Protein AF-0000000080302108 (afdb_homodimer)

Solvent-accessible surface area (backbone atoms only — not comparable to full-atom values): 37602 Å² total; per-residue (Å²): 60,28,23,37,39,46,37,44,35,33,19,56,53,15,27,48,52,35,37,50,74,72,68,55,74,73,58,61,37,32,13,15,19,39,14,17,48,54,34,44,33,46,44,14,31,57,83,91,43,22,64,58,46,50,50,49,52,55,50,43,40,16,56,60,93,52,79,72,67,47,80,65,58,78,66,43,53,55,69,56,46,33,49,52,46,50,50,41,26,49,44,33,70,67,60,29,31,52,58,35,30,33,55,42,82,68,48,25,91,76,36,62,73,56,35,61,56,9,28,13,51,33,38,50,65,42,29,50,54,42,42,64,70,58,29,39,48,67,42,28,45,68,45,85,32,40,40,34,31,25,21,20,32,56,38,61,41,46,75,48,67,53,34,37,90,80,42,82,60,53,64,59,53,41,48,12,8,45,10,44,74,57,48,25,33,60,34,76,56,96,89,38,44,18,21,19,12,53,60,79,48,28,52,58,59,60,65,58,68,69,46,84,35,90,51,69,40,78,43,54,37,42,36,56,34,40,35,58,47,74,78,54,34,34,51,57,41,33,52,31,49,52,48,19,40,53,49,21,65,65,56,68,61,49,48,44,53,49,30,44,48,36,51,49,14,45,31,30,40,57,39,48,74,68,43,56,77,81,49,52,72,32,68,39,42,40,55,38,45,59,35,68,57,42,32,15,34,39,36,36,38,39,53,42,73,81,52,91,52,55,55,60,47,48,42,54,25,41,33,48,37,55,34,51,51,32,20,50,49,19,26,51,44,39,48,51,36,72,64,32,60,70,62,68,63,54,73,89,48,87,48,50,47,40,36,34,46,55,32,86,84,58,81,56,77,42,63,50,70,61,66,70,79,72,80,72,81,119,60,28,22,37,38,47,37,46,35,33,19,55,53,15,27,47,50,34,38,50,74,71,68,55,75,72,58,60,39,32,12,14,19,39,13,16,48,54,35,44,34,47,44,14,32,57,83,92,44,22,65,60,46,48,49,49,51,55,50,44,40,16,56,61,93,52,80,71,67,46,79,64,59,78,66,42,54,56,68,56,46,33,50,51,45,49,50,42,26,49,44,31,71,67,60,28,31,53,60,36,30,34,57,43,83,70,48,26,91,75,35,63,74,58,37,63,58,9,28,15,52,33,39,49,64,42,29,51,55,42,42,64,70,58,28,38,49,66,43,27,44,70,44,84,33,41,42,34,31,25,20,19,32,56,40,61,41,48,76,47,69,52,35,38,89,78,42,83,60,53,64,60,53,40,49,12,8,45,10,43,72,56,47,24,32,60,33,74,56,95,89,40,43,18,22,18,12,56,61,78,49,29,50,59,60,61,65,58,68,70,45,82,34,90,52,69,40,78,43,55,37,41,36,59,33,40,36,58,46,75,77,54,34,33,51,58,42,33,50,31,48,52,48,19,43,53,49,22,64,62,58,66,60,49,48,42,51,47,31,44,48,36,52,49,14,45,31,30,39,56,39,49,74,68,44,56,78,82,48,51,72,32,66,40,43,41,55,39,45,61,35,70,55,42,32,15,34,38,37,35,38,39,53,42,73,82,51,91,52,55,55,62,47,48,42,54,26,42,34,48,39,54,34,52,50,32,20,50,48,18,26,49,42,38,49,49,36,73,65,30,61,70,63,69,62,53,72,89,48,93,45,51,46,42,37,34,47,55,32,87,83,58,81,57,77,42,62,50,70,59,66,70,80,72,81,72,82,119

Nearest PDB structures (foldseek):
  5fya-assembly1_A  TM=6.362E-01  e=3.445E-09  Pseudomonas aeruginosa PAO1
  5fya-assembly1_B  TM=6.227E-01  e=1.729E-08  Pseudomonas aeruginosa PAO1
  5fqu-assembly1_A  TM=6.687E-01  e=1.999E-07  Pseudomonas aeruginosa PAO1
  5fqu-assembly1_B  TM=6.647E-01  e=3.686E-07  Pseudomonas aeruginosa PAO1
  6qgr-assembly1_A  TM=2.050E-01  e=7.703E+00  Methanosarcina barkeri MS

Radius of gyration: 26.49 Å; Cα contacts (8 Å, |Δi|>4): 1583; chains: 2; bounding box: 68×66×73 Å

Secondary structure (DSSP, 8-state):
-B---GGGGHHHHHHHHHHHHTT---SEEEE-THHHHHHHHHHTS-HHHHHHHHHHHHHHHT-S--S---HHHHTS-HHHHHHHHHHHHHHHHHH-BTTTBEE-SS-GGGSPTTSGGGS-SEE-HHHHHHHHHH--HHHHHHSSSEEEEEEEETTT--EEEEETTTS---HHHHHHHT--TTTSPPEEETTEEEEEGGGT-S-THHHHHTS--SS-EEEEEEESS-S--PPP-SHHHHHHHHHHHHHS--HHHHHHHHHHHHHHHHHHHHHHHHS-HHHHTSHHHHHHHTS--PPPEEEEEEE----TT--GGGGT---HHHHHHHHHHHHHHHHHHHH-HHHHT----SS-EEEEE-STT--S-SEEE---------/-B---GGGGHHHHHHHHHHHHTT---SEEEE-THHHHHHHHHHTS-TTTHHHHHHHHHHHHT-S--S---HHHHTS-HHHHHHHHHHHHHHHHHH-BTTTBEE-SS-GGGSPTTSGGGS-SEE-HHHHHHHHHH--HHHHHHSSSEEEEEEEETTT--EEEEETTTS---HHHHHHHT--TTTSPPEEETTEEEEEGGGT-S-THHHHHTS--SS-EEEEEEESS-S--PPP-SHHHHHHHHHHHHHS--HHHHHHHHHHHHHHHHHHHHHHHHS-HHHHTSHHHHHHHTS--PPPEEEEEEE----TT--GGGGT---HHHHHHHHHHHHHHHHHHHH-HHHHT----SS-EEEEE-STT--S-SEEE---------

InterPro domains:
  IPR002641 Patatin-like phospholipase domain [PF01734] (2-207)
  IPR002641 Patatin-like phospholipase domain [PS51635] (1-209)
  IPR016035 Acyl transferase/acyl hydrolase/lysophospholipase [SSF52151] (2-337)
  IPR021095 Domain of unknown function DUF3734 [PF12536] (245-349)
  IPR050301 Neuropathy target esterase [PTHR14226] (1-211)

pLDDT: mean 82.75, std 15.83, range [19.92, 98.75]

Sequence (756 aa):
MLQGGGALGAYQAGVFESLGAAGIEPAWVAGISIGAINAALIAGNPPDRRLARLREFWTLVSGRPGPPAGPWVDALPHPQREALNEASAWQVMLLGVPGFFTPRVPPPAWQPSGTPAAISVYDTAPLRATLERLVDFDRLNDGPMRLSVGAVNVRSGNFAYFDTARQRLDARHVMASGALPPGFAPVEIDGEHWWDGGLVSNTPLQHVLDQPGQRPRAVFQVDLFPAVGALPRTLPEVSAREKDIRFSSRTRLNTRHELQRQAIAQAAQRLWHKLPPALRDDPDAQALAGLRCDAAVDVVHLIYRSQPYETQSKDYEFSRLSMQEHWDAGRRDMAGTLQDPRWLQRSRRDGGVRVFDLSAGSTAPAVSEVHPARGDAGMLQGGGALGAYQAGVFESLGAAGIEPAWVAGISIGAINAALIAGNPPDRRLARLREFWTLVSGRPGPPAGPWVDALPHPQREALNEASAWQVMLLGVPGFFTPRVPPPAWQPSGTPAAISVYDTAPLRATLERLVDFDRLNDGPMRLSVGAVNVRSGNFAYFDTARQRLDARHVMASGALPPGFAPVEIDGEHWWDGGLVSNTPLQHVLDQPGQRPRAVFQVDLFPAVGALPRTLPEVSAREKDIRFSSRTRLNTRHELQRQAIAQAAQRLWHKLPPALRDDPDAQALAGLRCDAAVDVVHLIYRSQPYETQSKDYEFSRLSMQEHWDAGRRDMAGTLQDPRWLQRSRRDGGVRVFDLSAGSTAPAVSEVHPARGDAG

Foldseek 3Di:
DEFDFALLSLLVLLLVVLCVVVVHDAQEQEAFASSLLLLQLQQQDDSVCSSVLSVVVLCQQQVPDADDQDPVLVVDPLVVVLVSLVVLLVCCLQANTGLAWGADPPQLVPDDPPDQRVQAGIGGVSVQVSSVVRGRQVSSLPPRHKYWAWWAWPPPRDIDIDISVVDRDGSLRSVLSNAAPPHGGFGDDPRTTIHHNLVPARWCLLVVLPDADPEEEEAETEAAAACDDDDDDDPQQVLNNVVSNSHPDPVVVSQLVSQVLLVQLVVLCVVLVVDDPVCVPPPVSVVSPPRRNHFEYEYEYHYDDDDPSDTNSLRSNSHPNSSVVSSNLSNVQSNQVVPDVCVVVDDRDRYGYWYAHSGPPPPPDRTDRNDNPPPPPD/DEFDFALLSLLVLLLVVLCVVVVHDAQEQEAFASSLLLLQLQQQDDSVCSSVLSVVVLCQQQVPDADDQDPVLVVDDLVVVLVSLVVLLVCCLQANTGLAWGADPPQLVPDDPPDQRVQAGIGGVSVQVSSVVRGRQVSSLPPRHKYWAWWAWPPPRDIDIDISVVDRDGSLRSVLSNAAPPHGGFGDDPRTTIHHNLVPARWCLLVVLPDADPEEEEAETEAAAACDDDDDDDPQQVLNNVVSNSHPDPVVVSQLVSQVLLVQLVVLCVVLVVDDPVCVPPPVSVVSPPRRNHFAYEYEYHYDDDDPSDTNSLRSNSHPNSSVVSSNLSNVQSNQVVPDVCVVVPDRDRYGYWYADRGPPPPPDGTDRNDNPDPPPD

Organism: Piscinibacter sakaiensis (NCBI:txid1547922)

Structure (mmCIF, N/CA/C/O backbone):
data_AF-0000000080302108-model_v1
#
loop_
_entity.id
_entity.type
_entity.pdbx_description
1 polymer 'Ferredoxin reductase'
#
loop_
_atom_site.group_PDB
_atom_site.id
_atom_site.type_symbol
_atom_site.label_atom_id
_atom_site.label_alt_id
_atom_site.label_comp_id
_atom_site.label_asym_id
_atom_site.label_entity_id
_atom_site.label_seq_id
_atom_site.pdbx_PDB_ins_code
_atom_site.Cartn_x
_atom_site.Cartn_y
_atom_site.Cartn_z
_atom_site.occupancy
_atom_site.B_iso_or_equiv
_atom_site.auth_seq_id
_atom_site.auth_comp_id
_atom_site.auth_asym_id
_atom_site.auth_atom_id
_atom_site.pdbx_PDB_model_num
ATOM 1 N N . MET A 1 1 ? 2.049 -12.766 -14.008 1 93.62 1 MET A N 1
ATOM 2 C CA . MET A 1 1 ? 2.061 -12.258 -12.641 1 93.62 1 MET A CA 1
ATOM 3 C C . MET A 1 1 ? 0.711 -12.484 -11.961 1 93.62 1 MET A C 1
ATOM 5 O O . MET A 1 1 ? -0.332 -12.141 -12.523 1 93.62 1 MET A O 1
ATOM 9 N N . LEU A 1 2 ? 0.799 -13.031 -10.883 1 95.69 2 LEU A N 1
ATOM 10 C CA . LEU A 1 2 ? -0.423 -13.484 -10.227 1 95.69 2 LEU A CA 1
ATOM 11 C C . LEU A 1 2 ? -0.604 -12.789 -8.883 1 95.69 2 LEU A C 1
ATOM 13 O O . LEU A 1 2 ? 0.221 -12.953 -7.977 1 95.69 2 LEU A O 1
ATOM 17 N N . GLN A 1 3 ? -1.653 -12.07 -8.781 1 93.75 3 GLN A N 1
ATOM 18 C CA . GLN A 1 3 ? -1.979 -11.281 -7.602 1 93.75 3 GLN A CA 1
ATOM 19 C C . GLN A 1 3 ? -2.5 -12.164 -6.469 1 93.75 3 GLN A C 1
ATOM 21 O O . GLN A 1 3 ? -2.963 -13.281 -6.711 1 93.75 3 GLN A O 1
ATOM 26 N N . GLY A 1 4 ? -2.391 -11.641 -5.281 1 93.12 4 GLY A N 1
ATOM 27 C CA . GLY A 1 4 ? -3.074 -12.281 -4.168 1 93.12 4 GLY A CA 1
ATOM 28 C C . GLY A 1 4 ? -4.562 -12 -4.137 1 93.12 4 GLY A C 1
ATOM 29 O O . GLY A 1 4 ? -5.004 -10.922 -4.543 1 93.12 4 GLY A O 1
ATOM 30 N N . GLY A 1 5 ? -5.293 -13.023 -3.602 1 91.38 5 GLY A N 1
ATOM 31 C CA . GLY A 1 5 ? -6.73 -12.789 -3.586 1 91.38 5 GLY A CA 1
ATOM 32 C C . GLY A 1 5 ? -7.523 -13.977 -3.062 1 91.38 5 GLY A C 1
ATOM 33 O O . GLY A 1 5 ? -8.734 -14.062 -3.285 1 91.38 5 GLY A O 1
ATOM 34 N N . GLY A 1 6 ? -6.941 -14.898 -2.418 1 89.12 6 GLY A N 1
ATOM 35 C CA . GLY A 1 6 ? -7.637 -16.016 -1.804 1 89.12 6 GLY A CA 1
ATOM 36 C C . GLY A 1 6 ? -8.406 -16.859 -2.801 1 89.12 6 GLY A C 1
ATOM 37 O O . GLY A 1 6 ? -7.852 -17.312 -3.805 1 89.12 6 GLY A O 1
ATOM 38 N N . ALA A 1 7 ? -9.703 -16.969 -2.516 1 85.75 7 ALA A N 1
ATOM 39 C CA . ALA A 1 7 ? -10.578 -17.812 -3.322 1 85.75 7 ALA A CA 1
ATOM 40 C C . ALA A 1 7 ? -10.688 -17.297 -4.75 1 85.75 7 ALA A C 1
ATOM 42 O O . ALA A 1 7 ? -11.031 -18.047 -5.668 1 85.75 7 ALA A O 1
ATOM 43 N N . LEU A 1 8 ? -10.375 -16.062 -4.945 1 89.19 8 LEU A N 1
ATOM 44 C CA . LEU A 1 8 ? -10.438 -15.484 -6.281 1 89.19 8 LEU A CA 1
ATOM 45 C C . LEU A 1 8 ? -9.328 -16.031 -7.172 1 89.19 8 LEU A C 1
ATOM 47 O O . LEU A 1 8 ? -9.367 -15.867 -8.391 1 89.19 8 LEU A O 1
ATOM 51 N N . GLY A 1 9 ? -8.414 -16.75 -6.598 1 94.25 9 GLY A N 1
ATOM 52 C CA . GLY A 1 9 ? -7.262 -17.266 -7.316 1 94.25 9 GLY A CA 1
ATOM 53 C C . GLY A 1 9 ? -7.625 -18.297 -8.375 1 94.25 9 GLY A C 1
ATOM 54 O O . GLY A 1 9 ? -6.824 -18.578 -9.266 1 94.25 9 GLY A O 1
ATOM 55 N N . ALA A 1 10 ? -8.852 -18.875 -8.25 1 94.19 10 ALA A N 1
ATOM 56 C CA . ALA A 1 10 ? -9.32 -19.797 -9.281 1 94.19 10 ALA A CA 1
ATOM 57 C C . ALA A 1 10 ? -9.406 -19.109 -10.641 1 94.19 10 ALA A C 1
ATOM 59 O O . ALA A 1 10 ? -9.203 -19.734 -11.68 1 94.19 10 ALA A O 1
ATOM 60 N N . TYR A 1 11 ? -9.656 -17.844 -10.664 1 94.25 11 TYR A N 1
ATOM 61 C CA . TYR A 1 11 ? -9.648 -17.031 -11.875 1 94.25 11 TYR A CA 1
ATOM 62 C C . TYR A 1 11 ? -8.312 -17.156 -12.594 1 94.25 11 TYR A C 1
ATOM 64 O O . TYR A 1 11 ? -8.266 -17.281 -13.82 1 94.25 11 TYR A O 1
ATOM 72 N N . GLN A 1 12 ? -7.238 -17.125 -11.875 1 96.81 12 GLN A N 1
ATOM 73 C CA . GLN A 1 12 ? -5.887 -17.219 -12.422 1 96.81 12 GLN A CA 1
ATOM 74 C C . GLN A 1 12 ? -5.652 -18.578 -13.086 1 96.81 12 GLN A C 1
ATOM 76 O O . GLN A 1 12 ? -4.977 -18.656 -14.109 1 96.81 12 GLN A O 1
ATOM 81 N N . ALA A 1 13 ? -6.215 -19.609 -12.461 1 96.62 13 ALA A N 1
ATOM 82 C CA . ALA A 1 13 ? -6.102 -20.938 -13.055 1 96.62 13 ALA A CA 1
ATOM 83 C C . ALA A 1 13 ? -6.812 -21 -14.398 1 96.62 13 ALA A C 1
ATOM 85 O O . ALA A 1 13 ? -6.312 -21.609 -15.344 1 96.62 13 ALA A O 1
ATOM 86 N N . GLY A 1 14 ? -7.965 -20.359 -14.43 1 96.06 14 GLY A N 1
ATOM 87 C CA . GLY A 1 14 ? -8.664 -20.266 -15.703 1 96.06 14 GLY A CA 1
ATOM 88 C C . GLY A 1 14 ? -7.875 -19.516 -16.766 1 96.06 14 GLY A C 1
ATOM 89 O O . GLY A 1 14 ? -7.832 -19.938 -17.922 1 96.06 14 GLY A O 1
ATOM 90 N N . VAL A 1 15 ? -7.309 -18.453 -16.359 1 95.31 15 VAL A N 1
ATOM 91 C CA . VAL A 1 15 ? -6.465 -17.672 -17.266 1 95.31 15 VAL A CA 1
ATOM 92 C C . VAL A 1 15 ? -5.344 -18.547 -17.812 1 95.31 15 VAL A C 1
ATOM 94 O O . VAL A 1 15 ? -5.09 -18.562 -19.016 1 95.31 15 VAL A O 1
ATOM 97 N N . PHE A 1 16 ? -4.723 -19.328 -16.953 1 96.62 16 PHE A N 1
ATOM 98 C CA . PHE A 1 16 ? -3.605 -20.172 -17.344 1 96.62 16 PHE A CA 1
ATOM 99 C C . PHE A 1 16 ? -4.062 -21.25 -18.312 1 96.62 16 PHE A C 1
ATOM 101 O O . PHE A 1 16 ? -3.34 -21.594 -19.266 1 96.62 16 PHE A O 1
ATOM 108 N N . GLU A 1 17 ? -5.207 -21.766 -18.047 1 96.38 17 GLU A N 1
ATOM 109 C CA . GLU A 1 17 ? -5.75 -22.781 -18.938 1 96.38 17 GLU A CA 1
ATOM 110 C C . GLU A 1 17 ? -5.84 -22.25 -20.375 1 96.38 17 GLU A C 1
ATOM 112 O O . GLU A 1 17 ? -5.422 -22.938 -21.312 1 96.38 17 GLU A O 1
ATOM 117 N N . SER A 1 18 ? -6.379 -21.094 -20.5 1 94.75 18 SER A N 1
ATOM 118 C CA . SER A 1 18 ? -6.516 -20.484 -21.812 1 94.75 18 SER A CA 1
ATOM 119 C C . SER A 1 18 ? -5.156 -20.172 -22.422 1 94.75 18 SER A C 1
ATOM 121 O O . SER A 1 18 ? -4.953 -20.328 -23.625 1 94.75 18 SER A O 1
ATOM 123 N N . LEU A 1 19 ? -4.246 -19.688 -21.656 1 93.44 19 LEU A N 1
ATOM 124 C CA . LEU A 1 19 ? -2.889 -19.422 -22.125 1 93.44 19 LEU A CA 1
ATOM 125 C C . LEU A 1 19 ? -2.236 -20.688 -22.656 1 93.44 19 LEU A C 1
ATOM 127 O O . LEU A 1 19 ? -1.608 -20.672 -23.719 1 93.44 19 LEU A O 1
ATOM 131 N N . GLY A 1 20 ? -2.342 -21.766 -21.922 1 91.56 20 GLY A N 1
ATOM 132 C CA . GLY A 1 20 ? -1.801 -23.047 -22.328 1 91.56 20 GLY A CA 1
ATOM 133 C C . GLY A 1 20 ? -2.416 -23.578 -23.609 1 91.56 20 GLY A C 1
ATOM 134 O O . GLY A 1 20 ? -1.711 -24.109 -24.469 1 91.56 20 GLY A O 1
ATOM 135 N N . ALA A 1 21 ? -3.682 -23.375 -23.703 1 92.44 21 ALA A N 1
ATOM 136 C CA . ALA A 1 21 ? -4.391 -23.828 -24.891 1 92.44 21 ALA A CA 1
ATOM 137 C C . ALA A 1 21 ? -3.895 -23.094 -26.141 1 92.44 21 ALA A C 1
ATOM 139 O O . ALA A 1 21 ? -3.908 -23.641 -27.234 1 92.44 21 ALA A O 1
ATOM 140 N N . ALA A 1 22 ? -3.422 -21.906 -25.953 1 91.56 22 ALA A N 1
ATOM 141 C CA . ALA A 1 22 ? -2.92 -21.094 -27.062 1 91.56 22 ALA A CA 1
ATOM 142 C C . ALA A 1 22 ? -1.444 -21.375 -27.328 1 91.56 22 ALA A C 1
ATOM 144 O O . ALA A 1 22 ? -0.84 -20.781 -28.219 1 91.56 22 ALA A O 1
ATOM 145 N N . GLY A 1 23 ? -0.841 -22.188 -26.5 1 90.81 23 GLY A N 1
ATOM 146 C CA . GLY A 1 23 ? 0.547 -22.578 -26.703 1 90.81 23 GLY A CA 1
ATOM 147 C C . GLY A 1 23 ? 1.531 -21.562 -26.156 1 90.81 23 GLY A C 1
ATOM 148 O O . GLY A 1 23 ? 2.701 -21.547 -26.547 1 90.81 23 GLY A O 1
ATOM 149 N N . ILE A 1 24 ? 1.137 -20.688 -25.359 1 90.81 24 ILE A N 1
ATOM 150 C CA . ILE A 1 24 ? 2.01 -19.672 -24.766 1 90.81 24 ILE A CA 1
ATOM 151 C C . ILE A 1 24 ? 2.578 -20.188 -23.453 1 90.81 24 ILE A C 1
ATOM 153 O O . ILE A 1 24 ? 1.828 -20.484 -22.516 1 90.81 24 ILE A O 1
ATOM 157 N N . GLU A 1 25 ? 3.834 -20.281 -23.453 1 91.88 25 GLU A N 1
ATOM 158 C CA . GLU A 1 25 ? 4.523 -20.766 -22.266 1 91.88 25 GLU A CA 1
ATOM 159 C C . GLU A 1 25 ? 5.273 -19.641 -21.562 1 91.88 25 GLU A C 1
ATOM 161 O O . GLU A 1 25 ? 6.215 -19.062 -22.125 1 91.88 25 GLU A O 1
ATOM 166 N N . PRO A 1 26 ? 4.91 -19.391 -20.312 1 93.38 26 PRO A N 1
ATOM 167 C CA . PRO A 1 26 ? 5.652 -18.344 -19.594 1 93.38 26 PRO A CA 1
ATOM 168 C C . PRO A 1 26 ? 7.078 -18.766 -19.25 1 93.38 26 PRO A C 1
ATOM 170 O O . PRO A 1 26 ? 7.328 -19.953 -18.984 1 93.38 26 PRO A O 1
ATOM 173 N N . ALA A 1 27 ? 7.953 -17.797 -19.297 1 94 27 ALA A N 1
ATOM 174 C CA . ALA A 1 27 ? 9.336 -18.031 -18.891 1 94 27 ALA A CA 1
ATOM 175 C C . ALA A 1 27 ? 9.539 -17.672 -17.422 1 94 27 ALA A C 1
ATOM 177 O O . ALA A 1 27 ? 10.516 -18.078 -16.797 1 94 27 ALA A O 1
ATOM 178 N N . TRP A 1 28 ? 8.602 -16.906 -16.969 1 95.19 28 TRP A N 1
ATOM 179 C CA . TRP A 1 28 ? 8.68 -16.359 -15.617 1 95.19 28 TRP A CA 1
ATOM 180 C C . TRP A 1 28 ? 7.289 -16.234 -15.008 1 95.19 28 TRP A C 1
ATOM 182 O O . TRP A 1 28 ? 6.367 -15.727 -15.656 1 95.19 28 TRP A O 1
ATOM 192 N N . VAL A 1 29 ? 7.117 -16.781 -13.844 1 97.06 29 VAL A N 1
ATOM 193 C CA . VAL A 1 29 ? 5.863 -16.609 -13.117 1 97.06 29 VAL A CA 1
ATOM 194 C C . VAL A 1 29 ? 6.141 -16.016 -11.734 1 97.06 29 VAL A C 1
ATOM 196 O O . VAL A 1 29 ? 7.008 -16.516 -11.016 1 97.06 29 VAL A O 1
ATOM 199 N N . ALA A 1 30 ? 5.496 -14.945 -11.43 1 97.12 30 ALA A N 1
ATOM 200 C CA . ALA A 1 30 ? 5.605 -14.281 -10.133 1 97.12 30 ALA A CA 1
ATOM 201 C C . ALA A 1 30 ? 4.246 -14.188 -9.445 1 97.12 30 ALA A C 1
ATOM 203 O O . ALA A 1 30 ? 3.23 -13.938 -10.102 1 97.12 30 ALA A O 1
ATOM 204 N N . GLY A 1 31 ? 4.262 -14.422 -8.148 1 97.06 31 GLY A N 1
ATOM 205 C CA . GLY A 1 31 ? 2.969 -14.422 -7.48 1 97.06 31 GLY A CA 1
ATOM 206 C C . GLY A 1 31 ? 3.045 -13.961 -6.035 1 97.06 31 GLY A C 1
ATOM 207 O O . GLY A 1 31 ? 4.129 -13.93 -5.445 1 97.06 31 GLY A O 1
ATOM 208 N N . ILE A 1 32 ? 1.9 -13.609 -5.504 1 96.19 32 ILE A N 1
ATOM 209 C CA . ILE A 1 32 ? 1.709 -13.242 -4.105 1 96.19 32 ILE A CA 1
ATOM 210 C C . ILE A 1 32 ? 0.521 -14.008 -3.527 1 96.19 32 ILE A C 1
ATOM 212 O O . ILE A 1 32 ? -0.541 -14.078 -4.152 1 96.19 32 ILE A O 1
ATOM 216 N N . SER A 1 33 ? 0.678 -14.516 -2.326 1 96.56 33 SER A N 1
ATOM 217 C CA . SER A 1 33 ? -0.382 -15.234 -1.633 1 96.56 33 SER A CA 1
ATOM 218 C C . SER A 1 33 ? -0.918 -16.375 -2.486 1 96.56 33 SER A C 1
ATOM 220 O O . SER A 1 33 ? -0.156 -17.234 -2.932 1 96.56 33 SER A O 1
ATOM 222 N N . ILE A 1 34 ? -2.236 -16.391 -2.807 1 96.31 34 ILE A N 1
ATOM 223 C CA . ILE A 1 34 ? -2.812 -17.438 -3.643 1 96.31 34 ILE A CA 1
ATOM 224 C C . ILE A 1 34 ? -2.119 -17.453 -5.004 1 96.31 34 ILE A C 1
ATOM 226 O O . ILE A 1 34 ? -1.982 -18.5 -5.625 1 96.31 34 ILE A O 1
ATOM 230 N N . GLY A 1 35 ? -1.688 -16.281 -5.453 1 97.38 35 GLY A N 1
ATOM 231 C CA . GLY A 1 35 ? -0.908 -16.203 -6.68 1 97.38 35 GLY A CA 1
ATOM 232 C C . GLY A 1 35 ? 0.41 -16.953 -6.594 1 97.38 35 GLY A C 1
ATOM 233 O O . GLY A 1 35 ? 0.855 -17.562 -7.574 1 97.38 35 GLY A O 1
ATOM 234 N N . ALA A 1 36 ? 1.013 -16.875 -5.418 1 98.06 36 ALA A N 1
ATOM 235 C CA . ALA A 1 36 ? 2.248 -17.625 -5.203 1 98.06 36 ALA A CA 1
ATOM 236 C C . ALA A 1 36 ? 1.996 -19.141 -5.262 1 98.06 36 ALA A C 1
ATOM 238 O O . ALA A 1 36 ? 2.811 -19.891 -5.805 1 98.06 36 ALA A O 1
ATOM 239 N N . ILE A 1 37 ? 0.892 -19.562 -4.727 1 98.06 37 ILE A N 1
ATOM 240 C CA . ILE A 1 37 ? 0.531 -20.969 -4.746 1 98.06 37 ILE A CA 1
ATOM 241 C C . ILE A 1 37 ? 0.298 -21.422 -6.188 1 98.06 37 ILE A C 1
ATOM 243 O O . ILE A 1 37 ? 0.873 -22.422 -6.633 1 98.06 37 ILE A O 1
ATOM 247 N N . ASN A 1 38 ? -0.526 -20.688 -6.902 1 98.44 38 ASN A N 1
ATOM 248 C CA . ASN A 1 38 ? -0.749 -21 -8.305 1 98.44 38 ASN A CA 1
ATOM 249 C C . ASN A 1 38 ? 0.559 -21 -9.094 1 98.44 38 ASN A C 1
ATOM 251 O O . ASN A 1 38 ? 0.789 -21.891 -9.914 1 98.44 38 ASN A O 1
ATOM 255 N N . ALA A 1 39 ? 1.366 -20.031 -8.812 1 98.38 39 ALA A N 1
ATOM 256 C CA . ALA A 1 39 ? 2.643 -19.922 -9.516 1 98.38 39 ALA A CA 1
ATOM 257 C C . ALA A 1 39 ? 3.525 -21.141 -9.242 1 98.38 39 ALA A C 1
ATOM 259 O O . ALA A 1 39 ? 4.168 -21.656 -10.156 1 98.38 39 ALA A O 1
ATOM 260 N N . ALA A 1 40 ? 3.559 -21.547 -8.023 1 98.56 40 ALA A N 1
ATOM 261 C CA . ALA A 1 40 ? 4.359 -22.703 -7.656 1 98.56 40 ALA A CA 1
ATOM 262 C C . ALA A 1 40 ? 3.836 -23.969 -8.344 1 98.56 40 ALA A C 1
ATOM 264 O O . ALA A 1 40 ? 4.621 -24.812 -8.789 1 98.56 40 ALA A O 1
ATOM 265 N N . LEU A 1 41 ? 2.518 -24.125 -8.383 1 98.5 41 LEU A N 1
ATOM 266 C CA . LEU A 1 41 ? 1.911 -25.266 -9.062 1 98.5 41 LEU A CA 1
ATOM 267 C C . LEU A 1 41 ? 2.27 -25.266 -10.547 1 98.5 41 LEU A C 1
ATOM 269 O O . LEU A 1 41 ? 2.549 -26.312 -11.125 1 98.5 41 LEU A O 1
ATOM 273 N N . ILE A 1 42 ? 2.316 -24.125 -11.133 1 98.06 42 ILE A N 1
ATOM 274 C CA . ILE A 1 42 ? 2.635 -23.984 -12.547 1 98.06 42 ILE A CA 1
ATOM 275 C C . ILE A 1 42 ? 4.113 -24.297 -12.781 1 98.06 42 ILE A C 1
ATOM 277 O O . ILE A 1 42 ? 4.457 -25.141 -13.609 1 98.06 42 ILE A O 1
ATOM 281 N N . ALA A 1 43 ? 4.977 -23.703 -11.984 1 98 43 ALA A N 1
ATOM 282 C CA . ALA A 1 43 ? 6.418 -23.828 -12.18 1 98 43 ALA A CA 1
ATOM 283 C C . ALA A 1 43 ? 6.91 -25.219 -11.773 1 98 43 ALA A C 1
ATOM 285 O O . ALA A 1 43 ? 7.891 -25.719 -12.328 1 98 43 ALA A O 1
ATOM 286 N N . GLY A 1 44 ? 6.242 -25.797 -10.852 1 98.12 44 GLY A N 1
ATOM 287 C CA . GLY A 1 44 ? 6.715 -27.047 -10.266 1 98.12 44 GLY A CA 1
ATOM 288 C C . GLY A 1 44 ? 6.227 -28.281 -11 1 98.12 44 GLY A C 1
ATOM 289 O O . GLY A 1 44 ? 6.461 -29.406 -10.555 1 98.12 44 GLY A O 1
ATOM 290 N N . ASN A 1 45 ? 5.535 -28.109 -12.07 1 97.81 45 ASN A N 1
ATOM 291 C CA . ASN A 1 45 ? 5.023 -29.234 -12.828 1 97.81 45 ASN A CA 1
ATOM 292 C C . ASN A 1 45 ? 5.324 -29.109 -14.312 1 97.81 45 ASN A C 1
ATOM 294 O O . ASN A 1 45 ? 5.406 -28 -14.836 1 97.81 45 ASN A O 1
ATOM 298 N N . PRO A 1 46 ? 5.551 -30.234 -14.953 1 95.81 46 PRO A N 1
ATOM 299 C CA . PRO A 1 46 ? 5.777 -30.172 -16.406 1 95.81 46 PRO A CA 1
ATOM 300 C C . PRO A 1 46 ? 4.539 -29.703 -17.172 1 95.81 46 PRO A C 1
ATOM 302 O O . PRO A 1 46 ? 3.42 -29.812 -16.672 1 95.81 46 PRO A O 1
ATOM 305 N N . PRO A 1 47 ? 4.707 -29.234 -18.312 1 94.25 47 PRO A N 1
ATOM 306 C CA . PRO A 1 47 ? 3.621 -28.625 -19.078 1 94.25 47 PRO A CA 1
ATOM 307 C C . PRO A 1 47 ? 2.391 -29.531 -19.172 1 94.25 47 PRO A C 1
ATOM 309 O O . PRO A 1 47 ? 1.259 -29.047 -19.094 1 94.25 47 PRO A O 1
ATOM 312 N N . ASP A 1 48 ? 2.572 -30.797 -19.25 1 94.25 48 ASP A N 1
ATOM 313 C CA . ASP A 1 48 ? 1.458 -31.703 -19.484 1 94.25 48 ASP A CA 1
ATOM 314 C C . ASP A 1 48 ? 0.71 -32 -18.188 1 94.25 48 ASP A C 1
ATOM 316 O O . ASP A 1 48 ? -0.396 -32.562 -18.219 1 94.25 48 ASP A O 1
ATOM 320 N N . ARG A 1 49 ? 1.222 -31.562 -17.062 1 96.44 49 ARG A N 1
ATOM 321 C CA . ARG A 1 49 ? 0.591 -31.891 -15.797 1 96.44 49 ARG A CA 1
ATOM 322 C C . ARG A 1 49 ? 0.13 -30.625 -15.07 1 96.44 49 ARG A C 1
ATOM 324 O O . ARG A 1 49 ? -0.577 -30.719 -14.062 1 96.44 49 ARG A O 1
ATOM 331 N N . ARG A 1 50 ? 0.488 -29.516 -15.5 1 96.44 50 ARG A N 1
ATOM 332 C CA . ARG A 1 50 ? 0.255 -28.266 -14.797 1 96.44 50 ARG A CA 1
ATOM 333 C C . ARG A 1 50 ? -1.233 -28.047 -14.555 1 96.44 50 ARG A C 1
ATOM 335 O O . ARG A 1 50 ? -1.648 -27.797 -13.414 1 96.44 50 ARG A O 1
ATOM 342 N N . LEU A 1 51 ? -2.014 -28.172 -15.602 1 96.69 51 LEU A N 1
ATOM 343 C CA . LEU A 1 51 ? -3.443 -27.891 -15.477 1 96.69 51 LEU A CA 1
ATOM 344 C C . LEU A 1 51 ? -4.113 -28.891 -14.547 1 96.69 51 LEU A C 1
ATOM 346 O O . LEU A 1 51 ? -4.961 -28.531 -13.734 1 96.69 51 LEU A O 1
ATOM 350 N N . ALA A 1 52 ? -3.729 -30.094 -14.695 1 97.12 52 ALA A N 1
ATOM 351 C CA . ALA A 1 52 ? -4.293 -31.141 -13.836 1 97.12 52 ALA A CA 1
ATOM 352 C C . ALA A 1 52 ? -3.982 -30.859 -12.367 1 97.12 52 ALA A C 1
ATOM 354 O O . ALA A 1 52 ? -4.828 -31.078 -11.5 1 97.12 52 ALA A O 1
ATOM 355 N N . ARG A 1 53 ? -2.775 -30.484 -12.078 1 97.75 53 ARG A N 1
ATOM 356 C CA . ARG A 1 53 ? -2.379 -30.203 -10.703 1 97.75 53 ARG A CA 1
ATOM 357 C C . ARG A 1 53 ? -3.107 -28.984 -10.164 1 97.75 53 ARG A C 1
ATOM 359 O O . ARG A 1 53 ? -3.482 -28.938 -8.992 1 97.75 53 ARG A O 1
ATOM 366 N N . LEU A 1 54 ? -3.27 -27.969 -11.016 1 97.88 54 LEU A N 1
ATOM 367 C CA . LEU A 1 54 ? -4.07 -26.812 -10.625 1 97.88 54 LEU A CA 1
ATOM 368 C C . LEU A 1 54 ? -5.496 -27.234 -10.281 1 97.88 54 LEU A C 1
ATOM 370 O O . LEU A 1 54 ? -6.035 -26.828 -9.25 1 97.88 54 LEU A O 1
ATOM 374 N N . ARG A 1 55 ? -6.055 -28.047 -11.117 1 96.88 55 ARG A N 1
ATOM 375 C CA . ARG A 1 55 ? -7.418 -28.516 -10.891 1 96.88 55 ARG A CA 1
ATOM 376 C C . ARG A 1 55 ? -7.508 -29.328 -9.594 1 96.88 55 ARG A C 1
ATOM 378 O O . ARG A 1 55 ? -8.477 -29.188 -8.844 1 96.88 55 ARG A O 1
ATOM 385 N N . GLU A 1 56 ? -6.547 -30.125 -9.383 1 96.75 56 GLU A N 1
ATOM 386 C CA . GLU A 1 56 ? -6.52 -30.922 -8.164 1 96.75 56 GLU A CA 1
ATOM 387 C C . GLU A 1 56 ? -6.484 -30.031 -6.918 1 96.75 56 GLU A C 1
ATOM 389 O O . GLU A 1 56 ? -7.223 -30.266 -5.961 1 96.75 56 GLU A O 1
ATOM 394 N N . PHE A 1 57 ? -5.648 -29.125 -6.914 1 96.81 57 PHE A N 1
ATOM 395 C CA . PHE A 1 57 ? -5.555 -28.203 -5.789 1 96.81 57 PHE A CA 1
ATOM 396 C C . PHE A 1 57 ? -6.891 -27.5 -5.543 1 96.81 57 PHE A C 1
ATOM 398 O O . PHE A 1 57 ? -7.402 -27.516 -4.422 1 96.81 57 PHE A O 1
ATOM 405 N N . TRP A 1 58 ? -7.457 -26.906 -6.594 1 96.12 58 TRP A N 1
ATOM 406 C CA . TRP A 1 58 ? -8.656 -26.094 -6.441 1 96.12 58 TRP A CA 1
ATOM 407 C C . TRP A 1 58 ? -9.867 -26.953 -6.113 1 96.12 58 TRP A C 1
ATOM 409 O O . TRP A 1 58 ? -10.789 -26.516 -5.422 1 96.12 58 TRP A O 1
ATOM 419 N N . THR A 1 59 ? -9.852 -28.203 -6.57 1 93.94 59 THR A N 1
ATOM 420 C CA . THR A 1 59 ? -10.898 -29.141 -6.172 1 93.94 59 THR A CA 1
ATOM 421 C C . THR A 1 59 ? -10.781 -29.469 -4.688 1 93.94 59 THR A C 1
ATOM 423 O O . THR A 1 59 ? -11.789 -29.547 -3.98 1 93.94 59 THR A O 1
ATOM 426 N N . LEU A 1 60 ? -9.594 -29.625 -4.277 1 92.81 60 LEU A N 1
ATOM 427 C CA . LEU A 1 60 ? -9.344 -29.953 -2.879 1 92.81 60 LEU A CA 1
ATOM 428 C C . LEU A 1 60 ? -9.781 -28.828 -1.96 1 92.81 60 LEU A C 1
ATOM 430 O O . LEU A 1 60 ? -10.523 -29.047 -1 1 92.81 60 LEU A O 1
ATOM 434 N N . VAL A 1 61 ? -9.414 -27.609 -2.254 1 91.44 61 VAL A N 1
ATOM 435 C CA . VAL A 1 61 ? -9.625 -26.5 -1.339 1 91.44 61 VAL A CA 1
ATOM 436 C C . VAL A 1 61 ? -11.078 -26.047 -1.4 1 91.44 61 VAL A C 1
ATOM 438 O O . VAL A 1 61 ? -11.531 -25.281 -0.546 1 91.44 61 VAL A O 1
ATOM 441 N N . SER A 1 62 ? -11.805 -26.5 -2.393 1 87.75 62 SER A N 1
ATOM 442 C CA . SER A 1 62 ? -13.227 -26.172 -2.492 1 87.75 62 SER A CA 1
ATOM 443 C C . SER A 1 62 ? -14.102 -27.359 -2.111 1 87.75 62 SER A C 1
ATOM 445 O O . SER A 1 62 ? -15.273 -27.406 -2.486 1 87.75 62 SER A O 1
ATOM 447 N N . GLY A 1 63 ? -13.578 -28.297 -1.493 1 79.81 63 GLY A N 1
ATOM 448 C CA . GLY A 1 63 ? -14.234 -29.578 -1.271 1 79.81 63 GLY A CA 1
ATOM 449 C C . GLY A 1 63 ? -15.242 -29.547 -0.14 1 79.81 63 GLY A C 1
ATOM 450 O O . GLY A 1 63 ? -15.953 -30.531 0.088 1 79.81 63 GLY A O 1
ATOM 451 N N . ARG A 1 64 ? -15.273 -28.547 0.673 1 70.12 64 ARG A N 1
ATOM 452 C CA . ARG A 1 64 ? -16.266 -28.547 1.744 1 70.12 64 ARG A CA 1
ATOM 453 C C . ARG A 1 64 ? -17.688 -28.5 1.182 1 70.12 64 ARG A C 1
ATOM 455 O O . ARG A 1 64 ? -17.922 -27.906 0.129 1 70.12 64 ARG A O 1
ATOM 462 N N . PRO A 1 65 ? -18.516 -29.359 1.98 1 57.31 65 PRO A N 1
ATOM 463 C CA . PRO A 1 65 ? -19.906 -29.438 1.506 1 57.31 65 PRO A CA 1
ATOM 464 C C . PRO A 1 65 ? -20.578 -28.078 1.415 1 57.31 65 PRO A C 1
ATOM 466 O O . PRO A 1 65 ? -20.438 -27.25 2.314 1 57.31 65 PRO A O 1
ATOM 469 N N . GLY A 1 66 ? -20.781 -27.484 0.424 1 57.59 66 GLY A N 1
ATOM 470 C CA . GLY A 1 66 ? -21.625 -26.328 0.163 1 57.59 66 GLY A CA 1
ATOM 471 C C . GLY A 1 66 ? -22.672 -26.594 -0.912 1 57.59 66 GLY A C 1
ATOM 472 O O . GLY A 1 66 ? -22.797 -27.719 -1.405 1 57.59 66 GLY A O 1
ATOM 473 N N . PRO A 1 67 ? -23.625 -25.625 -0.985 1 53.62 67 PRO A N 1
ATOM 474 C CA . PRO A 1 67 ? -24.641 -25.906 -2.002 1 53.62 67 PRO A CA 1
ATOM 475 C C . PRO A 1 67 ? -24.031 -26.266 -3.357 1 53.62 67 PRO A C 1
ATOM 477 O O . PRO A 1 67 ? -22.984 -25.75 -3.727 1 53.62 67 PRO A O 1
ATOM 480 N N . PRO A 1 68 ? -24.375 -27.484 -3.828 1 49.06 68 PRO A N 1
ATOM 481 C CA . PRO A 1 68 ? -23.844 -27.984 -5.098 1 49.06 68 PRO A CA 1
ATOM 482 C C . PRO A 1 68 ? -23.906 -26.938 -6.215 1 49.06 68 PRO A C 1
ATOM 484 O O . PRO A 1 68 ? -24.797 -26.078 -6.211 1 49.06 68 PRO A O 1
ATOM 487 N N . ALA A 1 69 ? -22.688 -26.797 -6.801 1 50.5 69 ALA A N 1
ATOM 488 C CA . ALA A 1 69 ? -22.641 -26.031 -8.047 1 50.5 69 ALA A CA 1
ATOM 489 C C . ALA A 1 69 ? -23.594 -26.625 -9.086 1 50.5 69 ALA A C 1
ATOM 491 O O . ALA A 1 69 ? -23.656 -27.844 -9.25 1 50.5 69 ALA A O 1
ATOM 492 N N . GLY A 1 70 ? -24.891 -25.984 -9.383 1 47.88 70 GLY A N 1
ATOM 493 C CA . GLY A 1 70 ? -25.797 -26.406 -10.438 1 47.88 70 GLY A CA 1
ATOM 494 C C . GLY A 1 70 ? -26.547 -25.234 -11.07 1 47.88 70 GLY A C 1
ATOM 495 O O . GLY A 1 70 ? -26.5 -24.109 -10.57 1 47.88 70 GLY A O 1
ATOM 496 N N . PRO A 1 71 ? -26.953 -25.516 -12.281 1 48.94 71 PRO A N 1
ATOM 497 C CA . PRO A 1 71 ? -27.656 -24.5 -13.078 1 48.94 71 PRO A CA 1
ATOM 498 C C . PRO A 1 71 ? -28.688 -23.734 -12.266 1 48.94 71 PRO A C 1
ATOM 500 O O . PRO A 1 71 ? -28.984 -22.578 -12.562 1 48.94 71 PRO A O 1
ATOM 503 N N . TRP A 1 72 ? -29.141 -24.281 -11.305 1 47.66 72 TRP A N 1
ATOM 504 C CA . TRP A 1 72 ? -30.219 -23.641 -10.578 1 47.66 72 TRP A CA 1
ATOM 505 C C . TRP A 1 72 ? -29.703 -22.531 -9.664 1 47.66 72 TRP A C 1
ATOM 507 O O . TRP A 1 72 ? -30.406 -21.578 -9.367 1 47.66 72 TRP A O 1
ATOM 517 N N . VAL A 1 73 ? -28.469 -22.641 -9.273 1 52.78 73 VAL A N 1
ATOM 518 C CA . VAL A 1 73 ? -27.922 -21.641 -8.344 1 52.78 73 VAL A CA 1
ATOM 519 C C . VAL A 1 73 ? -27.641 -20.344 -9.094 1 52.78 73 VAL A C 1
ATOM 521 O O . VAL A 1 73 ? -27.766 -19.266 -8.531 1 52.78 73 VAL A O 1
ATOM 524 N N . ASP A 1 74 ? -27.281 -20.531 -10.367 1 53.81 74 ASP A N 1
ATOM 525 C CA . ASP A 1 74 ? -27.078 -19.344 -11.211 1 53.81 74 ASP A CA 1
ATOM 526 C C . ASP A 1 74 ? -28.344 -18.516 -11.312 1 53.81 74 ASP A C 1
ATOM 528 O O . ASP A 1 74 ? -28.281 -17.312 -11.57 1 53.81 74 ASP A O 1
ATOM 532 N N . ALA A 1 75 ? -29.5 -19.266 -11.031 1 53.94 75 ALA A N 1
ATOM 533 C CA . ALA A 1 75 ? -30.797 -18.641 -11.172 1 53.94 75 ALA A CA 1
ATOM 534 C C . ALA A 1 75 ? -31.25 -18.016 -9.859 1 53.94 75 ALA A C 1
ATOM 536 O O . ALA A 1 75 ? -32.312 -17.359 -9.805 1 53.94 75 ALA A O 1
ATOM 537 N N . LEU A 1 76 ? -30.438 -18.141 -8.945 1 59.19 76 LEU A N 1
ATOM 538 C CA . LEU A 1 76 ? -30.891 -17.609 -7.668 1 59.19 76 LEU A CA 1
ATOM 539 C C . LEU A 1 76 ? -30.781 -16.094 -7.641 1 59.19 76 LEU A C 1
ATOM 541 O O . LEU A 1 76 ? -29.812 -15.523 -8.156 1 59.19 76 LEU A O 1
ATOM 545 N N . PRO A 1 77 ? -31.812 -15.516 -7.117 1 63.03 77 PRO A N 1
ATOM 546 C CA . PRO A 1 77 ? -31.75 -14.07 -6.93 1 63.03 77 PRO A CA 1
ATOM 547 C C . PRO A 1 77 ? -30.531 -13.633 -6.113 1 63.03 77 PRO A C 1
ATOM 549 O O . PRO A 1 77 ? -30.031 -14.398 -5.285 1 63.03 77 PRO A O 1
ATOM 552 N N . HIS A 1 78 ? -30.125 -12.477 -6.398 1 63.97 78 HIS A N 1
ATOM 553 C CA . HIS A 1 78 ? -28.906 -11.891 -5.852 1 63.97 78 HIS A CA 1
ATOM 554 C C . HIS A 1 78 ? -28.875 -12.016 -4.332 1 63.97 78 HIS A C 1
ATOM 556 O O . HIS A 1 78 ? -27.859 -12.445 -3.766 1 63.97 78 HIS A O 1
ATOM 562 N N . PRO A 1 79 ? -29.984 -11.836 -3.73 1 61.34 79 PRO A N 1
ATOM 563 C CA . PRO A 1 79 ? -29.922 -11.914 -2.27 1 61.34 79 PRO A CA 1
ATOM 564 C C . PRO A 1 79 ? -29.656 -13.328 -1.766 1 61.34 79 PRO A C 1
ATOM 566 O O . PRO A 1 79 ? -28.969 -13.516 -0.758 1 61.34 79 PRO A O 1
ATOM 569 N N . GLN A 1 80 ? -30.203 -14.312 -2.508 1 63.66 80 GLN A N 1
ATOM 570 C CA . GLN A 1 80 ? -30 -15.695 -2.096 1 63.66 80 GLN A CA 1
ATOM 571 C C . GLN A 1 80 ? -28.562 -16.141 -2.332 1 63.66 80 GLN A C 1
ATOM 573 O O . GLN A 1 80 ? -27.969 -16.828 -1.5 1 63.66 80 GLN A O 1
ATOM 578 N N . ARG A 1 81 ? -28.078 -15.695 -3.359 1 66.12 81 ARG A N 1
ATOM 579 C CA . ARG A 1 81 ? -26.672 -15.992 -3.662 1 66.12 81 ARG A CA 1
ATOM 580 C C . ARG A 1 81 ? -25.75 -15.359 -2.635 1 66.12 81 ARG A C 1
ATOM 582 O O . ARG A 1 81 ? -24.766 -15.977 -2.221 1 66.12 81 ARG A O 1
ATOM 589 N N . GLU A 1 82 ? -26.078 -14.211 -2.256 1 66.56 82 GLU A N 1
ATOM 590 C CA . GLU A 1 82 ? -25.297 -13.523 -1.225 1 66.56 82 GLU A CA 1
ATOM 591 C C . GLU A 1 82 ? -25.328 -14.297 0.09 1 66.56 82 GLU A C 1
ATOM 593 O O . GLU A 1 82 ? -24.297 -14.422 0.761 1 66.56 82 GLU A O 1
ATOM 598 N N . ALA A 1 83 ? -26.5 -14.75 0.357 1 67.75 83 ALA A N 1
ATOM 599 C CA . ALA A 1 83 ? -26.641 -15.508 1.596 1 67.75 83 ALA A CA 1
ATOM 600 C C . ALA A 1 83 ? -25.844 -16.797 1.548 1 67.75 83 ALA A C 1
ATOM 602 O O . ALA A 1 83 ? -25.234 -17.203 2.543 1 67.75 83 ALA A O 1
ATOM 603 N N . LEU A 1 84 ? -25.875 -17.375 0.414 1 64.62 84 LEU A N 1
ATOM 604 C CA . LEU A 1 84 ? -25.125 -18.609 0.242 1 64.62 84 LEU A CA 1
ATOM 605 C C . LEU A 1 84 ? -23.625 -18.344 0.361 1 64.62 84 LEU A C 1
ATOM 607 O O . LEU A 1 84 ? -22.906 -19.125 0.997 1 64.62 84 LEU A O 1
ATOM 611 N N . ASN A 1 85 ? -23.188 -17.297 -0.213 1 66.31 85 ASN A N 1
ATOM 612 C CA . ASN A 1 85 ? -21.781 -16.938 -0.146 1 66.31 85 ASN A CA 1
ATOM 613 C C . ASN A 1 85 ? -21.344 -16.625 1.285 1 66.31 85 ASN A C 1
ATOM 615 O O . ASN A 1 85 ? -20.266 -17.031 1.713 1 66.31 85 ASN A O 1
ATOM 619 N N . GLU A 1 86 ? -22.156 -15.984 1.985 1 69 86 GLU A N 1
ATOM 620 C CA . GLU A 1 86 ? -21.844 -15.641 3.371 1 69 86 GLU A CA 1
ATOM 621 C C . GLU A 1 86 ? -21.797 -16.891 4.246 1 69 86 GLU A C 1
ATOM 623 O O . GLU A 1 86 ? -20.953 -17 5.137 1 69 86 GLU A O 1
ATOM 628 N N . ALA A 1 87 ? -22.719 -17.75 3.912 1 67.19 87 ALA A N 1
ATOM 629 C CA . ALA A 1 87 ? -22.719 -19 4.656 1 67.19 87 ALA A CA 1
ATOM 630 C C . ALA A 1 87 ? -21.438 -19.797 4.414 1 67.19 87 ALA A C 1
ATOM 632 O O . ALA A 1 87 ? -20.875 -20.375 5.348 1 67.19 87 ALA A O 1
ATOM 633 N N . SER A 1 88 ? -21.062 -19.797 3.268 1 67.75 88 SER A N 1
ATOM 634 C CA . SER A 1 88 ? -19.812 -20.469 2.924 1 67.75 88 SER A CA 1
ATOM 635 C C . SER A 1 88 ? -18.609 -19.797 3.596 1 67.75 88 SER A C 1
ATOM 637 O O . SER A 1 88 ? -17.719 -20.484 4.109 1 67.75 88 SER A O 1
ATOM 639 N N . ALA A 1 89 ? -18.625 -18.562 3.572 1 69.62 89 ALA A N 1
ATOM 640 C CA . ALA A 1 89 ? -17.562 -17.812 4.23 1 69.62 89 ALA A CA 1
ATOM 641 C C . ALA A 1 89 ? -17.516 -18.125 5.723 1 69.62 89 ALA A C 1
ATOM 643 O O . ALA A 1 89 ? -16.438 -18.266 6.297 1 69.62 89 ALA A O 1
ATOM 644 N N . TRP A 1 90 ? -18.609 -18.25 6.234 1 69.56 90 TRP A N 1
ATOM 645 C CA . TRP A 1 90 ? -18.703 -18.578 7.652 1 69.56 90 TRP A CA 1
ATOM 646 C C . TRP A 1 90 ? -18.172 -19.984 7.918 1 69.56 90 TRP A C 1
ATOM 648 O O . TRP A 1 90 ? -17.5 -20.219 8.93 1 69.56 90 TRP A O 1
ATOM 658 N N . GLN A 1 91 ? -18.469 -20.875 7.035 1 69 91 GLN A N 1
ATOM 659 C CA . GLN A 1 91 ? -17.969 -22.234 7.16 1 69 91 GLN A CA 1
ATOM 660 C C . GLN A 1 91 ? -16.453 -22.266 7.09 1 69 91 GLN A C 1
ATOM 662 O O . GLN A 1 91 ? -15.805 -22.984 7.852 1 69 91 GLN A O 1
ATOM 667 N N . VAL A 1 92 ? -15.961 -21.531 6.254 1 73.06 92 VAL A N 1
ATOM 668 C CA . VAL A 1 92 ? -14.516 -21.453 6.098 1 73.06 92 VAL A CA 1
ATOM 669 C C . VAL A 1 92 ? -13.891 -20.891 7.375 1 73.06 92 VAL A C 1
ATOM 671 O O . VAL A 1 92 ? -12.859 -21.391 7.84 1 73.06 92 VAL A O 1
ATOM 674 N N . MET A 1 93 ? -14.531 -20 7.934 1 72.88 93 MET A N 1
ATOM 675 C CA . MET A 1 93 ? -14.031 -19.391 9.164 1 72.88 93 MET A CA 1
ATOM 676 C C . MET A 1 93 ? -14.047 -20.391 10.312 1 72.88 93 MET A C 1
ATOM 678 O O . MET A 1 93 ? -13.117 -20.422 11.117 1 72.88 93 MET A O 1
ATOM 682 N N . LEU A 1 94 ? -15.016 -21.234 10.289 1 73.06 94 LEU A N 1
ATOM 683 C CA . LEU A 1 94 ? -15.219 -22.125 11.422 1 73.06 94 LEU A CA 1
ATOM 684 C C . LEU A 1 94 ? -14.445 -23.422 11.227 1 73.06 94 LEU A C 1
ATOM 686 O O . LEU A 1 94 ? -13.906 -23.984 12.188 1 73.06 94 LEU A O 1
ATOM 690 N N . LEU A 1 95 ? -14.383 -23.875 9.922 1 78.81 95 LEU A N 1
ATOM 691 C CA . LEU A 1 95 ? -13.898 -25.234 9.695 1 78.81 95 LEU A CA 1
ATOM 692 C C . LEU A 1 95 ? -12.578 -25.219 8.945 1 78.81 95 LEU A C 1
ATOM 694 O O . LEU A 1 95 ? -11.875 -26.234 8.891 1 78.81 95 LEU A O 1
ATOM 698 N N . GLY A 1 96 ? -12.289 -24.141 8.477 1 85.38 96 GLY A N 1
ATOM 699 C CA . GLY A 1 96 ? -11.094 -24.062 7.648 1 85.38 96 GLY A CA 1
ATOM 700 C C . GLY A 1 96 ? -11.328 -24.5 6.215 1 85.38 96 GLY A C 1
ATOM 701 O O . GLY A 1 96 ? -12.461 -24.516 5.742 1 85.38 96 GLY A O 1
ATOM 702 N N . VAL A 1 97 ? -10.305 -24.688 5.469 1 85.88 97 VAL A N 1
ATOM 703 C CA . VAL A 1 97 ? -10.312 -25.094 4.07 1 85.88 97 VAL A CA 1
ATOM 704 C C . VAL A 1 97 ? -9.477 -26.359 3.895 1 85.88 97 VAL A C 1
ATOM 706 O O . VAL A 1 97 ? -8.289 -26.375 4.219 1 85.88 97 VAL A O 1
ATOM 709 N N . PRO A 1 98 ? -10.094 -27.422 3.357 1 87.38 98 PRO A N 1
ATOM 710 C CA . PRO A 1 98 ? -9.352 -28.672 3.182 1 87.38 98 PRO A CA 1
ATOM 711 C C . PRO A 1 98 ? -8.07 -28.484 2.377 1 87.38 98 PRO A C 1
ATOM 713 O O . PRO A 1 98 ? -8.07 -27.812 1.345 1 87.38 98 PRO A O 1
ATOM 716 N N . GLY A 1 99 ? -6.98 -29.109 2.936 1 89.75 99 GLY A N 1
ATOM 717 C CA . GLY A 1 99 ? -5.707 -29.062 2.236 1 89.75 99 GLY A CA 1
ATOM 718 C C . GLY A 1 99 ? -5.035 -27.703 2.324 1 89.75 99 GLY A C 1
ATOM 719 O O . GLY A 1 99 ? -3.982 -27.484 1.717 1 89.75 99 GLY A O 1
ATOM 720 N N . PHE A 1 100 ? -5.664 -26.797 3.09 1 90.25 100 PHE A N 1
ATOM 721 C CA . PHE A 1 100 ? -5.152 -25.438 3.154 1 90.25 100 PHE A CA 1
ATOM 722 C C . PHE A 1 100 ? -4.906 -25.016 4.598 1 90.25 100 PHE A C 1
ATOM 724 O O . PHE A 1 100 ? -3.76 -24.922 5.035 1 90.25 100 PHE A O 1
ATOM 731 N N . PHE A 1 101 ? -5.91 -24.891 5.336 1 90.06 101 PHE A N 1
ATOM 732 C CA . PHE A 1 101 ? -5.715 -24.516 6.73 1 90.06 101 PHE A CA 1
ATOM 733 C C . PHE A 1 101 ? -6.852 -25.047 7.598 1 90.06 101 PHE A C 1
ATOM 735 O O . PHE A 1 101 ? -7.949 -25.312 7.098 1 90.06 101 PHE A O 1
ATOM 742 N N . THR A 1 102 ? -6.617 -25.219 8.898 1 92.19 102 THR A N 1
ATOM 743 C CA . THR A 1 102 ? -7.574 -25.672 9.898 1 92.19 102 THR A CA 1
ATOM 744 C C . THR A 1 102 ? -7.531 -24.781 11.133 1 92.19 102 THR A C 1
ATOM 746 O O . THR A 1 102 ? -6.473 -24.266 11.492 1 92.19 102 THR A O 1
ATOM 749 N N . PRO A 1 103 ? -8.688 -24.578 11.727 1 90.69 103 PRO A N 1
ATOM 750 C CA . PRO A 1 103 ? -8.664 -23.781 12.945 1 90.69 103 PRO A CA 1
ATOM 751 C C . PRO A 1 103 ? -7.785 -24.375 14.039 1 90.69 103 PRO A C 1
ATOM 753 O O . PRO A 1 103 ? -7.734 -25.594 14.188 1 90.69 103 PRO A O 1
ATOM 756 N N . ARG A 1 104 ? -7.141 -23.484 14.727 1 90.25 104 ARG A N 1
ATOM 757 C CA . ARG A 1 104 ? -6.293 -23.953 15.82 1 90.25 104 ARG A CA 1
ATOM 758 C C . ARG A 1 104 ? -7.137 -24.406 17.016 1 90.25 104 ARG A C 1
ATOM 760 O O . ARG A 1 104 ? -8.094 -23.719 17.391 1 90.25 104 ARG A O 1
ATOM 767 N N . VAL A 1 105 ? -6.75 -25.531 17.562 1 86.81 105 VAL A N 1
ATOM 768 C CA . VAL A 1 105 ? -7.324 -26.062 18.797 1 86.81 105 VAL A CA 1
ATOM 769 C C . VAL A 1 105 ? -6.211 -26.484 19.75 1 86.81 105 VAL A C 1
ATOM 771 O O . VAL A 1 105 ? -5.402 -27.359 19.422 1 86.81 105 VAL A O 1
ATOM 774 N N . PRO A 1 106 ? -6.184 -25.797 20.984 1 88.44 106 PRO A N 1
ATOM 775 C CA . PRO A 1 106 ? -7.039 -24.734 21.516 1 88.44 106 PRO A CA 1
ATOM 776 C C . PRO A 1 106 ? -6.836 -23.391 20.812 1 88.44 106 PRO A C 1
ATOM 778 O O . PRO A 1 106 ? -5.852 -23.219 20.094 1 88.44 106 PRO A O 1
ATOM 781 N N . PRO A 1 107 ? -7.836 -22.547 21.062 1 87.44 107 PRO A N 1
ATOM 782 C CA . PRO A 1 107 ? -7.719 -21.219 20.438 1 87.44 107 PRO A CA 1
ATOM 783 C C . PRO A 1 107 ? -6.453 -20.484 20.859 1 87.44 107 PRO A C 1
ATOM 785 O O . PRO A 1 107 ? -5.883 -20.781 21.906 1 87.44 107 PRO A O 1
ATOM 788 N N . PRO A 1 108 ? -6.059 -19.578 20.016 1 84.38 108 PRO A N 1
ATOM 789 C CA . PRO A 1 108 ? -4.789 -18.875 20.25 1 84.38 108 PRO A CA 1
ATOM 790 C C . PRO A 1 108 ? -4.691 -18.266 21.641 1 84.38 108 PRO A C 1
ATOM 792 O O . PRO A 1 108 ? -3.619 -18.281 22.25 1 84.38 108 PRO A O 1
ATOM 795 N N . ALA A 1 109 ? -5.746 -17.75 22.156 1 83.25 109 ALA A N 1
ATOM 796 C CA . ALA A 1 109 ? -5.75 -17.109 23.453 1 83.25 109 ALA A CA 1
ATOM 797 C C . ALA A 1 109 ? -5.328 -18.078 24.562 1 83.25 109 ALA A C 1
ATOM 799 O O . ALA A 1 109 ? -4.906 -17.656 25.641 1 83.25 109 ALA A O 1
ATOM 800 N N . TRP A 1 110 ? -5.41 -19.391 24.281 1 86.44 110 TRP A N 1
ATOM 801 C CA . TRP A 1 110 ? -5.102 -20.406 25.281 1 86.44 110 TRP A CA 1
ATOM 802 C C . TRP A 1 110 ? -3.756 -21.062 25 1 86.44 110 TRP A C 1
ATOM 804 O O . TRP A 1 110 ? -3.375 -22.031 25.656 1 86.44 110 TRP A O 1
ATOM 814 N N . GLN A 1 111 ? -3.127 -20.531 24 1 87.62 111 GLN A N 1
ATOM 815 C CA . GLN A 1 111 ? -1.823 -21.078 23.625 1 87.62 111 GLN A CA 1
ATOM 816 C C . GLN A 1 111 ? -0.693 -20.281 24.281 1 87.62 111 GLN A C 1
ATOM 818 O O . GLN A 1 111 ? -0.862 -19.109 24.609 1 87.62 111 GLN A O 1
ATOM 823 N N . PRO A 1 112 ? 0.466 -20.922 24.531 1 87.5 112 PRO A N 1
ATOM 824 C CA . PRO A 1 112 ? 1.604 -20.203 25.109 1 87.5 112 PRO A CA 1
ATOM 825 C C . PRO A 1 112 ? 2.08 -19.047 24.234 1 87.5 112 PRO A C 1
ATOM 827 O O . PRO A 1 112 ? 2.307 -19.234 23.031 1 87.5 112 PRO A O 1
ATOM 830 N N . SER A 1 113 ? 2.24 -17.938 24.891 1 87 113 SER A N 1
ATOM 831 C CA . SER A 1 113 ? 2.643 -16.734 24.188 1 87 113 SER A CA 1
ATOM 832 C C . SER A 1 113 ? 3.949 -16.938 23.422 1 87 113 SER A C 1
ATOM 834 O O . SER A 1 113 ? 4.871 -17.578 23.938 1 87 113 SER A O 1
ATOM 836 N N . GLY A 1 114 ? 3.977 -16.422 22.203 1 87.31 114 GLY A N 1
ATOM 837 C CA . GLY A 1 114 ? 5.207 -16.469 21.438 1 87.31 114 GLY A CA 1
ATOM 838 C C . GLY A 1 114 ? 5.262 -17.641 20.469 1 87.31 114 GLY A C 1
ATOM 839 O O . GLY A 1 114 ? 6.148 -17.703 19.609 1 87.31 114 GLY A O 1
ATOM 840 N N . THR A 1 115 ? 4.34 -18.578 20.625 1 87.75 115 THR A N 1
ATOM 841 C CA . THR A 1 115 ? 4.301 -19.703 19.703 1 87.75 115 THR A CA 1
ATOM 842 C C . THR A 1 115 ? 3.492 -19.344 18.453 1 87.75 115 THR A C 1
ATOM 844 O O . THR A 1 115 ? 2.668 -18.438 18.484 1 87.75 115 THR A O 1
ATOM 847 N N . PRO A 1 116 ? 3.762 -20.094 17.375 1 86.62 116 PRO A N 1
ATOM 848 C CA . PRO A 1 116 ? 2.941 -19.875 16.172 1 86.62 116 PRO A CA 1
ATOM 849 C C . PRO A 1 116 ? 1.448 -20.047 16.438 1 86.62 116 PRO A C 1
ATOM 851 O O . PRO A 1 116 ? 0.623 -19.344 15.852 1 86.62 116 PRO A O 1
ATOM 854 N N . ALA A 1 117 ? 1.122 -20.891 17.375 1 88.19 117 ALA A N 1
ATOM 855 C CA . ALA A 1 117 ? -0.271 -21.188 17.703 1 88.19 117 ALA A CA 1
ATOM 856 C C . ALA A 1 117 ? -0.902 -20.016 18.469 1 88.19 117 ALA A C 1
ATOM 858 O O . ALA A 1 117 ? -2.121 -19.844 18.438 1 88.19 117 ALA A O 1
ATOM 859 N N . ALA A 1 118 ? -0.087 -19.25 19.094 1 89.44 118 ALA A N 1
ATOM 860 C CA . ALA A 1 118 ? -0.586 -18.141 19.891 1 89.44 118 ALA A CA 1
ATOM 861 C C . ALA A 1 118 ? -0.785 -16.891 19.016 1 89.44 118 ALA A C 1
ATOM 863 O O . ALA A 1 118 ? -1.438 -15.938 19.422 1 89.44 118 ALA A O 1
ATOM 864 N N . ILE A 1 119 ? -0.208 -16.984 17.766 1 91.56 119 ILE A N 1
ATOM 865 C CA . ILE A 1 119 ? -0.181 -15.734 17.031 1 91.56 119 ILE A CA 1
ATOM 866 C C . ILE A 1 119 ? -0.894 -15.906 15.688 1 91.56 119 ILE A C 1
ATOM 868 O O . ILE A 1 119 ? -0.633 -15.172 14.734 1 91.56 119 ILE A O 1
ATOM 872 N N . SER A 1 120 ? -1.723 -16.938 15.602 1 93.5 120 SER A N 1
ATOM 873 C CA . SER A 1 120 ? -2.523 -17.141 14.398 1 93.5 120 SER A CA 1
ATOM 874 C C . SER A 1 120 ? -3.814 -17.891 14.711 1 93.5 120 SER A C 1
ATOM 876 O O . SER A 1 120 ? -3.877 -18.656 15.68 1 93.5 120 SER A O 1
ATOM 878 N N . VAL A 1 121 ? -4.762 -17.688 13.875 1 91.19 121 VAL A N 1
ATOM 879 C CA . VAL A 1 121 ? -6.078 -18.281 14.062 1 91.19 121 VAL A CA 1
ATOM 880 C C . VAL A 1 121 ? -6.09 -19.703 13.477 1 91.19 121 VAL A C 1
ATOM 882 O O . VAL A 1 121 ? -6.758 -20.594 14.008 1 91.19 121 VAL A O 1
ATOM 885 N N . TYR A 1 122 ? -5.34 -19.891 12.406 1 92.62 122 TYR A N 1
ATOM 886 C CA . TYR A 1 122 ? -5.406 -21.156 11.68 1 92.62 122 TYR A CA 1
ATOM 887 C C . TYR A 1 122 ? -4.035 -21.812 11.602 1 92.62 122 TYR A C 1
ATOM 889 O O . TYR A 1 122 ? -3.008 -21.141 11.727 1 92.62 122 TYR A O 1
ATOM 897 N N . ASP A 1 123 ? -4.094 -23.078 11.492 1 93.56 123 ASP A N 1
ATOM 898 C CA . ASP A 1 123 ? -2.92 -23.906 11.227 1 93.56 123 ASP A CA 1
ATOM 899 C C . ASP A 1 123 ? -2.811 -24.234 9.734 1 93.56 123 ASP A C 1
ATOM 901 O O . ASP A 1 123 ? -3.756 -24.766 9.141 1 93.56 123 ASP A O 1
ATOM 905 N N . THR A 1 124 ? -1.648 -23.953 9.148 1 94.81 124 THR A N 1
ATOM 906 C CA . THR A 1 124 ? -1.489 -24.141 7.715 1 94.81 124 THR A CA 1
ATOM 907 C C . THR A 1 124 ? -0.688 -25.406 7.414 1 94.81 124 THR A C 1
ATOM 909 O O . THR A 1 124 ? -0.201 -25.578 6.297 1 94.81 124 THR A O 1
ATOM 912 N N . ALA A 1 125 ? -0.535 -26.266 8.328 1 94 125 ALA A N 1
ATOM 913 C CA . ALA A 1 125 ? 0.153 -27.547 8.117 1 94 125 ALA A CA 1
ATOM 914 C C . ALA A 1 125 ? -0.444 -28.297 6.93 1 94 125 ALA A C 1
ATOM 916 O O . ALA A 1 125 ? 0.287 -28.875 6.125 1 94 125 ALA A O 1
ATOM 917 N N . PRO A 1 126 ? -1.738 -28.312 6.762 1 94.56 126 PRO A N 1
ATOM 918 C CA . PRO A 1 126 ? -2.307 -28.984 5.59 1 94.56 126 PRO A CA 1
ATOM 919 C C . PRO A 1 126 ? -1.808 -28.391 4.273 1 94.56 126 PRO A C 1
ATOM 921 O O . PRO A 1 126 ? -1.622 -29.125 3.295 1 94.56 126 PRO A O 1
ATOM 924 N N . LEU A 1 127 ? -1.607 -27.109 4.234 1 96.19 127 LEU A N 1
ATOM 925 C CA . LEU A 1 127 ? -1.102 -26.484 3.016 1 96.19 127 LEU A CA 1
ATOM 926 C C . LEU A 1 127 ? 0.297 -26.984 2.684 1 96.19 127 LEU A C 1
ATOM 928 O O . LEU A 1 127 ? 0.618 -27.219 1.516 1 96.19 127 LEU A O 1
ATOM 932 N N . ARG A 1 128 ? 1.13 -27.125 3.699 1 97.38 128 ARG A N 1
ATOM 933 C CA . ARG A 1 128 ? 2.463 -27.688 3.477 1 97.38 128 ARG A CA 1
ATOM 934 C C . ARG A 1 128 ? 2.387 -29.047 2.809 1 97.38 128 ARG A C 1
ATOM 936 O O . ARG A 1 128 ? 3.09 -29.312 1.83 1 97.38 128 ARG A O 1
ATOM 943 N N . ALA A 1 129 ? 1.553 -29.859 3.33 1 97.12 129 ALA A N 1
ATOM 944 C CA . ALA A 1 129 ? 1.382 -31.203 2.791 1 97.12 129 ALA A CA 1
ATOM 945 C C . ALA A 1 129 ? 0.879 -31.156 1.351 1 97.12 129 ALA A C 1
ATOM 947 O O . ALA A 1 129 ? 1.351 -31.922 0.498 1 97.12 129 ALA A O 1
ATOM 948 N N . THR A 1 130 ? -0.036 -30.312 1.13 1 97.56 130 THR A N 1
ATOM 949 C CA . THR A 1 130 ? -0.611 -30.156 -0.202 1 97.56 130 THR A CA 1
ATOM 950 C C . THR A 1 130 ? 0.448 -29.703 -1.2 1 97.56 130 THR A C 1
ATOM 952 O O . THR A 1 130 ? 0.564 -30.266 -2.293 1 97.56 130 THR A O 1
ATOM 955 N N . LEU A 1 131 ? 1.236 -28.719 -0.824 1 98.25 131 LEU A N 1
ATOM 956 C CA . LEU A 1 131 ? 2.279 -28.188 -1.698 1 98.25 131 LEU A CA 1
ATOM 957 C C . LEU A 1 131 ? 3.34 -29.25 -1.975 1 98.25 131 LEU A C 1
ATOM 959 O O . LEU A 1 131 ? 3.773 -29.422 -3.117 1 98.25 131 LEU A O 1
ATOM 963 N N . GLU A 1 132 ? 3.723 -29.969 -0.967 1 97.81 132 GLU A N 1
ATOM 964 C CA . GLU A 1 132 ? 4.746 -31 -1.117 1 97.81 132 GLU A CA 1
ATOM 965 C C . GLU A 1 132 ? 4.254 -32.156 -2.008 1 97.81 132 GLU A C 1
ATOM 967 O O . GLU A 1 132 ? 5.051 -32.812 -2.678 1 97.81 132 GLU A O 1
ATOM 972 N N . ARG A 1 133 ? 2.969 -32.312 -2.031 1 97.75 133 ARG A N 1
ATOM 973 C CA . ARG A 1 133 ? 2.375 -33.375 -2.85 1 97.75 133 ARG A CA 1
ATOM 974 C C . ARG A 1 133 ? 2.223 -32.906 -4.297 1 97.75 133 ARG A C 1
ATOM 976 O O . ARG A 1 133 ? 2.447 -33.688 -5.227 1 97.75 133 ARG A O 1
ATOM 983 N N . LEU A 1 134 ? 1.898 -31.688 -4.488 1 98.31 134 LEU A N 1
ATOM 984 C CA . LEU A 1 134 ? 1.439 -31.25 -5.805 1 98.31 134 LEU A CA 1
ATOM 985 C C . LEU A 1 134 ? 2.539 -30.5 -6.543 1 98.31 134 LEU A C 1
ATOM 987 O O . LEU A 1 134 ? 2.447 -30.281 -7.754 1 98.31 134 LEU A O 1
ATOM 991 N N . VAL A 1 135 ? 3.586 -30.109 -5.859 1 98.44 135 VAL A N 1
ATOM 992 C CA . VAL A 1 135 ? 4.656 -29.328 -6.469 1 98.44 135 VAL A CA 1
ATOM 993 C C . VAL A 1 135 ? 5.961 -30.109 -6.426 1 98.44 135 VAL A C 1
ATOM 995 O O . VAL A 1 135 ? 6.371 -30.594 -5.363 1 98.44 135 VAL A O 1
ATOM 998 N N . ASP A 1 136 ? 6.574 -30.297 -7.574 1 98.5 136 ASP A N 1
ATOM 999 C CA . ASP A 1 136 ? 7.938 -30.812 -7.641 1 98.5 136 ASP A CA 1
ATOM 1000 C C . ASP A 1 136 ? 8.953 -29.688 -7.477 1 98.5 136 ASP A C 1
ATOM 1002 O O . ASP A 1 136 ? 9.305 -29.016 -8.453 1 98.5 136 ASP A O 1
ATOM 1006 N N . PHE A 1 137 ? 9.516 -29.578 -6.293 1 98.31 137 PHE A N 1
ATOM 1007 C CA . PHE A 1 137 ? 10.367 -28.438 -5.977 1 98.31 137 PHE A CA 1
ATOM 1008 C C . PHE A 1 137 ? 11.727 -28.562 -6.656 1 98.31 137 PHE A C 1
ATOM 1010 O O . PHE A 1 137 ? 12.414 -27.562 -6.879 1 98.31 137 PHE A O 1
ATOM 1017 N N . ASP A 1 138 ? 12.133 -29.75 -6.934 1 98 138 ASP A N 1
ATOM 1018 C CA . ASP A 1 138 ? 13.352 -29.891 -7.73 1 98 138 ASP A CA 1
ATOM 1019 C C . ASP A 1 138 ? 13.164 -29.312 -9.133 1 98 138 ASP A C 1
ATOM 1021 O O . ASP A 1 138 ? 14.016 -28.578 -9.617 1 98 138 ASP A O 1
ATOM 1025 N N . ARG A 1 139 ? 12.086 -29.609 -9.719 1 97.25 139 ARG A N 1
ATOM 1026 C CA . ARG A 1 139 ? 11.773 -29.047 -11.031 1 97.25 139 ARG A CA 1
ATOM 1027 C C . ARG A 1 139 ? 11.602 -27.531 -10.945 1 97.25 139 ARG A C 1
ATOM 1029 O O . ARG A 1 139 ? 12.078 -26.797 -11.812 1 97.25 139 ARG A O 1
ATOM 1036 N N . LEU A 1 140 ? 10.922 -27.141 -9.945 1 98.06 140 LEU A N 1
ATOM 1037 C CA . LEU A 1 140 ? 10.672 -25.719 -9.734 1 98.06 140 LEU A CA 1
ATOM 1038 C C . LEU A 1 140 ? 11.977 -24.938 -9.664 1 98.06 140 LEU A C 1
ATOM 1040 O O . LEU A 1 140 ? 12.078 -23.844 -10.219 1 98.06 140 LEU A O 1
ATOM 1044 N N . ASN A 1 141 ? 12.938 -25.484 -9 1 98.38 141 ASN A N 1
ATOM 1045 C CA . ASN A 1 141 ? 14.203 -24.797 -8.773 1 98.38 141 ASN A CA 1
ATOM 1046 C C . ASN A 1 141 ? 15.156 -24.969 -9.961 1 98.38 141 ASN A C 1
ATOM 1048 O O . ASN A 1 141 ? 15.93 -24.062 -10.266 1 98.38 141 ASN A O 1
ATOM 1052 N N . ASP A 1 142 ? 15.055 -26.047 -10.648 1 96.31 142 ASP A N 1
ATOM 1053 C CA . ASP A 1 142 ? 16.062 -26.375 -11.656 1 96.31 142 ASP A CA 1
ATOM 1054 C C . ASP A 1 142 ? 15.469 -26.297 -13.062 1 96.31 142 ASP A C 1
ATOM 1056 O O . ASP A 1 142 ? 16.203 -26.422 -14.055 1 96.31 142 ASP A O 1
ATOM 1060 N N . GLY A 1 143 ? 14.195 -26.125 -13.164 1 92.12 143 GLY A N 1
ATOM 1061 C CA . GLY A 1 143 ? 13.531 -26.125 -14.461 1 92.12 143 GLY A CA 1
ATOM 1062 C C . GLY A 1 143 ? 13.68 -24.812 -15.195 1 92.12 143 GLY A C 1
ATOM 1063 O O . GLY A 1 143 ? 14.383 -23.906 -14.734 1 92.12 143 GLY A O 1
ATOM 1064 N N . PRO A 1 144 ? 13.023 -24.75 -16.328 1 92.94 144 PRO A N 1
ATOM 1065 C CA . PRO A 1 144 ? 13.203 -23.609 -17.25 1 92.94 144 PRO A CA 1
ATOM 1066 C C . PRO A 1 144 ? 12.406 -22.375 -16.828 1 92.94 144 PRO A C 1
ATOM 1068 O O . PRO A 1 144 ? 12.695 -21.266 -17.266 1 92.94 144 PRO A O 1
ATOM 1071 N N . MET A 1 145 ? 11.461 -22.562 -16.031 1 96 145 MET A N 1
ATOM 1072 C CA . MET A 1 145 ? 10.602 -21.453 -15.664 1 96 145 MET A CA 1
ATOM 1073 C C . MET A 1 145 ? 11.055 -20.812 -14.359 1 96 145 MET A C 1
ATOM 1075 O O . MET A 1 145 ? 11.195 -21.5 -13.344 1 96 145 MET A O 1
ATOM 1079 N N . ARG A 1 146 ? 11.242 -19.531 -14.391 1 96.56 146 ARG A N 1
ATOM 1080 C CA . ARG A 1 146 ? 11.617 -18.781 -13.203 1 96.56 146 ARG A CA 1
ATOM 1081 C C . ARG A 1 146 ? 10.406 -18.5 -12.32 1 96.56 146 ARG A C 1
ATOM 1083 O O . ARG A 1 146 ? 9.32 -18.219 -12.82 1 96.56 146 ARG A O 1
ATOM 1090 N N . LEU A 1 147 ? 10.633 -18.641 -10.984 1 98.06 147 LEU A N 1
ATOM 1091 C CA . LEU A 1 147 ? 9.562 -18.359 -10.031 1 98.06 147 LEU A CA 1
ATOM 1092 C C . LEU A 1 147 ? 9.984 -17.297 -9.039 1 98.06 147 LEU A C 1
ATOM 1094 O O . LEU A 1 147 ? 11.094 -17.344 -8.5 1 98.06 147 LEU A O 1
ATOM 1098 N N . SER A 1 148 ? 9.117 -16.312 -8.859 1 97.88 148 SER A N 1
ATOM 1099 C CA . SER A 1 148 ? 9.273 -15.312 -7.809 1 97.88 148 SER A CA 1
ATOM 1100 C C . SER A 1 148 ? 8.031 -15.227 -6.93 1 97.88 148 SER A C 1
ATOM 1102 O O . SER A 1 148 ? 6.914 -15.117 -7.438 1 97.88 148 SER A O 1
ATOM 1104 N N . VAL A 1 149 ? 8.242 -15.312 -5.602 1 98.19 149 VAL A N 1
ATOM 1105 C CA . VAL A 1 149 ? 7.113 -15.18 -4.688 1 98.19 149 VAL A CA 1
ATOM 1106 C C . VAL A 1 149 ? 7.41 -14.094 -3.656 1 98.19 149 VAL A C 1
ATOM 1108 O O . VAL A 1 149 ? 8.523 -14.008 -3.137 1 98.19 149 VAL A O 1
ATOM 1111 N N . GLY A 1 150 ? 6.469 -13.234 -3.406 1 96.88 150 GLY A N 1
ATOM 1112 C CA . GLY A 1 150 ? 6.676 -12.07 -2.559 1 96.88 150 GLY A CA 1
ATOM 1113 C C . GLY A 1 150 ? 6.211 -12.281 -1.13 1 96.88 150 GLY A C 1
ATOM 1114 O O . GLY A 1 150 ? 5.188 -12.93 -0.893 1 96.88 150 GLY A O 1
ATOM 1115 N N . ALA A 1 151 ? 6.961 -11.789 -0.187 1 97.38 151 ALA A N 1
ATOM 1116 C CA . ALA A 1 151 ? 6.664 -11.836 1.243 1 97.38 151 ALA A CA 1
ATOM 1117 C C . ALA A 1 151 ? 7.238 -10.625 1.965 1 97.38 151 ALA A C 1
ATOM 1119 O O . ALA A 1 151 ? 8 -9.852 1.382 1 97.38 151 ALA A O 1
ATOM 1120 N N . VAL A 1 152 ? 6.773 -10.445 3.195 1 95.81 152 VAL A N 1
ATOM 1121 C CA . VAL A 1 152 ? 7.27 -9.32 3.984 1 95.81 152 VAL A CA 1
ATOM 1122 C C . VAL A 1 152 ? 7.883 -9.836 5.285 1 95.81 152 VAL A C 1
ATOM 1124 O O . VAL A 1 152 ? 7.309 -10.703 5.949 1 95.81 152 VAL A O 1
ATOM 1127 N N . ASN A 1 153 ? 9.086 -9.297 5.59 1 96.19 153 ASN A N 1
ATOM 1128 C CA . ASN A 1 153 ? 9.742 -9.648 6.848 1 96.19 153 ASN A CA 1
ATOM 1129 C C . ASN A 1 153 ? 9.031 -9.023 8.039 1 96.19 153 ASN A C 1
ATOM 1131 O O . ASN A 1 153 ? 8.828 -7.805 8.078 1 96.19 153 ASN A O 1
ATOM 1135 N N . VAL A 1 154 ? 8.727 -9.812 9.031 1 95.88 154 VAL A N 1
ATOM 1136 C CA . VAL A 1 154 ? 7.898 -9.359 10.148 1 95.88 154 VAL A CA 1
ATOM 1137 C C . VAL A 1 154 ? 8.664 -8.328 10.977 1 95.88 154 VAL A C 1
ATOM 1139 O O . VAL A 1 154 ? 8.094 -7.324 11.414 1 95.88 154 VAL A O 1
ATOM 1142 N N . ARG A 1 155 ? 9.883 -8.508 11.156 1 93.56 155 ARG A N 1
ATOM 1143 C CA . ARG A 1 155 ? 10.672 -7.656 12.039 1 93.56 155 ARG A CA 1
ATOM 1144 C C . ARG A 1 155 ? 11.062 -6.359 11.344 1 93.56 155 ARG A C 1
ATOM 1146 O O . ARG A 1 155 ? 10.898 -5.273 11.898 1 93.56 155 ARG A O 1
ATOM 1153 N N . SER A 1 156 ? 11.492 -6.406 10.102 1 89.19 156 SER A N 1
ATOM 1154 C CA . SER A 1 156 ? 12.008 -5.227 9.414 1 89.19 156 SER A CA 1
ATOM 1155 C C . SER A 1 156 ? 10.898 -4.5 8.656 1 89.19 156 SER A C 1
ATOM 1157 O O . SER A 1 156 ? 11.039 -3.322 8.32 1 89.19 156 SER A O 1
ATOM 1159 N N . GLY A 1 157 ? 9.898 -5.277 8.328 1 89.75 157 GLY A N 1
ATOM 1160 C CA . GLY A 1 157 ? 8.852 -4.691 7.508 1 89.75 157 GLY A CA 1
ATOM 1161 C C . GLY A 1 157 ? 9.219 -4.594 6.039 1 89.75 157 GLY A C 1
ATOM 1162 O O . GLY A 1 157 ? 8.477 -4.02 5.242 1 89.75 157 GLY A O 1
ATOM 1163 N N . ASN A 1 158 ? 10.305 -5.145 5.699 1 88.69 158 ASN A N 1
ATOM 1164 C CA . ASN A 1 158 ? 10.766 -5.051 4.32 1 88.69 158 ASN A CA 1
ATOM 1165 C C . ASN A 1 158 ? 10.086 -6.082 3.426 1 88.69 158 ASN A C 1
ATOM 1167 O O . ASN A 1 158 ? 9.945 -7.246 3.807 1 88.69 158 ASN A O 1
ATOM 1171 N N . PHE A 1 159 ? 9.633 -5.574 2.326 1 89.69 159 PHE A N 1
ATOM 1172 C CA . PHE A 1 159 ? 9.078 -6.418 1.273 1 89.69 159 PHE A CA 1
ATOM 1173 C C . PHE A 1 159 ? 10.188 -7.047 0.441 1 89.69 159 PHE A C 1
ATOM 1175 O O . PHE A 1 159 ? 11.148 -6.367 0.067 1 89.69 159 PHE A O 1
ATOM 1182 N N . ALA A 1 160 ? 10.094 -8.375 0.134 1 91.81 160 ALA A N 1
ATOM 1183 C CA . ALA A 1 160 ? 11.117 -9.062 -0.65 1 91.81 160 ALA A CA 1
ATOM 1184 C C . ALA A 1 160 ? 10.5 -10.172 -1.505 1 91.81 160 ALA A C 1
ATOM 1186 O O . ALA A 1 160 ? 9.398 -10.641 -1.219 1 91.81 160 ALA A O 1
ATOM 1187 N N . TYR A 1 161 ? 11.273 -10.523 -2.559 1 95.19 161 TYR A N 1
ATOM 1188 C CA . TYR A 1 161 ? 10.891 -11.656 -3.391 1 95.19 161 TYR A CA 1
ATOM 1189 C C . TYR A 1 161 ? 11.875 -12.805 -3.23 1 95.19 161 TYR A C 1
ATOM 1191 O O . TYR A 1 161 ? 13.086 -12.609 -3.33 1 95.19 161 TYR A O 1
ATOM 1199 N N . PHE A 1 162 ? 11.328 -13.984 -2.916 1 97.56 162 PHE A N 1
ATOM 1200 C CA . PHE A 1 162 ? 12.078 -15.211 -3.117 1 97.56 162 PHE A CA 1
ATOM 1201 C C . PHE A 1 162 ? 12.062 -15.625 -4.586 1 97.56 162 PHE A C 1
ATOM 1203 O O . PHE A 1 162 ? 11 -15.742 -5.191 1 97.56 162 PHE A O 1
ATOM 1210 N N . ASP A 1 163 ? 13.211 -15.828 -5.082 1 96.94 163 ASP A N 1
ATOM 1211 C CA . ASP A 1 163 ? 13.367 -15.953 -6.531 1 96.94 163 ASP A CA 1
ATOM 1212 C C . ASP A 1 163 ? 14.312 -17.094 -6.887 1 96.94 163 ASP A C 1
ATOM 1214 O O . ASP A 1 163 ? 15.453 -17.125 -6.43 1 96.94 163 ASP A O 1
ATOM 1218 N N . THR A 1 164 ? 13.836 -17.969 -7.754 1 97.62 164 THR A N 1
ATOM 1219 C CA . THR A 1 164 ? 14.609 -19.156 -8.094 1 97.62 164 THR A CA 1
ATOM 1220 C C . THR A 1 164 ? 15.883 -18.766 -8.836 1 97.62 164 THR A C 1
ATOM 1222 O O . THR A 1 164 ? 16.828 -19.562 -8.93 1 97.62 164 THR A O 1
ATOM 1225 N N . ALA A 1 165 ? 15.906 -17.547 -9.406 1 94.19 165 ALA A N 1
ATOM 1226 C CA . ALA A 1 165 ? 17.125 -17.078 -10.055 1 94.19 165 ALA A CA 1
ATOM 1227 C C . ALA A 1 165 ? 18.203 -16.766 -9.023 1 94.19 165 ALA A C 1
ATOM 1229 O O . ALA A 1 165 ? 19.391 -16.641 -9.375 1 94.19 165 ALA A O 1
ATOM 1230 N N . ARG A 1 166 ? 17.844 -16.672 -7.805 1 94.62 166 ARG A N 1
ATOM 1231 C CA . ARG A 1 166 ? 18.797 -16.203 -6.805 1 94.62 166 ARG A CA 1
ATOM 1232 C C . ARG A 1 166 ? 18.984 -17.25 -5.699 1 94.62 166 ARG A C 1
ATOM 1234 O O . ARG A 1 166 ? 20.016 -17.266 -5.02 1 94.62 166 ARG A O 1
ATOM 1241 N N . GLN A 1 167 ? 17.969 -18.109 -5.477 1 97.06 167 GLN A N 1
ATOM 1242 C CA . GLN A 1 167 ? 18 -19.078 -4.387 1 97.06 167 GLN A CA 1
ATOM 1243 C C . GLN A 1 167 ? 17.062 -20.25 -4.664 1 97.06 167 GLN A C 1
ATOM 1245 O O . GLN A 1 167 ? 16.219 -20.188 -5.559 1 97.06 167 GLN A O 1
ATOM 1250 N N . ARG A 1 168 ? 17.266 -21.297 -3.867 1 98.12 168 ARG A N 1
ATOM 1251 C CA . ARG A 1 168 ? 16.359 -22.422 -3.965 1 98.12 168 ARG A CA 1
ATOM 1252 C C . ARG A 1 168 ? 15.117 -22.219 -3.1 1 98.12 168 ARG A C 1
ATOM 1254 O O . ARG A 1 168 ? 15.219 -21.719 -1.976 1 98.12 168 ARG A O 1
ATOM 1261 N N . LEU A 1 169 ? 14.055 -22.531 -3.656 1 98.56 169 LEU A N 1
ATOM 1262 C CA . LEU A 1 169 ? 12.797 -22.359 -2.951 1 98.56 169 LEU A CA 1
ATOM 1263 C C . LEU A 1 169 ? 12.211 -23.688 -2.514 1 98.56 169 LEU A C 1
ATOM 1265 O O . LEU A 1 169 ? 12.469 -24.719 -3.145 1 98.56 169 LEU A O 1
ATOM 1269 N N . ASP A 1 170 ? 11.508 -23.672 -1.404 1 98.38 170 ASP A N 1
ATOM 1270 C CA . ASP A 1 170 ? 10.719 -24.797 -0.936 1 98.38 170 ASP A CA 1
ATOM 1271 C C . ASP A 1 170 ? 9.336 -24.359 -0.467 1 98.38 170 ASP A C 1
ATOM 1273 O O . ASP A 1 170 ? 8.906 -23.234 -0.764 1 98.38 170 ASP A O 1
ATOM 1277 N N . ALA A 1 171 ? 8.625 -25.297 0.116 1 98.56 171 ALA A N 1
ATOM 1278 C CA . ALA A 1 171 ? 7.238 -25.016 0.492 1 98.56 171 ALA A CA 1
ATOM 1279 C C . ALA A 1 171 ? 7.152 -23.812 1.426 1 98.56 171 ALA A C 1
ATOM 1281 O O . ALA A 1 171 ? 6.176 -23.062 1.396 1 98.56 171 ALA A O 1
ATOM 1282 N N . ARG A 1 172 ? 8.172 -23.625 2.227 1 98.38 172 ARG A N 1
ATOM 1283 C CA . ARG A 1 172 ? 8.164 -22.531 3.195 1 98.38 172 ARG A CA 1
ATOM 1284 C C . ARG A 1 172 ? 8.07 -21.188 2.496 1 98.38 172 ARG A C 1
ATOM 1286 O O . ARG A 1 172 ? 7.395 -20.266 2.98 1 98.38 172 ARG A O 1
ATOM 1293 N N . HIS A 1 173 ? 8.688 -21.031 1.375 1 98.75 173 HIS A N 1
ATOM 1294 C CA . HIS A 1 173 ? 8.695 -19.766 0.645 1 98.75 173 HIS A CA 1
ATOM 1295 C C . HIS A 1 173 ? 7.309 -19.438 0.102 1 98.75 173 HIS A C 1
ATOM 1297 O O . HIS A 1 173 ? 6.859 -18.297 0.182 1 98.75 173 HIS A O 1
ATOM 1303 N N . VAL A 1 174 ? 6.68 -20.438 -0.43 1 98.69 174 VAL A N 1
ATOM 1304 C CA . VAL A 1 174 ? 5.328 -20.266 -0.945 1 98.69 174 VAL A CA 1
ATOM 1305 C C . VAL A 1 174 ? 4.367 -19.969 0.207 1 98.69 174 VAL A C 1
ATOM 1307 O O . VAL A 1 174 ? 3.537 -19.062 0.114 1 98.69 174 VAL A O 1
ATOM 1310 N N . MET A 1 175 ? 4.539 -20.688 1.3 1 98.5 175 MET A N 1
ATOM 1311 C CA . MET A 1 175 ? 3.695 -20.5 2.479 1 98.5 175 MET A CA 1
ATOM 1312 C C . MET A 1 175 ? 3.898 -19.125 3.092 1 98.5 175 MET A C 1
ATOM 1314 O O . MET A 1 175 ? 2.943 -18.5 3.562 1 98.5 175 MET A O 1
ATOM 1318 N N . ALA A 1 176 ? 5.133 -18.688 3.107 1 98.38 176 ALA A N 1
ATOM 1319 C CA . ALA A 1 176 ? 5.426 -17.344 3.619 1 98.38 176 ALA A CA 1
ATOM 1320 C C . ALA A 1 176 ? 4.676 -16.281 2.83 1 98.38 176 ALA A C 1
ATOM 1322 O O . ALA A 1 176 ? 4.078 -15.375 3.414 1 98.38 176 ALA A O 1
ATOM 1323 N N . SER A 1 177 ? 4.641 -16.438 1.564 1 98 177 SER A N 1
ATOM 1324 C CA . SER A 1 177 ? 3.959 -15.492 0.684 1 98 177 SER A CA 1
ATOM 1325 C C . SER A 1 177 ? 2.457 -15.477 0.952 1 98 177 SER A C 1
ATOM 1327 O O . SER A 1 177 ? 1.784 -14.477 0.678 1 98 177 SER A O 1
ATOM 1329 N N . GLY A 1 178 ? 1.958 -16.5 1.525 1 95.75 178 GLY A N 1
ATOM 1330 C CA . GLY A 1 178 ? 0.529 -16.609 1.776 1 95.75 178 GLY A CA 1
ATOM 1331 C C . GLY A 1 178 ? 0.167 -16.438 3.24 1 95.75 178 GLY A C 1
ATOM 1332 O O . GLY A 1 178 ? -0.99 -16.625 3.625 1 95.75 178 GLY A O 1
ATOM 1333 N N . ALA A 1 179 ? 1.104 -16.141 4.066 1 97.12 179 ALA A N 1
ATOM 1334 C CA . ALA A 1 179 ? 0.887 -16.062 5.508 1 97.12 179 ALA A CA 1
ATOM 1335 C C . ALA A 1 179 ? 0.289 -14.719 5.91 1 97.12 179 ALA A C 1
ATOM 1337 O O . ALA A 1 179 ? 0.953 -13.906 6.555 1 97.12 179 ALA A O 1
ATOM 1338 N N . LEU A 1 180 ? -0.989 -14.539 5.613 1 93.81 180 LEU A N 1
ATOM 1339 C CA . LEU A 1 180 ? -1.674 -13.281 5.902 1 93.81 180 LEU A CA 1
ATOM 1340 C C . LEU A 1 180 ? -2.111 -13.227 7.363 1 93.81 180 LEU A C 1
ATOM 1342 O O . LEU A 1 180 ? -2.936 -14.031 7.801 1 93.81 180 LEU A O 1
ATOM 1346 N N . PRO A 1 181 ? -1.546 -12.312 8.117 1 93.88 181 PRO A N 1
ATOM 1347 C CA . PRO A 1 181 ? -2.008 -12.141 9.5 1 93.88 181 PRO A CA 1
ATOM 1348 C C . PRO A 1 181 ? -3.371 -11.461 9.586 1 93.88 181 PRO A C 1
ATOM 1350 O O . PRO A 1 181 ? -3.742 -10.695 8.688 1 93.88 181 PRO A O 1
ATOM 1353 N N . PRO A 1 182 ? -4.195 -11.734 10.703 1 91.19 182 PRO A N 1
ATOM 1354 C CA . PRO A 1 182 ? -3.863 -12.641 11.797 1 91.19 182 PRO A CA 1
ATOM 1355 C C . PRO A 1 182 ? -4.27 -14.086 11.516 1 91.19 182 PRO A C 1
ATOM 1357 O O . PRO A 1 182 ? -4.211 -14.938 12.406 1 91.19 182 PRO A O 1
ATOM 1360 N N . GLY A 1 183 ? -4.664 -14.375 10.297 1 92 183 GLY A N 1
ATOM 1361 C CA . GLY A 1 183 ? -5.113 -15.711 9.945 1 92 183 GLY A CA 1
ATOM 1362 C C . GLY A 1 183 ? -4.023 -16.766 10.062 1 92 183 GLY A C 1
ATOM 1363 O O . GLY A 1 183 ? -4.242 -17.844 10.617 1 92 183 GLY A O 1
ATOM 1364 N N . PHE A 1 184 ? -2.895 -16.422 9.586 1 94.81 184 PHE A N 1
ATOM 1365 C CA . PHE A 1 184 ? -1.81 -17.391 9.531 1 94.81 184 PHE A CA 1
ATOM 1366 C C . PHE A 1 184 ? -0.565 -16.844 10.234 1 94.81 184 PHE A C 1
ATOM 1368 O O . PHE A 1 184 ? -0.288 -15.648 10.18 1 94.81 184 PHE A O 1
ATOM 1375 N N . ALA A 1 185 ? 0.15 -17.75 10.867 1 96.06 185 ALA A N 1
ATOM 1376 C CA . ALA A 1 185 ? 1.418 -17.406 11.508 1 96.06 185 ALA A CA 1
ATOM 1377 C C . ALA A 1 185 ? 2.496 -17.125 10.461 1 96.06 185 ALA A C 1
ATOM 1379 O O . ALA A 1 185 ? 2.445 -17.641 9.344 1 96.06 185 ALA A O 1
ATOM 1380 N N . PRO A 1 186 ? 3.436 -16.234 10.875 1 97.5 186 PRO A N 1
ATOM 1381 C CA . PRO A 1 186 ? 4.57 -16.062 9.961 1 97.5 186 PRO A CA 1
ATOM 1382 C C . PRO A 1 186 ? 5.363 -17.359 9.773 1 97.5 186 PRO A C 1
ATOM 1384 O O . PRO A 1 186 ? 5.32 -18.25 10.625 1 97.5 186 PRO A O 1
ATOM 1387 N N . VAL A 1 187 ? 5.996 -17.484 8.648 1 98.06 187 VAL A N 1
ATOM 1388 C CA . VAL A 1 187 ? 6.809 -18.656 8.336 1 98.06 187 VAL A CA 1
ATOM 1389 C C . VAL A 1 187 ? 8.281 -18.328 8.539 1 98.06 187 VAL A C 1
ATOM 1391 O O . VAL A 1 187 ? 8.773 -17.297 8.07 1 98.06 187 VAL A O 1
ATOM 1394 N N . GLU A 1 188 ? 8.953 -19.141 9.273 1 97.56 188 GLU A N 1
ATOM 1395 C CA . GLU A 1 188 ? 10.375 -18.938 9.508 1 97.56 188 GLU A CA 1
ATOM 1396 C C . GLU A 1 188 ? 11.211 -19.484 8.359 1 97.56 188 GLU A C 1
ATOM 1398 O O . GLU A 1 188 ? 11.062 -20.656 7.98 1 97.56 188 GLU A O 1
ATOM 1403 N N . ILE A 1 189 ? 12.008 -18.672 7.742 1 97.56 189 ILE A N 1
ATOM 1404 C CA . ILE A 1 189 ? 12.969 -19.047 6.707 1 97.56 189 ILE A CA 1
ATOM 1405 C C . ILE A 1 189 ? 14.344 -18.484 7.051 1 97.56 189 ILE A C 1
ATOM 1407 O O . ILE A 1 189 ? 14.523 -17.266 7.086 1 97.56 189 ILE A O 1
ATOM 1411 N N . ASP A 1 190 ? 15.305 -19.312 7.297 1 95.31 190 ASP A N 1
ATOM 1412 C CA . ASP A 1 190 ? 16.688 -18.938 7.578 1 95.31 190 ASP A CA 1
ATOM 1413 C C . ASP A 1 190 ? 16.766 -17.969 8.75 1 95.31 190 ASP A C 1
ATOM 1415 O O . ASP A 1 190 ? 17.422 -16.922 8.656 1 95.31 190 ASP A O 1
ATOM 1419 N N . GLY A 1 191 ? 16 -18.141 9.672 1 94.88 191 GLY A N 1
ATOM 1420 C CA . GLY A 1 191 ? 16.094 -17.391 10.906 1 94.88 191 GLY A CA 1
ATOM 1421 C C . GLY A 1 191 ? 15.219 -16.141 10.906 1 94.88 191 GLY A C 1
ATOM 1422 O O . GLY A 1 191 ? 15.141 -15.438 11.914 1 94.88 191 GLY A O 1
ATOM 1423 N N . GLU A 1 192 ? 14.562 -15.891 9.812 1 96.5 192 GLU A N 1
ATOM 1424 C CA . GLU A 1 192 ? 13.672 -14.742 9.727 1 96.5 192 GLU A CA 1
ATOM 1425 C C . GLU A 1 192 ? 12.219 -15.18 9.555 1 96.5 192 GLU A C 1
ATOM 1427 O O . GLU A 1 192 ? 11.953 -16.266 9.047 1 96.5 192 GLU A O 1
ATOM 1432 N N . HIS A 1 193 ? 11.32 -14.352 10.008 1 97.88 193 HIS A N 1
ATOM 1433 C CA . HIS A 1 193 ? 9.898 -14.648 9.906 1 97.88 193 HIS A CA 1
ATOM 1434 C C . HIS A 1 193 ? 9.227 -13.789 8.844 1 97.88 193 HIS A C 1
ATOM 1436 O O . HIS A 1 193 ? 9.492 -12.586 8.758 1 97.88 193 HIS A O 1
ATOM 1442 N N . TRP A 1 194 ? 8.406 -14.445 8.086 1 98.12 194 TRP A N 1
ATOM 1443 C CA . TRP A 1 194 ? 7.844 -13.773 6.918 1 98.12 194 TRP A CA 1
ATOM 1444 C C . TRP A 1 194 ? 6.32 -13.883 6.914 1 98.12 194 TRP A C 1
ATOM 1446 O O . TRP A 1 194 ? 5.766 -14.93 7.246 1 98.12 194 TRP A O 1
ATOM 1456 N N . TRP A 1 195 ? 5.652 -12.766 6.578 1 97.94 195 TRP A N 1
ATOM 1457 C CA . TRP A 1 195 ? 4.211 -12.695 6.355 1 97.94 195 TRP A CA 1
ATOM 1458 C C . TRP A 1 195 ? 3.9 -12.484 4.875 1 97.94 195 TRP A C 1
ATOM 1460 O O . TRP A 1 195 ? 4.812 -12.352 4.055 1 97.94 195 TRP A O 1
ATOM 1470 N N . ASP A 1 196 ? 2.707 -12.562 4.555 1 97.25 196 ASP A N 1
ATOM 1471 C CA . ASP A 1 196 ? 2.188 -12.391 3.199 1 97.25 196 ASP A CA 1
ATOM 1472 C C . ASP A 1 196 ? 2.641 -11.055 2.604 1 97.25 196 ASP A C 1
ATOM 1474 O O . ASP A 1 196 ? 2.488 -10.008 3.232 1 97.25 196 ASP A O 1
ATOM 1478 N N . GLY A 1 197 ? 3.119 -11.109 1.381 1 94.38 197 GLY A N 1
ATOM 1479 C CA . GLY A 1 197 ? 3.564 -9.906 0.691 1 94.38 197 GLY A CA 1
ATOM 1480 C C . GLY A 1 197 ? 2.438 -8.93 0.408 1 94.38 197 GLY A C 1
ATOM 1481 O O . GLY A 1 197 ? 2.68 -7.738 0.213 1 94.38 197 GLY A O 1
ATOM 1482 N N . GLY A 1 198 ? 1.266 -9.398 0.403 1 91.69 198 GLY A N 1
ATOM 1483 C CA . GLY A 1 198 ? 0.105 -8.57 0.129 1 91.69 198 GLY A CA 1
ATOM 1484 C C . GLY A 1 198 ? -0.102 -7.477 1.161 1 91.69 198 GLY A C 1
ATOM 1485 O O . GLY A 1 198 ? -0.853 -6.527 0.927 1 91.69 198 GLY A O 1
ATOM 1486 N N . LEU A 1 199 ? 0.607 -7.605 2.285 1 90 199 LEU A N 1
ATOM 1487 C CA . LEU A 1 199 ? 0.558 -6.566 3.307 1 90 199 LEU A CA 1
ATOM 1488 C C . LEU A 1 199 ? 1.146 -5.262 2.781 1 90 199 LEU A C 1
ATOM 1490 O O . LEU A 1 199 ? 0.747 -4.176 3.211 1 90 199 LEU A O 1
ATOM 1494 N N . VAL A 1 200 ? 2.029 -5.426 1.843 1 87.44 200 VAL A N 1
ATOM 1495 C CA . VAL A 1 200 ? 2.77 -4.262 1.366 1 87.44 200 VAL A CA 1
ATOM 1496 C C . VAL A 1 200 ? 2.465 -4.023 -0.112 1 87.44 200 VAL A C 1
ATOM 1498 O O . VAL A 1 200 ? 2.189 -2.895 -0.521 1 87.44 200 VAL A O 1
ATOM 1501 N N . SER A 1 201 ? 2.518 -5.059 -0.832 1 87.69 201 SER A N 1
ATOM 1502 C CA . SER A 1 201 ? 2.217 -5.008 -2.26 1 87.69 201 SER A CA 1
ATOM 1503 C C . SER A 1 201 ? 1.575 -6.305 -2.736 1 87.69 201 SER A C 1
ATOM 1505 O O . SER A 1 201 ? 2.131 -7.387 -2.541 1 87.69 201 SER A O 1
ATOM 1507 N N . ASN A 1 202 ? 0.47 -6.09 -3.521 1 89.56 202 ASN A N 1
ATOM 1508 C CA . ASN A 1 202 ? -0.283 -7.277 -3.904 1 89.56 202 ASN A CA 1
ATOM 1509 C C . ASN A 1 202 ? -0.039 -7.648 -5.367 1 89.56 202 ASN A C 1
ATOM 1511 O O . ASN A 1 202 ? -0.718 -8.523 -5.91 1 89.56 202 ASN A O 1
ATOM 1515 N N . THR A 1 203 ? 0.861 -6.906 -6.027 1 84.88 203 THR A N 1
ATOM 1516 C CA . THR A 1 203 ? 1.184 -7.188 -7.422 1 84.88 203 THR A CA 1
ATOM 1517 C C . THR A 1 203 ? 2.693 -7.156 -7.645 1 84.88 203 THR A C 1
ATOM 1519 O O . THR A 1 203 ? 3.361 -6.191 -7.273 1 84.88 203 THR A O 1
ATOM 1522 N N . PRO A 1 204 ? 3.176 -8.094 -8.258 1 87.06 204 PRO A N 1
ATOM 1523 C CA . PRO A 1 204 ? 4.629 -8.188 -8.445 1 87.06 204 PRO A CA 1
ATOM 1524 C C . PRO A 1 204 ? 5.129 -7.332 -9.609 1 87.06 204 PRO A C 1
ATOM 1526 O O . PRO A 1 204 ? 6.281 -7.473 -10.023 1 87.06 204 PRO A O 1
ATOM 1529 N N . LEU A 1 205 ? 4.387 -6.445 -10.172 1 82.38 205 LEU A N 1
ATOM 1530 C CA . LEU A 1 205 ? 4.715 -5.766 -11.422 1 82.38 205 LEU A CA 1
ATOM 1531 C C . LEU A 1 205 ? 6.012 -4.977 -11.289 1 82.38 205 LEU A C 1
ATOM 1533 O O . LEU A 1 205 ? 6.887 -5.055 -12.156 1 82.38 205 LEU A O 1
ATOM 1537 N N . GLN A 1 206 ? 6.156 -4.297 -10.219 1 77.75 206 GLN A N 1
ATOM 1538 C CA . GLN A 1 206 ? 7.363 -3.494 -10.039 1 77.75 206 GLN A CA 1
ATOM 1539 C C . GLN A 1 206 ? 8.609 -4.371 -10.031 1 77.75 206 GLN A C 1
ATOM 1541 O O . GLN A 1 206 ? 9.633 -4.008 -10.609 1 77.75 206 GLN A O 1
ATOM 1546 N N . HIS A 1 207 ? 8.477 -5.48 -9.406 1 81.56 207 HIS A N 1
ATOM 1547 C CA . HIS A 1 207 ? 9.594 -6.414 -9.352 1 81.56 207 HIS A CA 1
ATOM 1548 C C . HIS A 1 207 ? 9.977 -6.895 -10.742 1 81.56 207 HIS A C 1
ATOM 1550 O O . HIS A 1 207 ? 11.164 -6.988 -11.07 1 81.56 207 HIS A O 1
ATOM 1556 N N . VAL A 1 208 ? 9.031 -7.145 -11.516 1 83.75 208 VAL A N 1
ATOM 1557 C CA . VAL A 1 208 ? 9.25 -7.656 -12.867 1 83.75 208 VAL A CA 1
ATOM 1558 C C . VAL A 1 208 ? 9.844 -6.559 -13.75 1 83.75 208 VAL A C 1
ATOM 1560 O O . VAL A 1 208 ? 10.82 -6.785 -14.469 1 83.75 208 VAL A O 1
ATOM 1563 N N . LEU A 1 209 ? 9.352 -5.352 -13.586 1 80.62 209 LEU A N 1
ATOM 1564 C CA . LEU A 1 209 ? 9.797 -4.242 -14.422 1 80.62 209 LEU A CA 1
ATOM 1565 C C . LEU A 1 209 ? 11.195 -3.789 -14.023 1 80.62 209 LEU A C 1
ATOM 1567 O O . LEU A 1 209 ? 11.961 -3.303 -14.867 1 80.62 209 LEU A O 1
ATOM 1571 N N . ASP A 1 210 ? 11.523 -4.008 -12.82 1 76 210 ASP A N 1
ATOM 1572 C CA . ASP A 1 210 ? 12.82 -3.564 -12.32 1 76 210 ASP A CA 1
ATOM 1573 C C . ASP A 1 210 ? 13.945 -4.48 -12.805 1 76 210 ASP A C 1
ATOM 1575 O O . ASP A 1 210 ? 15.125 -4.133 -12.695 1 76 210 ASP A O 1
ATOM 1579 N N . GLN A 1 211 ? 13.531 -5.555 -13.281 1 77.75 211 GLN A N 1
ATOM 1580 C CA . GLN A 1 211 ? 14.562 -6.484 -13.742 1 77.75 211 GLN A CA 1
ATOM 1581 C C . GLN A 1 211 ? 14.836 -6.316 -15.234 1 77.75 211 GLN A C 1
ATOM 1583 O O . GLN A 1 211 ? 13.906 -6.336 -16.047 1 77.75 211 GLN A O 1
ATOM 1588 N N . PRO A 1 212 ? 16.062 -5.945 -15.484 1 64.56 212 PRO A N 1
ATOM 1589 C CA . PRO A 1 212 ? 16.453 -5.656 -16.859 1 64.56 212 PRO A CA 1
ATOM 1590 C C . PRO A 1 212 ? 16.219 -6.836 -17.812 1 64.56 212 PRO A C 1
ATOM 1592 O O . PRO A 1 212 ? 16.344 -7.992 -17.391 1 64.56 212 PRO A O 1
ATOM 1595 N N . GLY A 1 213 ? 15.562 -6.539 -18.875 1 70.06 213 GLY A N 1
ATOM 1596 C CA . GLY A 1 213 ? 15.438 -7.535 -19.922 1 70.06 213 GLY A CA 1
ATOM 1597 C C . GLY A 1 213 ? 16.016 -7.074 -21.25 1 70.06 213 GLY A C 1
ATOM 1598 O O . GLY A 1 213 ? 15.914 -5.895 -21.594 1 70.06 213 GLY A O 1
ATOM 1599 N N . GLN A 1 214 ? 16.828 -7.938 -21.781 1 66.88 214 GLN A N 1
ATOM 1600 C CA . GLN A 1 214 ? 17.453 -7.617 -23.062 1 66.88 214 GLN A CA 1
ATOM 1601 C C . GLN A 1 214 ? 16.5 -7.906 -24.219 1 66.88 214 GLN A C 1
ATOM 1603 O O . GLN A 1 214 ? 16.688 -7.406 -25.328 1 66.88 214 GLN A O 1
ATOM 1608 N N . ARG A 1 215 ? 15.461 -8.633 -23.891 1 75.88 215 ARG A N 1
ATOM 1609 C CA . ARG A 1 215 ? 14.484 -8.977 -24.922 1 75.88 215 ARG A CA 1
ATOM 1610 C C . ARG A 1 215 ? 13.109 -8.422 -24.578 1 75.88 215 ARG A C 1
ATOM 1612 O O . ARG A 1 215 ? 12.781 -8.219 -23.406 1 75.88 215 ARG A O 1
ATOM 1619 N N . PRO A 1 216 ? 12.445 -8.102 -25.75 1 81.31 216 PRO A N 1
ATOM 1620 C CA . PRO A 1 216 ? 11.062 -7.676 -25.484 1 81.31 216 PRO A CA 1
ATOM 1621 C C . PRO A 1 216 ? 10.273 -8.695 -24.672 1 81.31 216 PRO A C 1
ATOM 1623 O O . PRO A 1 216 ? 10.445 -9.906 -24.859 1 81.31 216 PRO A O 1
ATOM 1626 N N . ARG A 1 217 ? 9.523 -8.141 -23.812 1 84.12 217 ARG A N 1
ATOM 1627 C CA . ARG A 1 217 ? 8.758 -9.023 -22.922 1 84.12 217 ARG A CA 1
ATOM 1628 C C . ARG A 1 217 ? 7.277 -8.672 -22.969 1 84.12 217 ARG A C 1
ATOM 1630 O O . ARG A 1 217 ? 6.906 -7.504 -23.094 1 84.12 217 ARG A O 1
ATOM 1637 N N . ALA A 1 218 ? 6.539 -9.766 -22.969 1 86.75 218 ALA A N 1
ATOM 1638 C CA . ALA A 1 218 ? 5.105 -9.641 -22.719 1 86.75 218 ALA A CA 1
ATOM 1639 C C . ALA A 1 218 ? 4.746 -10.078 -21.312 1 86.75 218 ALA A C 1
ATOM 1641 O O . ALA A 1 218 ? 5.059 -11.195 -20.891 1 86.75 218 ALA A O 1
ATOM 1642 N N . VAL A 1 219 ? 4.168 -9.156 -20.578 1 89.38 219 VAL A N 1
ATOM 1643 C CA . VAL A 1 219 ? 3.818 -9.438 -19.203 1 89.38 219 VAL A CA 1
ATOM 1644 C C . VAL A 1 219 ? 2.303 -9.547 -19.062 1 89.38 219 VAL A C 1
ATOM 1646 O O . VAL A 1 219 ? 1.574 -8.594 -19.359 1 89.38 219 VAL A O 1
ATOM 1649 N N . PHE A 1 220 ? 1.844 -10.703 -18.672 1 91.5 220 PHE A N 1
ATOM 1650 C CA . PHE A 1 220 ? 0.431 -10.898 -18.359 1 91.5 220 PHE A CA 1
ATOM 1651 C C . PHE A 1 220 ? 0.17 -10.695 -16.875 1 91.5 220 PHE A C 1
ATOM 1653 O O . PHE A 1 220 ? 0.568 -11.523 -16.047 1 91.5 220 PHE A O 1
ATOM 1660 N N . GLN A 1 221 ? -0.428 -9.617 -16.578 1 91.31 221 GLN A N 1
ATOM 1661 C CA . GLN A 1 221 ? -0.78 -9.297 -15.203 1 91.31 221 GLN A CA 1
ATOM 1662 C C . GLN A 1 221 ? -2.221 -9.703 -14.891 1 91.31 221 GLN A C 1
ATOM 1664 O O . GLN A 1 221 ? -3.16 -9.164 -15.484 1 91.31 221 GLN A O 1
ATOM 1669 N N . VAL A 1 222 ? -2.393 -10.625 -13.977 1 92.94 222 VAL A N 1
ATOM 1670 C CA . VAL A 1 222 ? -3.719 -11.117 -13.617 1 92.94 222 VAL A CA 1
ATOM 1671 C C . VAL A 1 222 ? -4.121 -10.57 -12.25 1 92.94 222 VAL A C 1
ATOM 1673 O O . VAL A 1 222 ? -3.688 -11.078 -11.219 1 92.94 222 VAL A O 1
ATOM 1676 N N . ASP A 1 223 ? -4.984 -9.602 -12.273 1 90.12 223 ASP A N 1
ATOM 1677 C CA . ASP A 1 223 ? -5.434 -8.93 -11.055 1 90.12 223 ASP A CA 1
ATOM 1678 C C . ASP A 1 223 ? -6.773 -9.492 -10.586 1 90.12 223 ASP A C 1
ATOM 1680 O O . ASP A 1 223 ? -7.652 -9.781 -11.406 1 90.12 223 ASP A O 1
ATOM 1684 N N . LEU A 1 224 ? -6.859 -9.602 -9.32 1 90.75 224 LEU A N 1
ATOM 1685 C CA . LEU A 1 224 ? -8.078 -10.172 -8.75 1 90.75 224 LEU A CA 1
ATOM 1686 C C . LEU A 1 224 ? -8.93 -9.094 -8.094 1 90.75 224 LEU A C 1
ATOM 1688 O O . LEU A 1 224 ? -10.102 -9.32 -7.789 1 90.75 224 LEU A O 1
ATOM 1692 N N . PHE A 1 225 ? -8.305 -7.945 -7.883 1 88.31 225 PHE A N 1
ATOM 1693 C CA . PHE A 1 225 ? -9.016 -6.812 -7.297 1 88.31 225 PHE A CA 1
ATOM 1694 C C . PHE A 1 225 ? -9.031 -5.629 -8.258 1 88.31 225 PHE A C 1
ATOM 1696 O O . PHE A 1 225 ? -7.98 -5.078 -8.594 1 88.31 225 PHE A O 1
ATOM 1703 N N . PRO A 1 226 ? -10.211 -5.238 -8.641 1 84.12 226 PRO A N 1
ATOM 1704 C CA . PRO A 1 226 ? -10.289 -4.094 -9.547 1 84.12 226 PRO A CA 1
ATOM 1705 C C . PRO A 1 226 ? -10.086 -2.756 -8.836 1 84.12 226 PRO A C 1
ATOM 1707 O O . PRO A 1 226 ? -10.664 -2.527 -7.773 1 84.12 226 PRO A O 1
ATOM 1710 N N . ALA A 1 227 ? -9.336 -1.896 -9.461 1 81.62 227 ALA A N 1
ATOM 1711 C CA . ALA A 1 227 ? -9.164 -0.554 -8.906 1 81.62 227 ALA A CA 1
ATOM 1712 C C . ALA A 1 227 ? -10.43 0.281 -9.086 1 81.62 227 ALA A C 1
ATOM 1714 O O . ALA A 1 227 ? -10.805 1.049 -8.195 1 81.62 227 ALA A O 1
ATOM 1715 N N . VAL A 1 228 ? -11.086 0.121 -10.18 1 85.31 228 VAL A N 1
ATOM 1716 C CA . VAL A 1 228 ? -12.289 0.887 -10.492 1 85.31 228 VAL A CA 1
ATOM 1717 C C . VAL A 1 228 ? -13.516 0.161 -9.945 1 85.31 228 VAL A C 1
ATOM 1719 O O . VAL A 1 228 ? -13.609 -1.066 -10.031 1 85.31 228 VAL A O 1
ATOM 1722 N N . GLY A 1 229 ? -14.414 0.893 -9.414 1 86.81 229 GLY A N 1
ATOM 1723 C CA . GLY A 1 229 ? -15.641 0.331 -8.883 1 86.81 229 GLY A CA 1
ATOM 1724 C C . GLY A 1 229 ? -16.703 1.379 -8.586 1 86.81 229 GLY A C 1
ATOM 1725 O O . GLY A 1 229 ? -16.406 2.576 -8.57 1 86.81 229 GLY A O 1
ATOM 1726 N N . ALA A 1 230 ? -17.875 0.905 -8.344 1 88.81 230 ALA A N 1
ATOM 1727 C CA . ALA A 1 230 ? -19 1.798 -8.055 1 88.81 230 ALA A CA 1
ATOM 1728 C C . ALA A 1 230 ? -18.922 2.322 -6.621 1 88.81 230 ALA A C 1
ATOM 1730 O O . ALA A 1 230 ? -18.234 1.74 -5.773 1 88.81 230 ALA A O 1
ATOM 1731 N N . LEU A 1 231 ? -19.594 3.459 -6.441 1 93.06 231 LEU A N 1
ATOM 1732 C CA . LEU A 1 231 ? -19.75 3.951 -5.078 1 93.06 231 LEU A CA 1
ATOM 1733 C C . LEU A 1 231 ? -20.578 2.975 -4.238 1 93.06 231 LEU A C 1
ATOM 1735 O O . LEU A 1 231 ? -21.641 2.539 -4.656 1 93.06 231 LEU A O 1
ATOM 1739 N N . PRO A 1 232 ? -20.031 2.625 -3.123 1 91.75 232 PRO A N 1
ATOM 1740 C CA . PRO A 1 232 ? -20.797 1.7 -2.283 1 91.75 232 PRO A CA 1
ATOM 1741 C C . PRO A 1 232 ? -22.094 2.314 -1.755 1 91.75 232 PRO A C 1
ATOM 1743 O O . PRO A 1 232 ? -22.172 3.531 -1.563 1 91.75 232 PRO A O 1
ATOM 1746 N N . ARG A 1 233 ? -23.047 1.394 -1.472 1 91.5 233 ARG A N 1
ATOM 1747 C CA . ARG A 1 233 ? -24.359 1.862 -1.019 1 91.5 233 ARG A CA 1
ATOM 1748 C C . ARG A 1 233 ? -24.688 1.309 0.363 1 91.5 233 ARG A C 1
ATOM 1750 O O . ARG A 1 233 ? -25.688 1.7 0.971 1 91.5 233 ARG A O 1
ATOM 1757 N N . THR A 1 234 ? -23.953 0.322 0.796 1 88.06 234 THR A N 1
ATOM 1758 C CA . THR A 1 234 ? -24.125 -0.314 2.098 1 88.06 234 THR A CA 1
ATOM 1759 C C . THR A 1 234 ? -22.781 -0.562 2.76 1 88.06 234 THR A C 1
ATOM 1761 O O . THR A 1 234 ? -21.734 -0.442 2.115 1 88.06 234 THR A O 1
ATOM 1764 N N . LEU A 1 235 ? -22.781 -0.874 4.043 1 88.12 235 LEU A N 1
ATOM 1765 C CA . LEU A 1 235 ? -21.547 -1.101 4.781 1 88.12 235 LEU A CA 1
ATOM 1766 C C . LEU A 1 235 ? -20.797 -2.307 4.223 1 88.12 235 LEU A C 1
ATOM 1768 O O . LEU A 1 235 ? -19.578 -2.268 4.07 1 88.12 235 LEU A O 1
ATOM 1772 N N . PRO A 1 236 ? -21.531 -3.4 3.875 1 82.38 236 PRO A N 1
ATOM 1773 C CA . PRO A 1 236 ? -20.812 -4.508 3.25 1 82.38 236 PRO A CA 1
ATOM 1774 C C . PRO A 1 236 ? -20.141 -4.105 1.937 1 82.38 236 PRO A C 1
ATOM 1776 O O . PRO A 1 236 ? -19.016 -4.52 1.662 1 82.38 236 PRO A O 1
ATOM 1779 N N . GLU A 1 237 ? -20.812 -3.295 1.214 1 86.88 237 GLU A N 1
ATOM 1780 C CA . GLU A 1 237 ? -20.234 -2.809 -0.032 1 86.88 237 GLU A CA 1
ATOM 1781 C C . GLU A 1 237 ? -19.016 -1.916 0.236 1 86.88 237 GLU A C 1
ATOM 1783 O O . GLU A 1 237 ? -18.062 -1.903 -0.543 1 86.88 237 GLU A O 1
ATOM 1788 N N . VAL A 1 238 ? -19.094 -1.131 1.346 1 91.5 238 VAL A N 1
ATOM 1789 C CA . VAL A 1 238 ? -17.953 -0.292 1.741 1 91.5 238 VAL A CA 1
ATOM 1790 C C . VAL A 1 238 ? -16.734 -1.166 2.023 1 91.5 238 VAL A C 1
ATOM 1792 O O . VAL A 1 238 ? -15.641 -0.885 1.536 1 91.5 238 VAL A O 1
ATOM 1795 N N . SER A 1 239 ? -16.984 -2.189 2.707 1 87.44 239 SER A N 1
ATOM 1796 C CA . SER A 1 239 ? -15.891 -3.096 3.051 1 87.44 239 SER A CA 1
ATOM 1797 C C . SER A 1 239 ? -15.297 -3.744 1.806 1 87.44 239 SER A C 1
ATOM 1799 O O . SER A 1 239 ? -14.078 -3.877 1.69 1 87.44 239 SER A O 1
ATOM 1801 N N . ALA A 1 240 ? -16.125 -4.137 0.906 1 85.94 240 ALA A N 1
ATOM 1802 C CA . ALA A 1 240 ? -15.68 -4.73 -0.348 1 85.94 240 ALA A CA 1
ATOM 1803 C C . ALA A 1 240 ? -14.875 -3.729 -1.171 1 85.94 240 ALA A C 1
ATOM 1805 O O . ALA A 1 240 ? -13.805 -4.059 -1.691 1 85.94 240 ALA A O 1
ATOM 1806 N N . ARG A 1 241 ? -15.359 -2.512 -1.242 1 91.12 241 ARG A N 1
ATOM 1807 C CA . ARG A 1 241 ? -14.703 -1.472 -2.027 1 91.12 241 ARG A CA 1
ATOM 1808 C C . ARG A 1 241 ? -13.367 -1.086 -1.41 1 91.12 241 ARG A C 1
ATOM 1810 O O . ARG A 1 241 ? -12.383 -0.883 -2.127 1 91.12 241 ARG A O 1
ATOM 1817 N N . GLU A 1 242 ? -13.391 -0.977 -0.132 1 91.31 242 GLU A N 1
ATOM 1818 C CA . GLU A 1 242 ? -12.141 -0.698 0.579 1 91.31 242 GLU A CA 1
ATOM 1819 C C . GLU A 1 242 ? -11.078 -1.742 0.257 1 91.31 242 GLU A C 1
ATOM 1821 O O . GLU A 1 242 ? -9.93 -1.398 -0.026 1 91.31 242 GLU A O 1
ATOM 1826 N N . LYS A 1 243 ? -11.469 -2.928 0.294 1 87.81 243 LYS A N 1
ATOM 1827 C CA . LYS A 1 243 ? -10.555 -4.027 -0.01 1 87.81 243 LYS A CA 1
ATOM 1828 C C . LYS A 1 243 ? -10.055 -3.941 -1.448 1 87.81 243 LYS A C 1
ATOM 1830 O O . LYS A 1 243 ? -8.859 -4.113 -1.705 1 87.81 243 LYS A O 1
ATOM 1835 N N . ASP A 1 244 ? -10.961 -3.678 -2.363 1 89 244 ASP A N 1
ATOM 1836 C CA . ASP A 1 244 ? -10.602 -3.539 -3.77 1 89 244 ASP A CA 1
ATOM 1837 C C . ASP A 1 244 ? -9.516 -2.477 -3.959 1 89 244 ASP A C 1
ATOM 1839 O O . ASP A 1 244 ? -8.516 -2.717 -4.633 1 89 244 ASP A O 1
ATOM 1843 N N . ILE A 1 245 ? -9.703 -1.402 -3.324 1 89.56 245 ILE A N 1
ATOM 1844 C CA . ILE A 1 245 ? -8.773 -0.29 -3.479 1 89.56 245 ILE A CA 1
ATOM 1845 C C . ILE A 1 245 ? -7.438 -0.644 -2.836 1 89.56 245 ILE A C 1
ATOM 1847 O O . ILE A 1 245 ? -6.379 -0.437 -3.436 1 89.56 245 ILE A O 1
ATOM 1851 N N . ARG A 1 246 ? -7.473 -1.222 -1.738 1 88 246 ARG A N 1
ATOM 1852 C CA . ARG A 1 246 ? -6.273 -1.525 -0.966 1 88 246 ARG A CA 1
ATOM 1853 C C . ARG A 1 246 ? -5.406 -2.557 -1.683 1 88 246 ARG A C 1
ATOM 1855 O O . ARG A 1 246 ? -4.176 -2.449 -1.683 1 88 246 ARG A O 1
ATOM 1862 N N . PHE A 1 247 ? -6.066 -3.527 -2.316 1 87.25 247 PHE A N 1
ATOM 1863 C CA . PHE A 1 247 ? -5.305 -4.652 -2.852 1 87.25 247 PHE A CA 1
ATOM 1864 C C . PHE A 1 247 ? -5.141 -4.523 -4.363 1 87.25 247 PHE A C 1
ATOM 1866 O O . PHE A 1 247 ? -4.484 -5.359 -4.992 1 87.25 247 PHE A O 1
ATOM 1873 N N . SER A 1 248 ? -5.68 -3.451 -4.887 1 85.88 248 SER A N 1
ATOM 1874 C CA . SER A 1 248 ? -5.539 -3.264 -6.328 1 85.88 248 SER A CA 1
ATOM 1875 C C . SER A 1 248 ? -4.109 -2.891 -6.703 1 85.88 248 SER A C 1
ATOM 1877 O O . SER A 1 248 ? -3.33 -2.465 -5.848 1 85.88 248 SER A O 1
ATOM 1879 N N . SER A 1 249 ? -3.891 -3.115 -7.922 1 76.56 249 SER A N 1
ATOM 1880 C CA . SER A 1 249 ? -2.559 -2.818 -8.445 1 76.56 249 SER A CA 1
ATOM 1881 C C . SER A 1 249 ? -2.42 -1.342 -8.797 1 76.56 249 SER A C 1
ATOM 1883 O O . SER A 1 249 ? -3.412 -0.672 -9.094 1 76.56 249 SER A O 1
ATOM 1885 N N . ARG A 1 250 ? -1.197 -0.919 -8.562 1 75.31 250 ARG A N 1
ATOM 1886 C CA . ARG A 1 250 ? -0.85 0.423 -9.016 1 75.31 250 ARG A CA 1
ATOM 1887 C C . ARG A 1 250 ? -0.154 0.379 -10.367 1 75.31 250 ARG A C 1
ATOM 1889 O O . ARG A 1 250 ? 0.972 0.86 -10.508 1 75.31 250 ARG A O 1
ATOM 1896 N N . THR A 1 251 ? -0.917 -0.113 -11.328 1 68.38 251 THR A N 1
ATOM 1897 C CA . THR A 1 251 ? -0.342 -0.433 -12.625 1 68.38 251 THR A CA 1
ATOM 1898 C C . THR A 1 251 ? 0.071 0.839 -13.359 1 68.38 251 THR A C 1
ATOM 1900 O O . THR A 1 251 ? 1.175 0.917 -13.906 1 68.38 251 THR A O 1
ATOM 1903 N N . ARG A 1 252 ? -0.768 1.804 -13.281 1 66.44 252 ARG A N 1
ATOM 1904 C CA . ARG A 1 252 ? -0.488 3.039 -14 1 66.44 252 ARG A CA 1
ATOM 1905 C C . ARG A 1 252 ? 0.769 3.717 -13.469 1 66.44 252 ARG A C 1
ATOM 1907 O O . ARG A 1 252 ? 1.613 4.172 -14.242 1 66.44 252 ARG A O 1
ATOM 1914 N N . LEU A 1 253 ? 0.863 3.719 -12.227 1 67.75 253 LEU A N 1
ATOM 1915 C CA . LEU A 1 253 ? 2.035 4.336 -11.609 1 67.75 253 LEU A CA 1
ATOM 1916 C C . LEU A 1 253 ? 3.305 3.578 -11.984 1 67.75 253 LEU A C 1
ATOM 1918 O O . LEU A 1 253 ? 4.293 4.188 -12.406 1 67.75 253 LEU A O 1
ATOM 1922 N N . ASN A 1 254 ? 3.205 2.297 -11.898 1 72.31 254 ASN A N 1
ATOM 1923 C CA . ASN A 1 254 ? 4.375 1.474 -12.18 1 72.31 254 ASN A CA 1
ATOM 1924 C C . ASN A 1 254 ? 4.789 1.572 -13.648 1 72.31 254 ASN A C 1
ATOM 1926 O O . ASN A 1 254 ? 5.98 1.658 -13.953 1 72.31 254 ASN A O 1
ATOM 1930 N N . THR A 1 255 ? 3.826 1.56 -14.469 1 72.31 255 THR A N 1
ATOM 1931 C CA . THR A 1 255 ? 4.129 1.592 -15.898 1 72.31 255 THR A CA 1
ATOM 1932 C C . THR A 1 255 ? 4.617 2.975 -16.312 1 72.31 255 THR A C 1
ATOM 1934 O O . THR A 1 255 ? 5.508 3.096 -17.156 1 72.31 255 THR A O 1
ATOM 1937 N N . ARG A 1 256 ? 4.094 3.988 -15.672 1 70.31 256 ARG A N 1
ATOM 1938 C CA . ARG A 1 256 ? 4.57 5.336 -15.953 1 70.31 256 ARG A CA 1
ATOM 1939 C C . ARG A 1 256 ? 6.031 5.5 -15.539 1 70.31 256 ARG A C 1
ATOM 1941 O O . ARG A 1 256 ? 6.832 6.074 -16.281 1 70.31 256 ARG A O 1
ATOM 1948 N N . HIS A 1 257 ? 6.301 4.961 -14.461 1 72.56 257 HIS A N 1
ATOM 1949 C CA . HIS A 1 257 ? 7.676 5.02 -13.977 1 72.56 257 HIS A CA 1
ATOM 1950 C C . HIS A 1 257 ? 8.625 4.27 -14.906 1 72.56 257 HIS A C 1
ATOM 1952 O O . HIS A 1 257 ? 9.719 4.75 -15.211 1 72.56 257 HIS A O 1
ATOM 1958 N N . GLU A 1 258 ? 8.188 3.191 -15.32 1 74.06 258 GLU A N 1
ATOM 1959 C CA . GLU A 1 258 ? 9.016 2.385 -16.203 1 74.06 258 GLU A CA 1
ATOM 1960 C C . GLU A 1 258 ? 9.211 3.076 -17.547 1 74.06 258 GLU A C 1
ATOM 1962 O O . GLU A 1 258 ? 10.312 3.061 -18.109 1 74.06 258 GLU A O 1
ATOM 1967 N N . LEU A 1 259 ? 8.211 3.674 -18 1 72.56 259 LEU A N 1
ATOM 1968 C CA . LEU A 1 259 ? 8.281 4.387 -19.266 1 72.56 259 LEU A CA 1
ATOM 1969 C C . LEU A 1 259 ? 9.273 5.543 -19.188 1 72.56 259 LEU A C 1
ATOM 1971 O O . LEU A 1 259 ? 10.062 5.758 -20.109 1 72.56 259 LEU A O 1
ATOM 1975 N N . GLN A 1 260 ? 9.18 6.203 -18.125 1 75 260 GLN A N 1
ATOM 1976 C CA . GLN A 1 260 ? 10.102 7.316 -17.922 1 75 260 GLN A CA 1
ATOM 1977 C C . GLN A 1 260 ? 11.547 6.832 -17.859 1 75 260 GLN A C 1
ATOM 1979 O O . GLN A 1 260 ? 12.438 7.43 -18.469 1 75 260 GLN A O 1
ATOM 1984 N N . ARG A 1 261 ? 11.68 5.797 -17.234 1 76.31 261 ARG A N 1
ATOM 1985 C CA . ARG A 1 261 ? 13.016 5.223 -17.109 1 76.31 261 ARG A CA 1
ATOM 1986 C C . ARG A 1 261 ? 13.547 4.773 -18.453 1 76.31 261 ARG A C 1
ATOM 1988 O O . ARG A 1 261 ? 14.711 5.02 -18.797 1 76.31 261 ARG A O 1
ATOM 1995 N N . GLN A 1 262 ? 12.727 4.137 -19.188 1 75.75 262 GLN A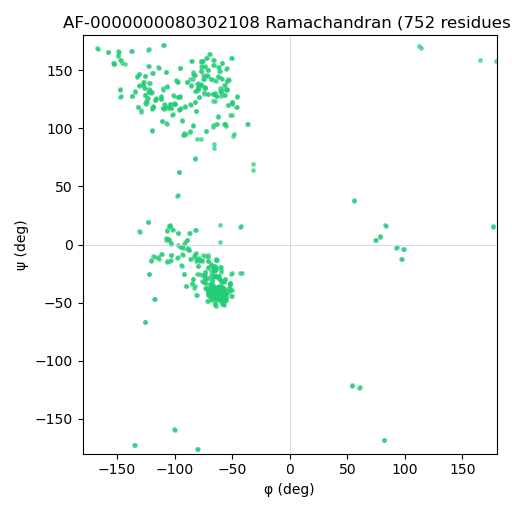 N 1
ATOM 1996 C CA . GLN A 1 262 ? 13.133 3.658 -20.516 1 75.75 262 GLN A CA 1
ATOM 1997 C C . GLN A 1 262 ? 13.445 4.82 -21.453 1 75.75 262 GLN A C 1
ATOM 1999 O O . GLN A 1 262 ? 14.391 4.758 -22.234 1 75.75 262 GLN A O 1
ATOM 2004 N N . ALA A 1 263 ? 12.633 5.809 -21.312 1 76.19 263 ALA A N 1
ATOM 2005 C CA . ALA A 1 263 ? 12.836 6.98 -22.156 1 76.19 263 ALA A CA 1
ATOM 2006 C C . ALA A 1 263 ? 14.188 7.633 -21.859 1 76.19 263 ALA A C 1
ATOM 2008 O O . ALA A 1 263 ? 14.906 8.016 -22.781 1 76.19 263 ALA A O 1
ATOM 2009 N N . ILE A 1 264 ? 14.461 7.66 -20.688 1 80.19 264 ILE A N 1
ATOM 2010 C CA . ILE A 1 264 ? 15.727 8.266 -20.281 1 80.19 264 ILE A CA 1
ATOM 2011 C C . ILE A 1 264 ? 16.891 7.402 -20.766 1 80.19 264 ILE A C 1
ATOM 2013 O O . ILE A 1 264 ? 17.859 7.918 -21.328 1 80.19 264 ILE A O 1
ATOM 2017 N N . ALA A 1 265 ? 16.734 6.184 -20.562 1 80.19 265 ALA A N 1
ATOM 2018 C CA . ALA A 1 265 ? 17.781 5.258 -20.969 1 80.19 265 ALA A CA 1
ATOM 2019 C C . ALA A 1 265 ? 18 5.285 -22.484 1 80.19 265 ALA A C 1
ATOM 2021 O O . ALA A 1 265 ? 19.125 5.273 -22.953 1 80.19 265 ALA A O 1
ATOM 2022 N N . GLN A 1 266 ? 16.984 5.336 -23.203 1 80.31 266 GLN A N 1
ATOM 2023 C CA . GLN A 1 266 ? 17.062 5.363 -24.656 1 80.31 266 GLN A CA 1
ATOM 2024 C C . GLN A 1 266 ? 17.703 6.664 -25.141 1 80.31 266 GLN A C 1
ATOM 2026 O O . GLN A 1 266 ? 18.531 6.652 -26.062 1 80.31 266 GLN A O 1
ATOM 2031 N N . ALA A 1 267 ? 17.234 7.684 -24.547 1 82.5 267 ALA A N 1
ATOM 2032 C CA . ALA A 1 267 ? 17.812 8.977 -24.906 1 82.5 267 ALA A CA 1
ATOM 2033 C C . ALA A 1 267 ? 19.312 9 -24.609 1 82.5 267 ALA A C 1
ATOM 2035 O O . ALA A 1 267 ? 20.094 9.531 -25.406 1 82.5 267 ALA A O 1
ATOM 2036 N N . ALA A 1 268 ? 19.641 8.438 -23.547 1 84.81 268 ALA A N 1
ATOM 2037 C CA . ALA A 1 268 ? 21.047 8.383 -23.156 1 84.81 268 ALA A CA 1
ATOM 2038 C C . ALA A 1 268 ? 21.859 7.543 -24.141 1 84.81 268 ALA A C 1
ATOM 2040 O O . ALA A 1 268 ? 22.969 7.918 -24.516 1 84.81 268 ALA A O 1
ATOM 2041 N N . GLN A 1 269 ? 21.266 6.504 -24.516 1 83.88 269 GLN A N 1
ATOM 2042 C CA . GLN A 1 269 ? 21.953 5.621 -25.469 1 83.88 269 GLN A CA 1
ATOM 2043 C C . GLN A 1 269 ? 22.109 6.285 -26.828 1 83.88 269 GLN A C 1
ATOM 2045 O O . GLN A 1 269 ? 23.172 6.207 -27.438 1 83.88 269 GLN A O 1
ATOM 2050 N N . ARG A 1 270 ? 21.062 6.867 -27.266 1 85.25 270 ARG A N 1
ATOM 2051 C CA . ARG A 1 270 ? 21.125 7.566 -28.547 1 85.25 270 ARG A CA 1
ATOM 2052 C C . ARG A 1 270 ? 22.156 8.688 -28.516 1 85.25 270 ARG A C 1
ATOM 2054 O O . ARG A 1 270 ? 22.906 8.883 -29.484 1 85.25 270 ARG A O 1
ATOM 2061 N N . LEU A 1 271 ? 22.188 9.344 -27.453 1 87.44 271 LEU A N 1
ATOM 2062 C CA . LEU A 1 271 ? 23.156 10.43 -27.328 1 87.44 271 LEU A CA 1
ATOM 2063 C C . LEU A 1 271 ? 24.578 9.891 -27.312 1 87.44 271 LEU A C 1
ATOM 2065 O O . LEU A 1 271 ? 25.484 10.484 -27.906 1 87.44 271 LEU A O 1
ATOM 2069 N N . TRP A 1 272 ? 24.734 8.805 -26.625 1 88.25 272 TRP A N 1
ATOM 2070 C CA . TRP A 1 272 ? 26.062 8.195 -26.516 1 88.25 272 TRP A CA 1
ATOM 2071 C C . TRP A 1 272 ? 26.625 7.875 -27.906 1 88.25 272 TRP A C 1
ATOM 2073 O O . TRP A 1 272 ? 27.812 8.078 -28.156 1 88.25 272 TRP A O 1
ATOM 2083 N N . HIS A 1 273 ? 25.797 7.418 -28.812 1 88.44 273 HIS A N 1
ATOM 2084 C CA . HIS A 1 273 ? 26.234 7.039 -30.141 1 88.44 273 HIS A CA 1
ATOM 2085 C C . HIS A 1 273 ? 26.609 8.266 -30.969 1 88.44 273 HIS A C 1
ATOM 2087 O O . HIS A 1 273 ? 27.344 8.164 -31.953 1 88.44 273 HIS A O 1
ATOM 2093 N N . LYS A 1 274 ? 26.094 9.367 -30.516 1 90.25 274 LYS A N 1
ATOM 2094 C CA . LYS A 1 274 ? 26.344 10.602 -31.25 1 90.25 274 LYS A CA 1
ATOM 2095 C C . LYS A 1 274 ? 27.562 11.336 -30.703 1 90.25 274 LYS A C 1
ATOM 2097 O O . LYS A 1 274 ? 28.062 12.289 -31.312 1 90.25 274 LYS A O 1
ATOM 2102 N N . LEU A 1 275 ? 28.062 10.859 -29.594 1 91 275 LEU A N 1
ATOM 2103 C CA . LEU A 1 275 ? 29.156 11.562 -28.922 1 91 275 LEU A CA 1
ATOM 2104 C C . LEU A 1 275 ? 30.469 11.375 -29.672 1 91 275 LEU A C 1
ATOM 2106 O O . LEU A 1 275 ? 30.719 10.312 -30.234 1 91 275 LEU A O 1
ATOM 2110 N N . PRO A 1 276 ? 31.297 12.398 -29.672 1 90.31 276 PRO A N 1
ATOM 2111 C CA . PRO A 1 276 ? 32.656 12.203 -30.141 1 90.31 276 PRO A CA 1
ATOM 2112 C C . PRO A 1 276 ? 33.438 11.164 -29.312 1 90.31 276 PRO A C 1
ATOM 2114 O O . PRO A 1 276 ? 33.156 10.992 -28.125 1 90.31 276 PRO A O 1
ATOM 2117 N N . PRO A 1 277 ? 34.375 10.445 -29.875 1 88.44 277 PRO A N 1
ATOM 2118 C CA . PRO A 1 277 ? 35.094 9.375 -29.203 1 88.44 277 PRO A CA 1
ATOM 2119 C C . PRO A 1 277 ? 35.688 9.82 -27.875 1 88.44 277 PRO A C 1
ATOM 2121 O O . PRO A 1 277 ? 35.719 9.047 -26.906 1 88.44 277 PRO A O 1
ATOM 2124 N N . ALA A 1 278 ? 36.094 11.086 -27.812 1 87.25 278 ALA A N 1
ATOM 2125 C CA . ALA A 1 278 ? 36.75 11.586 -26.609 1 87.25 278 ALA A CA 1
ATOM 2126 C C . ALA A 1 278 ? 35.75 11.641 -25.438 1 87.25 278 ALA A C 1
ATOM 2128 O O . ALA A 1 278 ? 36.125 11.477 -24.281 1 87.25 278 ALA A O 1
ATOM 2129 N N . LEU A 1 279 ? 34.5 11.773 -25.766 1 90.25 279 LEU A N 1
ATOM 2130 C CA . LEU A 1 279 ? 33.5 11.938 -24.719 1 90.25 279 LEU A CA 1
ATOM 2131 C C . LEU A 1 279 ? 32.812 10.602 -24.391 1 90.25 279 LEU A C 1
ATOM 2133 O O . LEU A 1 279 ? 32.125 10.477 -23.375 1 90.25 279 LEU A O 1
ATOM 2137 N N . ARG A 1 280 ? 33 9.594 -25.172 1 87.75 280 ARG A N 1
ATOM 2138 C CA . ARG A 1 280 ? 32.406 8.289 -24.922 1 87.75 280 ARG A CA 1
ATOM 2139 C C . ARG A 1 280 ? 32.969 7.641 -23.672 1 87.75 280 ARG A C 1
ATOM 2141 O O . ARG A 1 280 ? 32.312 6.836 -23.016 1 87.75 280 ARG A O 1
ATOM 2148 N N . ASP A 1 281 ? 34.219 8.125 -23.328 1 87.56 281 ASP A N 1
ATOM 2149 C CA . ASP A 1 281 ? 34.844 7.551 -22.141 1 87.56 281 ASP A CA 1
ATOM 2150 C C . ASP A 1 281 ? 34.625 8.422 -20.922 1 87.56 281 ASP A C 1
ATOM 2152 O O . ASP A 1 281 ? 35.062 8.094 -19.812 1 87.56 281 ASP A O 1
ATOM 2156 N N . ASP A 1 282 ? 33.938 9.492 -21.203 1 90.06 282 ASP A N 1
ATOM 2157 C CA . ASP A 1 282 ? 33.562 10.344 -20.078 1 90.06 282 ASP A CA 1
ATOM 2158 C C . ASP A 1 282 ? 32.719 9.578 -19.047 1 90.06 282 ASP A C 1
ATOM 2160 O O . ASP A 1 282 ? 31.828 8.82 -19.422 1 90.06 282 ASP A O 1
ATOM 2164 N N . PRO A 1 283 ? 33.031 9.719 -17.812 1 87.81 283 PRO A N 1
ATOM 2165 C CA . PRO A 1 283 ? 32.344 8.969 -16.766 1 87.81 283 PRO A CA 1
ATOM 2166 C C . PRO A 1 283 ? 30.828 9.211 -16.781 1 87.81 283 PRO A C 1
ATOM 2168 O O . PRO A 1 283 ? 30.047 8.289 -16.547 1 87.81 283 PRO A O 1
ATOM 2171 N N . ASP A 1 284 ? 30.469 10.383 -17.047 1 88.38 284 ASP A N 1
ATOM 2172 C CA . ASP A 1 284 ? 29.047 10.688 -17.094 1 88.38 284 ASP A CA 1
ATOM 2173 C C . ASP A 1 284 ? 28.391 10.047 -18.312 1 88.38 284 ASP A C 1
ATOM 2175 O O . ASP A 1 284 ? 27.266 9.539 -18.234 1 88.38 284 ASP A O 1
ATOM 2179 N N . ALA A 1 285 ? 29.047 10.133 -19.359 1 87.88 285 ALA A N 1
ATOM 2180 C CA . ALA A 1 285 ? 28.547 9.484 -20.578 1 87.88 285 ALA A CA 1
ATOM 2181 C C . ALA A 1 285 ? 28.406 7.98 -20.375 1 87.88 285 ALA A C 1
ATOM 2183 O O . ALA A 1 285 ? 27.406 7.379 -20.781 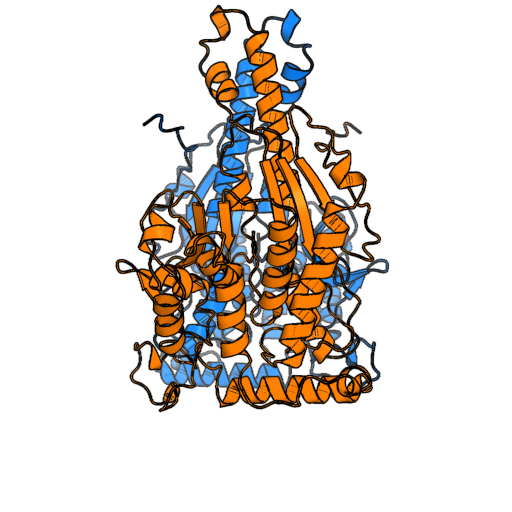1 87.88 285 ALA A O 1
ATOM 2184 N N . GLN A 1 286 ? 29.359 7.461 -19.703 1 86.19 286 GLN A N 1
ATOM 2185 C CA . GLN A 1 286 ? 29.344 6.02 -19.453 1 86.19 286 GLN A CA 1
ATOM 2186 C C . GLN A 1 286 ? 28.234 5.645 -18.469 1 86.19 286 GLN A C 1
ATOM 2188 O O . GLN A 1 286 ? 27.578 4.617 -18.641 1 86.19 286 GLN A O 1
ATOM 2193 N N . ALA A 1 287 ? 28.078 6.402 -17.5 1 83.94 287 ALA A N 1
ATOM 2194 C CA . ALA A 1 287 ? 27.016 6.16 -16.516 1 83.94 287 ALA A CA 1
ATOM 2195 C C . ALA A 1 287 ? 25.641 6.176 -17.172 1 83.94 287 ALA A C 1
ATOM 2197 O O . ALA A 1 287 ? 24.797 5.324 -16.875 1 83.94 287 ALA A O 1
ATOM 2198 N N . LEU A 1 288 ? 25.469 7.141 -18.016 1 84.31 288 LEU A N 1
ATOM 2199 C CA . LEU A 1 288 ? 24.188 7.273 -18.688 1 84.31 288 LEU A CA 1
ATOM 2200 C C . LEU A 1 288 ? 23.984 6.152 -19.703 1 84.31 288 LEU A C 1
ATOM 2202 O O . LEU A 1 288 ? 22.891 5.617 -19.828 1 84.31 288 LEU A O 1
ATOM 2206 N N . ALA A 1 289 ? 25.062 5.926 -20.344 1 80.12 289 ALA A N 1
ATOM 2207 C CA . ALA A 1 289 ? 25 4.848 -21.328 1 80.12 289 ALA A CA 1
ATOM 2208 C C . ALA A 1 289 ? 24.75 3.5 -20.656 1 80.12 289 ALA A C 1
ATOM 2210 O O . ALA A 1 289 ? 24.219 2.578 -21.281 1 80.12 289 ALA A O 1
ATOM 2211 N N . GLY A 1 290 ? 25.062 3.441 -19.422 1 76.19 290 GLY A N 1
ATOM 2212 C CA . GLY A 1 290 ? 24.906 2.209 -18.672 1 76.19 290 GLY A CA 1
ATOM 2213 C C . GLY A 1 290 ? 23.5 1.994 -18.156 1 76.19 290 GLY A C 1
ATOM 2214 O O . GLY A 1 290 ? 23.172 0.926 -17.625 1 76.19 290 GLY A O 1
ATOM 2215 N N . LEU A 1 291 ? 22.781 3.09 -18.328 1 75.44 291 LEU A N 1
ATOM 2216 C CA . LEU A 1 291 ? 21.391 2.916 -17.938 1 75.44 291 LEU A CA 1
ATOM 2217 C C . LEU A 1 291 ? 20.719 1.814 -18.75 1 75.44 291 LEU A C 1
ATOM 2219 O O . LEU A 1 291 ? 20.984 1.682 -19.953 1 75.44 291 LEU A O 1
ATOM 2223 N N . ARG A 1 292 ? 20.109 1.029 -17.969 1 60.91 292 ARG A N 1
ATOM 2224 C CA . ARG A 1 292 ? 19.516 -0.157 -18.562 1 60.91 292 ARG A CA 1
ATOM 2225 C C . ARG A 1 292 ? 18.406 0.226 -19.547 1 60.91 292 ARG A C 1
ATOM 2227 O O . ARG A 1 292 ? 17.484 0.95 -19.203 1 60.91 292 ARG A O 1
ATOM 2234 N N . CYS A 1 293 ? 18.703 0.137 -20.797 1 60.09 293 CYS A N 1
ATOM 2235 C CA . CYS A 1 293 ? 17.703 0.286 -21.844 1 60.09 293 CYS A CA 1
ATOM 2236 C C . CYS A 1 293 ? 16.922 -1.006 -22.031 1 60.09 293 CYS A C 1
ATOM 2238 O O . CYS A 1 293 ? 17.406 -1.946 -22.672 1 60.09 293 CYS A O 1
ATOM 2240 N N . ASP A 1 294 ? 15.836 -1.116 -21.312 1 63.31 294 ASP A N 1
ATOM 2241 C CA . ASP A 1 294 ? 15.062 -2.354 -21.359 1 63.31 294 ASP A CA 1
ATOM 2242 C C . ASP A 1 294 ? 14.297 -2.467 -22.688 1 63.31 294 ASP A C 1
ATOM 2244 O O . ASP A 1 294 ? 14.008 -1.455 -23.328 1 63.31 294 ASP A O 1
ATOM 2248 N N . ALA A 1 295 ? 14.398 -3.639 -23.203 1 71.75 295 ALA A N 1
ATOM 2249 C CA . ALA A 1 295 ? 13.539 -3.938 -24.344 1 71.75 295 ALA A CA 1
ATOM 2250 C C . ALA A 1 295 ? 12.078 -3.598 -24.031 1 71.75 295 ALA A C 1
ATOM 2252 O O . ALA A 1 295 ? 11.734 -3.275 -22.891 1 71.75 295 ALA A O 1
ATOM 2253 N N . ALA A 1 296 ? 11.398 -3.475 -25.094 1 76.31 296 ALA A N 1
ATOM 2254 C CA . ALA A 1 296 ? 9.977 -3.15 -24.984 1 76.31 296 ALA A CA 1
ATOM 2255 C C . ALA A 1 296 ? 9.258 -4.133 -24.062 1 76.31 296 ALA A C 1
ATOM 2257 O O . ALA A 1 296 ? 9.594 -5.316 -24.016 1 76.31 296 ALA A O 1
ATOM 2258 N N . VAL A 1 297 ? 8.383 -3.578 -23.359 1 79.88 297 VAL A N 1
ATOM 2259 C CA . VAL A 1 297 ? 7.566 -4.406 -22.484 1 79.88 297 VAL A CA 1
ATOM 2260 C C . VAL A 1 297 ? 6.086 -4.152 -22.766 1 79.88 297 VAL A C 1
ATOM 2262 O O . VAL A 1 297 ? 5.633 -3.006 -22.734 1 79.88 297 VAL A O 1
ATOM 2265 N N . ASP A 1 298 ? 5.395 -5.195 -23.109 1 83 298 ASP A N 1
ATOM 2266 C CA . ASP A 1 298 ? 3.941 -5.141 -23.234 1 83 298 ASP A CA 1
ATOM 2267 C C . ASP A 1 298 ? 3.268 -5.742 -22 1 83 298 ASP A C 1
ATOM 2269 O O . ASP A 1 298 ? 3.477 -6.914 -21.688 1 83 298 ASP A O 1
ATOM 2273 N N . VAL A 1 299 ? 2.48 -4.891 -21.391 1 83.38 299 VAL A N 1
ATOM 2274 C CA . VAL A 1 299 ? 1.763 -5.363 -20.203 1 83.38 299 VAL A CA 1
ATOM 2275 C C . VAL A 1 299 ? 0.29 -5.578 -20.547 1 83.38 299 VAL A C 1
ATOM 2277 O O . VAL A 1 299 ? -0.398 -4.645 -20.969 1 83.38 299 VAL A O 1
ATOM 2280 N N . VAL A 1 300 ? -0.094 -6.805 -20.422 1 85.69 300 VAL A N 1
ATOM 2281 C CA . VAL A 1 300 ? -1.507 -7.137 -20.594 1 85.69 300 VAL A CA 1
ATOM 2282 C C . VAL A 1 300 ? -2.162 -7.281 -19.219 1 85.69 300 VAL A C 1
ATOM 2284 O O . VAL A 1 300 ? -1.765 -8.133 -18.422 1 85.69 300 VAL A O 1
ATOM 2287 N N . HIS A 1 301 ? -3.109 -6.48 -19.062 1 84.06 301 HIS A N 1
ATOM 2288 C CA . HIS A 1 301 ? -3.789 -6.453 -17.781 1 84.06 301 HIS A CA 1
ATOM 2289 C C . HIS A 1 301 ? -5.113 -7.207 -17.844 1 84.06 301 HIS A C 1
ATOM 2291 O O . HIS A 1 301 ? -6.023 -6.82 -18.578 1 84.06 301 HIS A O 1
ATOM 2297 N N . LEU A 1 302 ? -5.16 -8.32 -17.141 1 84.31 302 LEU A N 1
ATOM 2298 C CA . LEU A 1 302 ? -6.414 -9.031 -16.922 1 84.31 302 LEU A CA 1
ATOM 2299 C C . LEU A 1 302 ? -6.949 -8.789 -15.523 1 84.31 302 LEU A C 1
ATOM 2301 O O . LEU A 1 302 ? -6.281 -9.102 -14.531 1 84.31 302 LEU A O 1
ATOM 2305 N N . ILE A 1 303 ? -8.094 -8.195 -15.5 1 77.88 303 ILE A N 1
ATOM 2306 C CA . ILE A 1 303 ? -8.664 -7.848 -14.203 1 77.88 303 ILE A CA 1
ATOM 2307 C C . ILE A 1 303 ? -9.961 -8.617 -13.984 1 77.88 303 ILE A C 1
ATOM 2309 O O . ILE A 1 303 ? -10.875 -8.562 -14.812 1 77.88 303 ILE A O 1
ATOM 2313 N N . TYR A 1 304 ? -9.961 -9.297 -12.875 1 78.75 304 TYR A N 1
ATOM 2314 C CA . TYR A 1 304 ? -11.211 -9.938 -12.484 1 78.75 304 TYR A CA 1
ATOM 2315 C C . TYR A 1 304 ? -12.273 -8.898 -12.148 1 78.75 304 TYR A C 1
ATOM 2317 O O . TYR A 1 304 ? -12 -7.934 -11.43 1 78.75 304 TYR A O 1
ATOM 2325 N N . ARG A 1 305 ? -13.344 -9.039 -12.68 1 70.56 305 ARG A N 1
ATOM 2326 C CA . ARG A 1 305 ? -14.453 -8.141 -12.375 1 70.56 305 ARG A CA 1
ATOM 2327 C C . ARG A 1 305 ? -15.531 -8.867 -11.578 1 70.56 305 ARG A C 1
ATOM 2329 O O . ARG A 1 305 ? -16.094 -9.859 -12.039 1 70.56 305 ARG A O 1
ATOM 2336 N N . SER A 1 306 ? -15.641 -8.305 -10.414 1 63.28 306 SER A N 1
ATOM 2337 C CA . SER A 1 306 ? -16.578 -8.898 -9.461 1 63.28 306 SER A CA 1
ATOM 2338 C C . SER A 1 306 ? -18 -8.852 -9.977 1 63.28 306 SER A C 1
ATOM 2340 O O . SER A 1 306 ? -18.375 -7.918 -10.688 1 63.28 306 SER A O 1
ATOM 2342 N N . GLN A 1 307 ? -18.656 -9.836 -9.648 1 61.09 307 GLN A N 1
ATOM 2343 C CA . GLN A 1 307 ? -20.094 -9.867 -9.914 1 61.09 307 GLN A CA 1
ATOM 2344 C C . GLN A 1 307 ? -20.875 -9.156 -8.82 1 61.09 307 GLN A C 1
ATOM 2346 O O . GLN A 1 307 ? -20.406 -9.062 -7.68 1 61.09 307 GLN A O 1
ATOM 2351 N N . PRO A 1 308 ? -21.922 -8.602 -9.242 1 53.88 308 PRO A N 1
ATOM 2352 C CA . PRO A 1 308 ? -22.719 -7.812 -8.305 1 53.88 308 PRO A CA 1
ATOM 2353 C C . PRO A 1 308 ? -23.047 -8.57 -7.023 1 53.88 308 PRO A C 1
ATOM 2355 O O . PRO A 1 308 ? -23.297 -7.953 -5.984 1 53.88 308 PRO A O 1
ATOM 2358 N N . TYR A 1 309 ? -23.062 -9.867 -7.074 1 51.62 309 TYR A N 1
ATOM 2359 C CA . TYR A 1 309 ? -23.484 -10.633 -5.906 1 51.62 309 TYR A CA 1
ATOM 2360 C C . TYR A 1 309 ? -22.297 -10.922 -4.988 1 51.62 309 TYR A C 1
ATOM 2362 O O . TYR A 1 309 ? -22.469 -11.5 -3.912 1 51.62 309 TYR A O 1
ATOM 2370 N N . GLU A 1 310 ? -21.281 -10.516 -5.438 1 62.5 310 GLU A N 1
ATOM 2371 C CA . GLU A 1 310 ? -20.094 -10.766 -4.617 1 62.5 310 GLU A CA 1
ATOM 2372 C C . GLU A 1 310 ? -19.891 -9.656 -3.592 1 62.5 310 GLU A C 1
ATOM 2374 O O . GLU A 1 310 ? -19.953 -8.477 -3.93 1 62.5 310 GLU A O 1
ATOM 2379 N N . THR A 1 311 ? -19.906 -10.117 -2.305 1 62.25 311 THR A N 1
ATOM 2380 C CA . THR A 1 311 ? -19.766 -9.18 -1.192 1 62.25 311 THR A CA 1
ATOM 2381 C C . THR A 1 311 ? -18.328 -9.195 -0.655 1 62.25 311 THR A C 1
ATOM 2383 O O . THR A 1 311 ? -17.391 -9.547 -1.376 1 62.25 311 THR A O 1
ATOM 2386 N N . GLN A 1 312 ? -18.156 -8.742 0.612 1 59.81 312 GLN A N 1
ATOM 2387 C CA . GLN A 1 312 ? -16.875 -8.609 1.273 1 59.81 312 GLN A CA 1
ATOM 2388 C C . GLN A 1 312 ? -16.203 -9.977 1.467 1 59.81 312 GLN A C 1
ATOM 2390 O O . GLN A 1 312 ? -14.992 -10.062 1.664 1 59.81 312 GLN A O 1
ATOM 2395 N N . SER A 1 313 ? -16.969 -11.062 1.262 1 66.62 313 SER A N 1
ATOM 2396 C CA . SER A 1 313 ? -16.453 -12.398 1.567 1 66.62 313 SER A CA 1
ATOM 2397 C C . SER A 1 313 ? -15.906 -13.078 0.318 1 66.62 313 SER A C 1
ATOM 2399 O O . SER A 1 313 ? -15.469 -14.227 0.374 1 66.62 313 SER A O 1
ATOM 2401 N N . LYS A 1 314 ? -15.781 -12.375 -0.749 1 67.75 314 LYS A N 1
ATOM 2402 C CA . LYS A 1 314 ? -15.453 -12.961 -2.045 1 67.75 314 LYS A CA 1
ATOM 2403 C C . LYS A 1 314 ? -14.078 -13.625 -2.016 1 67.75 314 LYS A C 1
ATOM 2405 O O . LYS A 1 314 ? -13.859 -14.648 -2.678 1 67.75 314 LYS A O 1
ATOM 2410 N N . ASP A 1 315 ? -13.211 -13.117 -1.121 1 71.25 315 ASP A N 1
ATOM 2411 C CA . ASP A 1 315 ? -11.852 -13.641 -1.146 1 71.25 315 ASP A CA 1
ATOM 2412 C C . ASP A 1 315 ? -11.688 -14.805 -0.176 1 71.25 315 ASP A C 1
ATOM 2414 O O . ASP A 1 315 ? -10.641 -15.461 -0.152 1 71.25 315 ASP A O 1
ATOM 2418 N N . TYR A 1 316 ? -12.68 -15.141 0.56 1 72.06 316 TYR A N 1
ATOM 2419 C CA . TYR A 1 316 ? -12.5 -16.297 1.43 1 72.06 316 TYR A CA 1
ATOM 2420 C C . TYR A 1 316 ? -13.656 -17.281 1.278 1 72.06 316 TYR A C 1
ATOM 2422 O O . TYR A 1 316 ? -13.773 -18.234 2.051 1 72.06 316 TYR A O 1
ATOM 2430 N N . GLU A 1 317 ? -14.453 -17.062 0.296 1 70.75 317 GLU A N 1
ATOM 2431 C CA . GLU A 1 317 ? -15.539 -17.984 0.002 1 70.75 317 GLU A CA 1
ATOM 2432 C C . GLU A 1 317 ? -15.102 -19.078 -0.979 1 70.75 317 GLU A C 1
ATOM 2434 O O . GLU A 1 317 ? -15.234 -18.906 -2.193 1 70.75 317 GLU A O 1
ATOM 2439 N N . PHE A 1 318 ? -14.688 -20.25 -0.453 1 73.12 318 PHE A N 1
ATOM 2440 C CA . PHE A 1 318 ? -14.078 -21.312 -1.241 1 73.12 318 PHE A CA 1
ATOM 2441 C C . PHE A 1 318 ? -15.117 -22.359 -1.614 1 73.12 318 PHE A C 1
ATOM 2443 O O . PHE A 1 318 ? -14.812 -23.562 -1.63 1 73.12 318 PHE A O 1
ATOM 2450 N N . SER A 1 319 ? -16.219 -21.969 -1.978 1 77.06 319 SER A N 1
ATOM 2451 C CA . SER A 1 319 ? -17.203 -22.938 -2.441 1 77.06 319 SER A CA 1
ATOM 2452 C C . SER A 1 319 ? -16.891 -23.406 -3.855 1 77.06 319 SER A C 1
ATOM 2454 O O . SER A 1 319 ? -16.266 -22.688 -4.637 1 77.06 319 SER A O 1
ATOM 2456 N N . ARG A 1 320 ? -17.375 -24.672 -4.09 1 83.56 320 ARG A N 1
ATOM 2457 C CA . ARG A 1 320 ? -17.156 -25.25 -5.414 1 83.56 320 ARG A CA 1
ATOM 2458 C C . ARG A 1 320 ? -17.828 -24.406 -6.496 1 83.56 320 ARG A C 1
ATOM 2460 O O . ARG A 1 320 ? -17.25 -24.188 -7.562 1 83.56 320 ARG A O 1
ATOM 2467 N N . LEU A 1 321 ? -18.922 -23.875 -6.191 1 79.5 321 LEU A N 1
ATOM 2468 C CA . LEU A 1 321 ? -19.656 -23.047 -7.148 1 79.5 321 LEU A CA 1
ATOM 2469 C C . LEU A 1 321 ? -18.859 -21.797 -7.496 1 79.5 321 LEU A C 1
ATOM 2471 O O . LEU A 1 321 ? -18.656 -21.5 -8.672 1 79.5 321 LEU A O 1
ATOM 2475 N N . SER A 1 322 ? -18.453 -21.078 -6.543 1 81.88 322 SER A N 1
ATOM 2476 C CA . SER A 1 322 ? -17.688 -19.844 -6.766 1 81.88 322 SER A CA 1
ATOM 2477 C C . SER A 1 322 ? -16.359 -20.125 -7.465 1 81.88 322 SER A C 1
ATOM 2479 O O . SER A 1 322 ? -15.945 -19.359 -8.336 1 81.88 322 SER A O 1
ATOM 2481 N N . MET A 1 323 ? -15.797 -21.25 -7.07 1 87.31 323 MET A N 1
ATOM 2482 C CA . MET A 1 323 ? -14.531 -21.641 -7.688 1 87.31 323 MET A CA 1
ATOM 2483 C C . MET A 1 323 ? -14.695 -21.844 -9.195 1 87.31 323 MET A C 1
ATOM 2485 O O . MET A 1 323 ? -13.898 -21.328 -9.984 1 87.31 323 MET A O 1
ATOM 2489 N N . GLN A 1 324 ? -15.68 -22.531 -9.562 1 88.25 324 GLN A N 1
ATOM 2490 C CA . GLN A 1 324 ? -15.938 -22.797 -10.969 1 88.25 324 GLN A CA 1
ATOM 2491 C C . GLN A 1 324 ? -16.266 -21.516 -11.727 1 88.25 324 GLN A C 1
ATOM 2493 O O . GLN A 1 324 ? -15.82 -21.328 -12.859 1 88.25 324 GLN A O 1
ATOM 2498 N N . GLU A 1 325 ? -16.984 -20.672 -11.109 1 85.81 325 GLU A N 1
ATOM 2499 C CA . GLU A 1 325 ? -17.328 -19.391 -11.734 1 85.81 325 GLU A CA 1
ATOM 2500 C C . GLU A 1 325 ? -16.078 -18.562 -11.984 1 85.81 325 GLU A C 1
ATOM 2502 O O . GLU A 1 325 ? -15.914 -17.969 -13.062 1 85.81 325 GLU A O 1
ATOM 2507 N N . HIS A 1 326 ? -15.25 -18.484 -11.016 1 89.75 326 HIS A N 1
ATOM 2508 C CA . HIS A 1 326 ? -14 -17.734 -11.156 1 89.75 326 HIS A CA 1
ATOM 2509 C C . HIS A 1 326 ? -13.117 -18.344 -12.25 1 89.75 326 HIS A C 1
ATOM 2511 O O . HIS A 1 326 ? -12.586 -17.625 -13.086 1 89.75 326 HIS A O 1
ATOM 2517 N N . TRP A 1 327 ? -13.008 -19.703 -12.219 1 93.44 327 TRP A N 1
ATOM 2518 C CA . TRP A 1 327 ? -12.211 -20.406 -13.211 1 93.44 327 TRP A CA 1
ATOM 2519 C C . TRP A 1 327 ? -12.711 -20.125 -14.625 1 93.44 327 TRP A C 1
ATOM 2521 O O . TRP A 1 327 ? -11.93 -19.766 -15.508 1 93.44 327 TRP A O 1
ATOM 2531 N N . ASP A 1 328 ? -14.016 -20.188 -14.734 1 92.56 328 ASP A N 1
ATOM 2532 C CA . ASP A 1 328 ? -14.625 -19.969 -16.047 1 92.56 328 ASP A CA 1
ATOM 2533 C C . ASP A 1 328 ? -14.438 -18.531 -16.516 1 92.56 328 ASP A C 1
ATOM 2535 O O . ASP A 1 328 ? -14.188 -18.281 -17.688 1 92.56 328 ASP A O 1
ATOM 2539 N N . ALA A 1 329 ? -14.562 -17.625 -15.617 1 89.19 329 ALA A N 1
ATOM 2540 C CA . ALA A 1 329 ? -14.359 -16.219 -15.938 1 89.19 329 ALA A CA 1
ATOM 2541 C C . ALA A 1 329 ? -12.93 -15.969 -16.422 1 89.19 329 ALA A C 1
ATOM 2543 O O . ALA A 1 329 ? -12.727 -15.273 -17.422 1 89.19 329 ALA A O 1
ATOM 2544 N N . GLY A 1 330 ? -11.977 -16.547 -15.742 1 93.06 330 GLY A N 1
ATOM 2545 C CA . GLY A 1 330 ? -10.586 -16.406 -16.156 1 93.06 330 GLY A CA 1
ATOM 2546 C C . GLY A 1 330 ? -10.32 -16.969 -17.547 1 93.06 330 GLY A C 1
ATOM 2547 O O . GLY A 1 330 ? -9.641 -16.328 -18.359 1 93.06 330 GLY A O 1
ATOM 2548 N N . ARG A 1 331 ? -10.883 -18.172 -17.766 1 93.81 331 ARG A N 1
ATOM 2549 C CA . ARG A 1 331 ? -10.727 -18.812 -19.062 1 93.81 331 ARG A CA 1
ATOM 2550 C C . ARG A 1 331 ? -11.305 -17.953 -20.172 1 93.81 331 ARG A C 1
ATOM 2552 O O . ARG A 1 331 ? -10.664 -17.75 -21.203 1 93.81 331 ARG A O 1
ATOM 2559 N N . ARG A 1 332 ? -12.469 -17.391 -19.953 1 91.5 332 ARG A N 1
ATOM 2560 C CA . ARG A 1 332 ? -13.148 -16.562 -20.938 1 91.5 332 ARG A CA 1
ATOM 2561 C C . ARG A 1 332 ? -12.398 -15.258 -21.188 1 91.5 332 ARG A C 1
ATOM 2563 O O . ARG A 1 332 ? -12.195 -14.859 -22.328 1 91.5 332 ARG A O 1
ATOM 2570 N N . ASP A 1 333 ? -12.023 -14.602 -20.156 1 88.94 333 ASP A N 1
ATOM 2571 C CA . ASP A 1 333 ? -11.359 -13.312 -20.281 1 88.94 333 ASP A CA 1
ATOM 2572 C C . ASP A 1 333 ? -10.031 -13.445 -21.031 1 88.94 333 ASP A C 1
ATOM 2574 O O . ASP A 1 333 ? -9.703 -12.617 -21.875 1 88.94 333 ASP A O 1
ATOM 2578 N N . MET A 1 334 ? -9.312 -14.469 -20.719 1 90.88 334 MET A N 1
ATOM 2579 C CA . MET A 1 334 ? -8.031 -14.672 -21.391 1 90.88 334 MET A CA 1
ATOM 2580 C C . MET A 1 334 ? -8.242 -15.039 -22.859 1 90.88 334 MET A C 1
ATOM 2582 O O . MET A 1 334 ? -7.523 -14.555 -23.734 1 90.88 334 MET A O 1
ATOM 2586 N N . ALA A 1 335 ? -9.148 -15.898 -23.109 1 90.38 335 ALA A N 1
ATOM 2587 C CA . ALA A 1 335 ? -9.461 -16.25 -24.484 1 90.38 335 ALA A CA 1
ATOM 2588 C C . ALA A 1 335 ? -9.828 -15.016 -25.297 1 90.38 335 ALA A C 1
ATOM 2590 O O . ALA A 1 335 ? -9.375 -14.859 -26.438 1 90.38 335 ALA A O 1
ATOM 2591 N N . GLY A 1 336 ? -10.602 -14.164 -24.719 1 86.56 336 GLY A N 1
ATOM 2592 C CA . GLY A 1 336 ? -10.961 -12.914 -25.359 1 86.56 336 GLY A CA 1
ATOM 2593 C C . GLY A 1 336 ? -9.766 -12.008 -25.594 1 86.56 336 GLY A C 1
ATOM 2594 O O . GLY A 1 336 ? -9.656 -11.391 -26.656 1 86.56 336 GLY A O 1
ATOM 2595 N N . THR A 1 337 ? -8.938 -11.93 -24.672 1 85 337 THR A N 1
ATOM 2596 C CA . THR A 1 337 ? -7.738 -11.109 -24.766 1 85 337 THR A CA 1
ATOM 2597 C C . THR A 1 337 ? -6.848 -11.578 -25.906 1 85 337 THR A C 1
ATOM 2599 O O . THR A 1 337 ? -6.352 -10.766 -26.688 1 85 337 THR A O 1
ATOM 2602 N N . LEU A 1 338 ? -6.648 -12.906 -26.047 1 86.88 338 LEU A N 1
ATOM 2603 C CA . LEU A 1 338 ? -5.762 -13.484 -27.047 1 86.88 338 LEU A CA 1
ATOM 2604 C C . LEU A 1 338 ? -6.336 -13.281 -28.453 1 86.88 338 LEU A C 1
ATOM 2606 O O . LEU A 1 338 ? -5.605 -13.359 -29.438 1 86.88 338 LEU A O 1
ATOM 2610 N N . GLN A 1 339 ? -7.582 -12.984 -28.484 1 86.31 339 GLN A N 1
ATOM 2611 C CA . GLN A 1 339 ? -8.227 -12.789 -29.766 1 86.31 339 GLN A CA 1
ATOM 2612 C C . GLN A 1 339 ? -8.422 -11.305 -30.062 1 86.31 339 GLN A C 1
ATOM 2614 O O . GLN A 1 339 ? -8.844 -10.938 -31.172 1 86.31 339 GLN A O 1
ATOM 2619 N N . ASP A 1 340 ? -8.164 -10.5 -29.078 1 83.94 340 ASP A N 1
ATOM 2620 C CA . ASP A 1 340 ? -8.344 -9.07 -29.266 1 83.94 340 ASP A CA 1
ATOM 2621 C C . ASP A 1 340 ? -7.383 -8.516 -30.312 1 83.94 340 ASP A C 1
ATOM 2623 O O . ASP A 1 340 ? -6.172 -8.742 -30.234 1 83.94 340 ASP A O 1
ATOM 2627 N N . PRO A 1 341 ? -7.852 -7.773 -31.281 1 79.94 341 PRO A N 1
ATOM 2628 C CA . PRO A 1 341 ? -7.008 -7.23 -32.344 1 79.94 341 PRO A CA 1
ATOM 2629 C C . PRO A 1 341 ? -5.902 -6.32 -31.812 1 79.94 341 PRO A C 1
ATOM 2631 O O . PRO A 1 341 ? -4.828 -6.234 -32.406 1 79.94 341 PRO A O 1
ATOM 2634 N N . ARG A 1 342 ? -6.141 -5.703 -30.812 1 79.56 342 ARG A N 1
ATOM 2635 C CA . ARG A 1 342 ? -5.133 -4.816 -30.25 1 79.56 342 ARG A CA 1
ATOM 2636 C C . ARG A 1 342 ? -3.904 -5.602 -29.797 1 79.56 342 ARG A C 1
ATOM 2638 O O . ARG A 1 342 ? -2.777 -5.109 -29.891 1 79.56 342 ARG A O 1
ATOM 2645 N N . TRP A 1 343 ? -4.219 -6.652 -29.234 1 77.19 343 TRP A N 1
ATOM 2646 C CA . TRP A 1 343 ? -3.137 -7.535 -28.828 1 77.19 343 TRP A CA 1
ATOM 2647 C C . TRP A 1 343 ? -2.475 -8.188 -30.031 1 77.19 343 TRP A C 1
ATOM 2649 O O . TRP A 1 343 ? -1.246 -8.211 -30.141 1 77.19 343 TRP A O 1
ATOM 2659 N N . LEU A 1 344 ? -3.242 -8.617 -30.922 1 73.81 344 LEU A N 1
ATOM 2660 C CA . LEU A 1 344 ? -2.752 -9.352 -32.094 1 73.81 344 LEU A CA 1
ATOM 2661 C C . LEU A 1 344 ? -1.935 -8.445 -33 1 73.81 344 LEU A C 1
ATOM 2663 O O . LEU A 1 344 ? -0.967 -8.891 -33.625 1 73.81 344 LEU A O 1
ATOM 2667 N N . GLN A 1 345 ? -2.27 -7.164 -33.031 1 71 345 GLN A N 1
ATOM 2668 C CA . GLN A 1 345 ? -1.643 -6.246 -33.969 1 71 345 GLN A CA 1
ATOM 2669 C C . GLN A 1 345 ? -0.572 -5.402 -33.281 1 71 345 GLN A C 1
ATOM 2671 O O . GLN A 1 345 ? -0.114 -4.402 -33.844 1 71 345 GLN A O 1
ATOM 2676 N N . ARG A 1 346 ? -0.255 -5.805 -32.156 1 67.44 346 ARG A N 1
ATOM 2677 C CA . ARG A 1 346 ? 0.722 -4.988 -31.438 1 67.44 346 ARG A CA 1
ATOM 2678 C C . ARG A 1 346 ? 2.074 -5.012 -32.125 1 67.44 346 ARG A C 1
ATOM 2680 O O . ARG A 1 346 ? 2.49 -6.047 -32.656 1 67.44 346 ARG A O 1
ATOM 2687 N N . SER A 1 347 ? 2.494 -3.756 -32.438 1 62.72 347 SER A N 1
ATOM 2688 C CA . SER A 1 347 ? 3.781 -3.625 -33.125 1 62.72 347 SER A CA 1
ATOM 2689 C C . SER A 1 347 ? 4.938 -3.869 -32.156 1 62.72 347 SER A C 1
ATOM 2691 O O . SER A 1 347 ? 4.844 -3.541 -30.969 1 62.72 347 SER A O 1
ATOM 2693 N N . ARG A 1 348 ? 5.812 -4.703 -32.625 1 61.22 348 ARG A N 1
ATOM 2694 C CA . ARG A 1 348 ? 7.055 -4.863 -31.891 1 61.22 348 ARG A CA 1
ATOM 2695 C C . ARG A 1 348 ? 7.887 -3.586 -31.922 1 61.22 348 ARG A C 1
ATOM 2697 O O . ARG A 1 348 ? 8.258 -3.113 -33 1 61.22 348 ARG A O 1
ATOM 2704 N N . ARG A 1 349 ? 7.57 -2.75 -30.969 1 58.78 349 ARG A N 1
ATOM 2705 C CA . ARG A 1 349 ? 8.375 -1.534 -30.953 1 58.78 349 A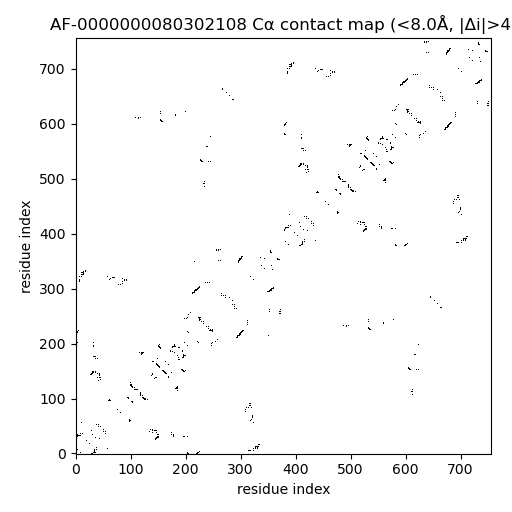RG A CA 1
ATOM 2706 C C . ARG A 1 349 ? 9.664 -1.735 -30.156 1 58.78 349 ARG A C 1
ATOM 2708 O O . ARG A 1 349 ? 9.742 -2.643 -29.328 1 58.78 349 ARG A O 1
ATOM 2715 N N . ASP A 1 350 ? 10.734 -1.14 -30.625 1 57.25 350 ASP A N 1
ATOM 2716 C CA . ASP A 1 350 ? 12.062 -1.211 -30.031 1 57.25 350 ASP A CA 1
ATOM 2717 C C . ASP A 1 350 ? 12.062 -0.655 -28.609 1 57.25 350 ASP A C 1
ATOM 2719 O O . ASP A 1 350 ? 13.047 -0.784 -27.875 1 57.25 350 ASP A O 1
ATOM 2723 N N . GLY A 1 351 ? 10.789 -0.239 -28.172 1 61.44 351 GLY A N 1
ATOM 2724 C CA . GLY A 1 351 ? 10.859 0.313 -26.828 1 61.44 351 GLY A CA 1
ATOM 2725 C C . GLY A 1 351 ? 9.516 0.793 -26.312 1 61.44 351 GLY A C 1
ATOM 2726 O O . GLY A 1 351 ? 8.516 0.773 -27.047 1 61.44 351 GLY A O 1
ATOM 2727 N N . GLY A 1 352 ? 9.492 0.837 -25.109 1 66.5 352 GLY A N 1
ATOM 2728 C CA . GLY A 1 352 ? 8.297 1.406 -24.5 1 66.5 352 GLY A CA 1
ATOM 2729 C C . GLY A 1 352 ? 7.5 0.397 -23.703 1 66.5 352 GLY A C 1
ATOM 2730 O O . GLY A 1 352 ? 7.918 -0.752 -23.547 1 66.5 352 GLY A O 1
ATOM 2731 N N . VAL A 1 353 ? 6.633 0.949 -23.047 1 65.88 353 VAL A N 1
ATOM 2732 C CA . VAL A 1 353 ? 5.715 0.146 -22.234 1 65.88 353 VAL A CA 1
ATOM 2733 C C . VAL A 1 353 ? 4.281 0.375 -22.703 1 65.88 353 VAL A C 1
ATOM 2735 O O . VAL A 1 353 ? 3.84 1.52 -22.844 1 65.88 353 VAL A O 1
ATOM 2738 N N . ARG A 1 354 ? 3.65 -0.67 -23.188 1 72.38 354 ARG A N 1
ATOM 2739 C CA . ARG A 1 354 ? 2.238 -0.6 -23.547 1 72.38 354 ARG A CA 1
ATOM 2740 C C . ARG A 1 354 ? 1.383 -1.414 -22.594 1 72.38 354 ARG A C 1
ATOM 2742 O O . ARG A 1 354 ? 1.776 -2.504 -22.172 1 72.38 354 ARG A O 1
ATOM 2749 N N . VAL A 1 355 ? 0.306 -0.756 -22.203 1 71.56 355 VAL A N 1
ATOM 2750 C CA . VAL A 1 355 ? -0.613 -1.434 -21.297 1 71.56 355 VAL A CA 1
ATOM 2751 C C . VAL A 1 355 ? -1.933 -1.716 -22.016 1 71.56 355 VAL A C 1
ATOM 2753 O O . VAL A 1 355 ? -2.516 -0.82 -22.625 1 71.56 355 VAL A O 1
ATOM 2756 N N . PHE A 1 356 ? -2.287 -3.002 -21.984 1 72.88 356 PHE A N 1
ATOM 2757 C CA . PHE A 1 356 ? -3.555 -3.434 -22.562 1 72.88 356 PHE A CA 1
ATOM 2758 C C . PHE A 1 356 ? -4.52 -3.889 -21.469 1 72.88 356 PHE A C 1
ATOM 2760 O O . PHE A 1 356 ? -4.234 -4.84 -20.734 1 72.88 356 PHE A O 1
ATOM 2767 N N . ASP A 1 357 ? -5.488 -3.014 -21.266 1 69.88 357 ASP A N 1
ATOM 2768 C CA . ASP A 1 357 ? -6.582 -3.469 -20.406 1 69.88 357 ASP A CA 1
ATOM 2769 C C . ASP A 1 357 ? -7.707 -4.082 -21.234 1 69.88 357 ASP A C 1
ATOM 2771 O O . ASP A 1 357 ? -8.555 -3.363 -21.766 1 69.88 357 ASP A O 1
ATOM 2775 N N . LEU A 1 358 ? -7.727 -5.371 -21.422 1 61.22 358 LEU A N 1
ATOM 2776 C CA . LEU A 1 358 ? -8.609 -6.023 -22.391 1 61.22 358 LEU A CA 1
ATOM 2777 C C . LEU A 1 358 ? -9.742 -6.758 -21.672 1 61.22 358 LEU A C 1
ATOM 2779 O O . LEU A 1 358 ? -10.406 -7.605 -22.281 1 61.22 358 LEU A O 1
ATOM 2783 N N . SER A 1 359 ? -9.836 -6.418 -20.359 1 59.97 359 SER A N 1
ATOM 2784 C CA . SER A 1 359 ? -10.922 -7.133 -19.688 1 59.97 359 SER A CA 1
ATOM 2785 C C . SER A 1 359 ? -12.281 -6.676 -20.203 1 59.97 359 SER A C 1
ATOM 2787 O O . SER A 1 359 ? -12.43 -5.535 -20.656 1 59.97 359 SER A O 1
ATOM 2789 N N . ALA A 1 360 ? -13.195 -7.625 -20.312 1 52.19 360 ALA A N 1
ATOM 2790 C CA . ALA A 1 360 ? -14.547 -7.391 -20.828 1 52.19 360 ALA A CA 1
ATOM 2791 C C . ALA A 1 360 ? -15.234 -6.262 -20.078 1 52.19 360 ALA A C 1
ATOM 2793 O O . ALA A 1 360 ? -15.203 -6.23 -18.844 1 52.19 360 ALA A O 1
ATOM 2794 N N . GLY A 1 361 ? -15.656 -5.156 -20.734 1 51.16 361 GLY A N 1
ATOM 2795 C CA . GLY A 1 361 ? -16.453 -4.066 -20.203 1 51.16 361 GLY A CA 1
ATOM 2796 C C . GLY A 1 361 ? -15.633 -2.857 -19.797 1 51.16 361 GLY A C 1
ATOM 2797 O O . GLY A 1 361 ? -16.141 -1.935 -19.156 1 51.16 361 GLY A O 1
ATOM 2798 N N . SER A 1 362 ? -14.352 -2.992 -19.906 1 51.44 362 SER A N 1
ATOM 2799 C CA . SER A 1 362 ? -13.531 -1.843 -19.547 1 51.44 362 SER A CA 1
ATOM 2800 C C . SER A 1 362 ? -13.82 -0.648 -20.453 1 51.44 362 SER A C 1
ATOM 2802 O O . SER A 1 362 ? -13.867 -0.784 -21.672 1 51.44 362 SER A O 1
ATOM 2804 N N . THR A 1 363 ? -14.438 0.335 -19.828 1 44.97 363 THR A N 1
ATOM 2805 C CA . THR A 1 363 ? -14.648 1.591 -20.547 1 44.97 363 THR A CA 1
ATOM 2806 C C . THR A 1 363 ? -13.344 2.383 -20.641 1 44.97 363 THR A C 1
ATOM 2808 O O . THR A 1 363 ? -13.305 3.451 -21.25 1 44.97 363 THR A O 1
ATOM 2811 N N . ALA A 1 364 ? -12.414 1.929 -19.969 1 46.78 364 ALA A N 1
ATOM 2812 C CA . ALA A 1 364 ? -11.18 2.709 -20.031 1 46.78 364 ALA A CA 1
ATOM 2813 C C . ALA A 1 364 ? -10.461 2.508 -21.359 1 46.78 364 ALA A C 1
ATOM 2815 O O . ALA A 1 364 ? -10.594 1.456 -21.984 1 46.78 364 ALA A O 1
ATOM 2816 N N . PRO A 1 365 ? -9.875 3.604 -21.844 1 43.81 365 PRO A N 1
ATOM 2817 C CA . PRO A 1 365 ? -9.117 3.375 -23.078 1 43.81 365 PRO A CA 1
ATOM 2818 C C . PRO A 1 365 ? -8.148 2.205 -22.969 1 43.81 365 PRO A C 1
ATOM 2820 O O . PRO A 1 365 ? -7.543 1.998 -21.906 1 43.81 365 PRO A O 1
ATOM 2823 N N . ALA A 1 366 ? -8.289 1.195 -23.875 1 44.84 366 ALA A N 1
ATOM 2824 C CA . ALA A 1 366 ? -7.695 -0.133 -24 1 44.84 366 ALA A CA 1
ATOM 2825 C C . ALA A 1 366 ? -6.176 -0.064 -23.891 1 44.84 366 ALA A C 1
ATOM 2827 O O . ALA A 1 366 ? -5.547 -0.958 -23.328 1 44.84 366 ALA A O 1
ATOM 2828 N N . VAL A 1 367 ? -5.586 0.931 -24.578 1 45.56 367 VAL A N 1
ATOM 2829 C CA . VAL A 1 367 ? -4.137 1.074 -24.625 1 45.56 367 VAL A CA 1
ATOM 2830 C C . VAL A 1 367 ? -3.732 2.43 -24.047 1 45.56 367 VAL A C 1
ATOM 2832 O O . VAL A 1 367 ? -4.266 3.467 -24.453 1 45.56 367 VAL A O 1
ATOM 2835 N N . SER A 1 368 ? -3.344 2.465 -22.812 1 47.56 368 SER A N 1
ATOM 2836 C CA . SER A 1 368 ? -2.766 3.734 -22.375 1 47.56 368 SER A CA 1
ATOM 2837 C C . SER A 1 368 ? -1.273 3.795 -22.688 1 47.56 368 SER A C 1
ATOM 2839 O O . SER A 1 368 ? -0.505 2.943 -22.234 1 47.56 368 SER A O 1
ATOM 2841 N N . GLU A 1 369 ? -1.018 4.449 -23.844 1 44.97 369 GLU A N 1
ATOM 2842 C CA . GLU A 1 369 ? 0.384 4.797 -24.062 1 44.97 369 GLU A CA 1
ATOM 2843 C C . GLU A 1 369 ? 0.861 5.824 -23.047 1 44.97 369 GLU A C 1
ATOM 2845 O O . GLU A 1 369 ? 0.194 6.836 -22.828 1 44.97 369 GLU A O 1
ATOM 2850 N N . VAL A 1 370 ? 1.524 5.324 -22.188 1 45.78 370 VAL A N 1
ATOM 2851 C CA . VAL A 1 370 ? 2.062 6.297 -21.234 1 45.78 370 VAL A CA 1
ATOM 2852 C C . VAL A 1 370 ? 3.184 7.094 -21.891 1 45.78 370 VAL A C 1
ATOM 2854 O O . VAL A 1 370 ? 4.137 6.52 -22.422 1 45.78 370 VAL A O 1
ATOM 2857 N N . HIS A 1 371 ? 2.76 8.289 -22.359 1 41.62 371 HIS A N 1
ATOM 2858 C CA . HIS A 1 371 ? 3.793 9.18 -22.891 1 41.62 371 HIS A CA 1
ATOM 2859 C C . HIS A 1 371 ? 4.531 9.891 -21.766 1 41.62 371 HIS A C 1
ATOM 2861 O O . HIS A 1 371 ? 3.949 10.164 -20.703 1 41.62 371 HIS A O 1
ATOM 2867 N N . PRO A 1 372 ? 5.84 9.891 -21.859 1 38.66 372 PRO A N 1
ATOM 2868 C CA . PRO A 1 372 ? 6.559 10.711 -20.875 1 38.66 372 PRO A CA 1
ATOM 2869 C C . PRO A 1 372 ? 5.945 12.094 -20.703 1 38.66 372 PRO A C 1
ATOM 2871 O O . PRO A 1 372 ? 5.398 12.656 -21.656 1 38.66 372 PRO A O 1
ATOM 2874 N N . ALA A 1 373 ? 5.445 12.484 -19.531 1 33.91 373 ALA A N 1
ATOM 2875 C CA . ALA A 1 373 ? 4.953 13.836 -19.266 1 33.91 373 ALA A CA 1
ATOM 2876 C C . ALA A 1 373 ? 5.797 14.875 -20 1 33.91 373 ALA A C 1
ATOM 2878 O O . ALA A 1 373 ? 7.016 14.93 -19.812 1 33.91 373 ALA A O 1
ATOM 2879 N N . ARG A 1 374 ? 5.398 15.508 -21.109 1 29.81 374 ARG A N 1
ATOM 2880 C CA . ARG A 1 374 ? 6.031 16.719 -21.594 1 29.81 374 ARG A CA 1
ATOM 2881 C C . ARG A 1 374 ? 6.156 17.766 -20.5 1 29.81 374 ARG A C 1
ATOM 2883 O O . ARG A 1 374 ? 5.285 17.859 -19.625 1 29.81 374 ARG A O 1
ATOM 2890 N N . GLY A 1 375 ? 7.348 18.141 -19.984 1 28.7 375 GLY A N 1
ATOM 2891 C CA . GLY A 1 375 ? 7.488 19.406 -19.281 1 28.7 375 GLY A CA 1
ATOM 2892 C C . GLY A 1 375 ? 6.562 20.484 -19.812 1 28.7 375 GLY A C 1
ATOM 2893 O O . GLY A 1 375 ? 6.742 20.969 -20.938 1 28.7 375 GLY A O 1
ATOM 2894 N N . ASP A 1 376 ? 5.379 20.453 -19.766 1 23.17 376 ASP A N 1
ATOM 2895 C CA . ASP A 1 376 ? 4.699 21.688 -20.172 1 23.17 376 ASP A CA 1
ATOM 2896 C C . ASP A 1 376 ? 5.301 22.906 -19.484 1 23.17 376 ASP A C 1
ATOM 2898 O O . ASP A 1 376 ? 5.309 22.984 -18.25 1 23.17 376 ASP A O 1
ATOM 2902 N N . ALA A 1 377 ? 6.289 23.641 -20.141 1 24.55 377 ALA A N 1
ATOM 2903 C CA . ALA A 1 377 ? 6.609 25.062 -20.047 1 24.55 377 ALA A CA 1
ATOM 2904 C C . ALA A 1 377 ? 5.34 25.906 -20.031 1 24.55 377 ALA A C 1
ATOM 2906 O O . ALA A 1 377 ? 5.402 27.141 -20.125 1 24.55 377 ALA A O 1
ATOM 2907 N N . GLY A 1 378 ? 4.066 25.578 -19.812 1 19.92 378 GLY A N 1
ATOM 2908 C CA . GLY A 1 378 ? 3.336 26.828 -19.641 1 19.92 378 GLY A CA 1
ATOM 2909 C C . GLY A 1 378 ? 3.686 27.547 -18.359 1 19.92 378 GLY A C 1
ATOM 2910 O O . GLY A 1 378 ? 4.156 26.938 -17.391 1 19.92 378 GLY A O 1
ATOM 2911 N N . MET B 1 1 ? 6.207 16.625 6.727 1 93.56 1 MET B N 1
ATOM 2912 C CA . MET B 1 1 ? 5.258 15.625 6.234 1 93.56 1 MET B CA 1
ATOM 2913 C C . MET B 1 1 ? 4.656 14.836 7.387 1 93.56 1 MET B C 1
ATOM 2915 O O . MET B 1 1 ? 5.383 14.328 8.242 1 93.56 1 MET B O 1
ATOM 2919 N N . LEU B 1 2 ? 3.445 14.805 7.367 1 95.62 2 LEU B N 1
ATOM 2920 C CA . LEU B 1 2 ? 2.74 14.25 8.516 1 95.62 2 LEU B CA 1
ATOM 2921 C C . LEU B 1 2 ? 1.914 13.031 8.117 1 95.62 2 LEU B C 1
ATOM 2923 O O . LEU B 1 2 ? 0.995 13.141 7.305 1 95.62 2 LEU B O 1
ATOM 2927 N N . GLN B 1 3 ? 2.256 11.945 8.688 1 93.69 3 GLN B N 1
ATOM 2928 C CA . GLN B 1 3 ? 1.631 10.656 8.406 1 93.69 3 GLN B CA 1
ATOM 2929 C C . GLN B 1 3 ? 0.252 10.555 9.047 1 93.69 3 GLN B C 1
ATOM 2931 O O . GLN B 1 3 ? -0.047 11.281 10 1 93.69 3 GLN B O 1
ATOM 2936 N N . GLY B 1 4 ? -0.55 9.688 8.508 1 93 4 GLY B N 1
ATOM 2937 C CA . GLY B 1 4 ? -1.786 9.336 9.188 1 93 4 GLY B CA 1
ATOM 2938 C C . GLY B 1 4 ? -1.576 8.383 10.352 1 93 4 GLY B C 1
ATOM 2939 O O . GLY B 1 4 ? -0.669 7.551 10.32 1 93 4 GLY B O 1
ATOM 2940 N N . GLY B 1 5 ? -2.496 8.555 11.344 1 91.25 5 GLY B N 1
ATOM 2941 C CA . GLY B 1 5 ? -2.301 7.676 12.484 1 91.25 5 GLY B CA 1
ATOM 2942 C C . GLY B 1 5 ? -3.275 7.941 13.617 1 91.25 5 GLY B C 1
ATOM 2943 O O . GLY B 1 5 ? -3.045 7.523 14.758 1 91.25 5 GLY B O 1
ATOM 2944 N N . GLY B 1 6 ? -4.312 8.633 13.422 1 89.06 6 GLY B N 1
ATOM 2945 C CA . GLY B 1 6 ? -5.344 8.859 14.422 1 89.06 6 GLY B CA 1
ATOM 2946 C C . GLY B 1 6 ? -4.824 9.562 15.664 1 89.06 6 GLY B C 1
ATOM 2947 O O . GLY B 1 6 ? -4.207 10.625 15.562 1 89.06 6 GLY B O 1
ATOM 2948 N N . ALA B 1 7 ? -5.031 8.883 16.781 1 85.88 7 ALA B N 1
ATOM 2949 C CA . ALA B 1 7 ? -4.68 9.469 18.078 1 85.88 7 ALA B CA 1
ATOM 2950 C C . ALA B 1 7 ? -3.174 9.672 18.203 1 85.88 7 ALA B C 1
ATOM 2952 O O . ALA B 1 7 ? -2.709 10.484 19 1 85.88 7 ALA B O 1
ATOM 2953 N N . LEU B 1 8 ? -2.434 8.992 17.406 1 89.19 8 LEU B N 1
ATOM 2954 C CA . LEU B 1 8 ? -0.98 9.125 17.438 1 89.19 8 LEU B CA 1
ATOM 2955 C C . LEU B 1 8 ? -0.545 10.477 16.891 1 89.19 8 LEU B C 1
ATOM 2957 O O . LEU B 1 8 ? 0.604 10.883 17.062 1 89.19 8 LEU B O 1
ATOM 2961 N N . GLY B 1 9 ? -1.457 11.195 16.297 1 94.19 9 GLY B N 1
ATOM 2962 C CA . GLY B 1 9 ? -1.158 12.461 15.664 1 94.19 9 GLY B CA 1
ATOM 2963 C C . GLY B 1 9 ? -0.708 13.531 16.641 1 94.19 9 GLY B C 1
ATOM 2964 O O . GLY B 1 9 ? -0.126 14.539 16.234 1 94.19 9 GLY B O 1
ATOM 2965 N N . ALA B 1 10 ? -1.01 13.32 17.953 1 94.25 10 ALA B N 1
ATOM 2966 C CA . ALA B 1 10 ? -0.526 14.266 18.953 1 94.25 10 ALA B CA 1
ATOM 2967 C C . ALA B 1 10 ? 0.999 14.32 18.969 1 94.25 10 ALA B C 1
ATOM 2969 O O . ALA B 1 10 ? 1.586 15.359 19.266 1 94.25 10 ALA B O 1
ATOM 2970 N N . TYR B 1 11 ? 1.643 13.258 18.609 1 94.19 11 TYR B N 1
ATOM 2971 C CA . TYR B 1 11 ? 3.092 13.203 18.453 1 94.19 11 TYR B CA 1
ATOM 2972 C C . TYR B 1 11 ? 3.572 14.266 17.469 1 94.19 11 TYR B C 1
ATOM 2974 O O . TYR B 1 11 ? 4.578 14.938 17.719 1 94.19 11 TYR B O 1
ATOM 2982 N N . GLN B 1 12 ? 2.877 14.445 16.406 1 96.75 12 GLN B N 1
ATOM 2983 C CA . GLN B 1 12 ? 3.219 15.414 15.367 1 96.75 12 GLN B CA 1
ATOM 2984 C C . GLN B 1 12 ? 3.129 16.844 15.898 1 96.75 12 GLN B C 1
ATOM 2986 O O . GLN B 1 12 ? 3.936 17.703 15.531 1 96.75 12 GLN B O 1
ATOM 2991 N N . ALA B 1 13 ? 2.131 17.062 16.75 1 96.62 13 ALA B N 1
ATOM 2992 C CA . ALA B 1 13 ? 1.994 18.375 17.359 1 96.62 13 ALA B CA 1
ATOM 2993 C C . ALA B 1 13 ? 3.189 18.688 18.266 1 96.62 13 ALA B C 1
ATOM 2995 O O . ALA B 1 13 ? 3.68 19.828 18.281 1 96.62 13 ALA B O 1
ATOM 2996 N N . GLY B 1 14 ? 3.602 17.672 18.969 1 96.06 14 GLY B N 1
ATOM 2997 C CA . GLY B 1 14 ? 4.805 17.844 19.781 1 96.06 14 GLY B CA 1
ATOM 2998 C C . GLY B 1 14 ? 6.039 18.141 18.938 1 96.06 14 GLY B C 1
ATOM 2999 O O . GLY B 1 14 ? 6.844 19 19.297 1 96.06 14 GLY B O 1
ATOM 3000 N N . VAL B 1 15 ? 6.164 17.422 17.891 1 95.25 15 VAL B N 1
ATOM 3001 C CA . VAL B 1 15 ? 7.266 17.656 16.969 1 95.25 15 VAL B CA 1
ATOM 3002 C C . VAL B 1 15 ? 7.242 19.109 16.484 1 95.25 15 VAL B C 1
ATOM 3004 O O . VAL B 1 15 ? 8.273 19.781 16.484 1 95.25 15 VAL B O 1
ATOM 3007 N N . PHE B 1 16 ? 6.094 19.609 16.125 1 96.62 16 PHE B N 1
ATOM 3008 C CA . PHE B 1 16 ? 5.945 20.969 15.609 1 96.62 16 PHE B CA 1
ATOM 3009 C C . PHE B 1 16 ? 6.305 21.984 16.672 1 96.62 16 PHE B C 1
ATOM 3011 O O . PHE B 1 16 ? 6.91 23.016 16.375 1 96.62 16 PHE B O 1
ATOM 3018 N N . GLU B 1 17 ? 5.887 21.688 17.859 1 96.38 17 GLU B N 1
ATOM 3019 C CA . GLU B 1 17 ? 6.215 22.594 18.953 1 96.38 17 GLU B CA 1
ATOM 3020 C C . GLU B 1 17 ? 7.723 22.797 19.062 1 96.38 17 GLU B C 1
ATOM 3022 O O . GLU B 1 17 ? 8.188 23.938 19.188 1 96.38 17 GLU B O 1
ATOM 3027 N N . SER B 1 18 ? 8.43 21.719 19.031 1 94.62 18 SER B N 1
ATOM 3028 C CA . SER B 1 18 ? 9.883 21.812 19.125 1 94.62 18 SER B CA 1
ATOM 3029 C C . SER B 1 18 ? 10.477 22.5 17.891 1 94.62 18 SER B C 1
ATOM 3031 O O . SER B 1 18 ? 11.438 23.266 18 1 94.62 18 SER B O 1
ATOM 3033 N N . LEU B 1 19 ? 9.977 22.234 16.734 1 93.31 19 LEU B N 1
ATOM 3034 C CA . LEU B 1 19 ? 10.414 22.906 15.516 1 93.31 19 LEU B CA 1
ATOM 3035 C C . LEU B 1 19 ? 10.219 24.406 15.625 1 93.31 19 LEU B C 1
ATOM 3037 O O . LEU B 1 19 ? 11.109 25.188 15.258 1 93.31 19 LEU B O 1
ATOM 3041 N N . GLY B 1 20 ? 9.062 24.828 16.062 1 91.44 20 GLY B N 1
ATOM 3042 C CA . GLY B 1 20 ? 8.766 26.234 16.25 1 91.44 20 GLY B CA 1
ATOM 3043 C C . GLY B 1 20 ? 9.672 26.922 17.25 1 91.44 20 GLY B C 1
ATOM 3044 O O . GLY B 1 20 ? 10.109 28.047 17.031 1 91.44 20 GLY B O 1
ATOM 3045 N N . ALA B 1 21 ? 9.93 26.188 18.281 1 92.31 21 ALA B N 1
ATOM 3046 C CA . ALA B 1 21 ? 10.805 26.734 19.328 1 92.31 21 ALA B CA 1
ATOM 3047 C C . ALA B 1 21 ? 12.211 26.984 18.797 1 92.31 21 ALA B C 1
ATOM 3049 O O . ALA B 1 21 ? 12.898 27.891 19.25 1 92.31 21 ALA B O 1
ATOM 3050 N N . ALA B 1 22 ? 12.594 26.25 17.812 1 91.5 22 ALA B N 1
ATOM 3051 C CA . ALA B 1 22 ? 13.914 26.391 17.203 1 91.5 22 ALA B CA 1
ATOM 3052 C C . ALA B 1 22 ? 13.906 27.438 16.094 1 91.5 22 ALA B C 1
ATOM 3054 O O . ALA B 1 22 ? 14.93 27.688 15.453 1 91.5 22 ALA B O 1
ATOM 3055 N N . GLY B 1 23 ? 12.75 27.969 15.781 1 90.69 23 GLY B N 1
ATOM 3056 C CA . GLY B 1 23 ? 12.633 29.016 14.781 1 90.69 23 GLY B CA 1
ATOM 3057 C C . GLY B 1 23 ? 12.594 28.484 13.359 1 90.69 23 GLY B C 1
ATOM 3058 O O . GLY B 1 23 ? 12.859 29.219 12.406 1 90.69 23 GLY B O 1
ATOM 3059 N N . ILE B 1 24 ? 12.344 27.266 13.172 1 90.75 24 ILE B N 1
ATOM 3060 C CA . ILE B 1 24 ? 12.258 26.672 11.844 1 90.75 24 ILE B CA 1
ATOM 3061 C C . ILE B 1 24 ? 10.82 26.734 11.344 1 90.75 24 ILE B C 1
ATOM 3063 O O . ILE B 1 24 ? 9.914 26.172 11.961 1 90.75 24 ILE B O 1
ATOM 3067 N N . GLU B 1 25 ? 10.695 27.406 10.281 1 91.81 25 GLU B N 1
ATOM 3068 C CA . GLU B 1 25 ? 9.367 27.562 9.688 1 91.81 25 GLU B CA 1
ATOM 3069 C C . GLU B 1 25 ? 9.258 26.766 8.391 1 91.81 25 GLU B C 1
ATOM 3071 O O . GLU B 1 25 ? 9.961 27.031 7.418 1 91.81 25 GLU B O 1
ATOM 3076 N N . PRO B 1 26 ? 8.297 25.844 8.375 1 93.44 26 PRO B N 1
ATOM 3077 C CA . PRO B 1 26 ? 8.133 25.094 7.125 1 93.44 26 PRO B CA 1
ATOM 3078 C C . PRO B 1 26 ? 7.531 25.938 6.008 1 93.44 26 PRO B C 1
ATOM 3080 O O . PRO B 1 26 ? 6.707 26.828 6.27 1 93.44 26 PRO B O 1
ATOM 3083 N N . ALA B 1 27 ? 7.977 25.656 4.801 1 94 27 ALA B N 1
ATOM 3084 C CA . ALA B 1 27 ? 7.41 26.312 3.627 1 94 27 ALA B CA 1
ATOM 3085 C C . ALA B 1 27 ? 6.297 25.469 3.012 1 94 27 ALA B C 1
ATOM 3087 O O . ALA B 1 27 ? 5.484 25.969 2.234 1 94 27 ALA B O 1
ATOM 3088 N N . TRP B 1 28 ? 6.348 24.25 3.41 1 95.19 28 TRP B N 1
ATOM 3089 C CA . TRP B 1 28 ? 5.43 23.266 2.852 1 95.19 28 TRP B CA 1
ATOM 3090 C C . TRP B 1 28 ? 5.059 22.203 3.895 1 95.19 28 TRP B C 1
ATOM 3092 O O . TRP B 1 28 ? 5.934 21.672 4.586 1 95.19 28 TRP B O 1
ATOM 3102 N N . VAL B 1 29 ? 3.789 22.016 4.086 1 97.06 29 VAL B N 1
ATOM 3103 C CA . VAL B 1 29 ? 3.328 20.953 4.969 1 97.06 29 VAL B CA 1
ATOM 3104 C C . VAL B 1 29 ? 2.389 20.016 4.207 1 97.06 29 VAL B C 1
ATOM 3106 O O . VAL B 1 29 ? 1.466 20.484 3.527 1 97.06 29 VAL B O 1
ATOM 3109 N N . ALA B 1 30 ? 2.678 18.766 4.234 1 97.06 30 ALA B N 1
ATOM 3110 C CA . ALA B 1 30 ? 1.867 17.734 3.6 1 97.06 30 ALA B CA 1
ATOM 3111 C C . ALA B 1 30 ? 1.406 16.688 4.621 1 97.06 30 ALA B C 1
ATOM 3113 O O . ALA B 1 30 ? 2.164 16.312 5.516 1 97.06 30 ALA B O 1
ATOM 3114 N N . GLY B 1 31 ? 0.159 16.281 4.48 1 97 31 GLY B N 1
ATOM 3115 C CA . GLY B 1 31 ? -0.338 15.359 5.484 1 97 31 GLY B CA 1
ATOM 3116 C C . GLY B 1 31 ? -1.384 14.398 4.945 1 97 31 GLY B C 1
ATOM 3117 O O . GLY B 1 31 ? -1.96 14.641 3.881 1 97 31 GLY B O 1
ATOM 3118 N N . ILE B 1 32 ? -1.601 13.336 5.684 1 96.12 32 ILE B N 1
ATOM 3119 C CA . ILE B 1 32 ? -2.631 12.336 5.43 1 96.12 32 ILE B CA 1
ATOM 3120 C C . ILE B 1 32 ? -3.422 12.078 6.711 1 96.12 32 ILE B C 1
ATOM 3122 O O . ILE B 1 32 ? -2.84 11.914 7.785 1 96.12 32 ILE B O 1
ATOM 3126 N N . SER B 1 33 ? -4.727 11.984 6.586 1 96.5 33 SER B N 1
ATOM 3127 C CA . SER B 1 33 ? -5.609 11.703 7.711 1 96.5 33 SER B CA 1
ATOM 3128 C C . SER B 1 33 ? -5.379 12.688 8.852 1 96.5 33 SER B C 1
ATOM 3130 O O . SER B 1 33 ? -5.461 13.898 8.656 1 96.5 33 SER B O 1
ATOM 3132 N N . ILE B 1 34 ? -5.012 12.211 10.062 1 96.25 34 ILE B N 1
ATOM 3133 C CA . ILE B 1 34 ? -4.75 13.094 11.188 1 96.25 34 ILE B CA 1
ATOM 3134 C C . ILE B 1 34 ? -3.619 14.055 10.844 1 96.25 34 ILE B C 1
ATOM 3136 O O . ILE B 1 34 ? -3.598 15.195 11.312 1 96.25 34 ILE B O 1
ATOM 3140 N N . GLY B 1 35 ? -2.682 13.594 10.016 1 97.38 35 GLY B N 1
ATOM 3141 C CA . GLY B 1 35 ? -1.632 14.477 9.531 1 97.38 35 GLY B CA 1
ATOM 3142 C C . GLY B 1 35 ? -2.16 15.633 8.695 1 97.38 35 GLY B C 1
ATOM 3143 O O . GLY B 1 35 ? -1.626 16.734 8.758 1 97.38 35 GLY B O 1
ATOM 3144 N N . ALA B 1 36 ? -3.195 15.328 7.93 1 98.06 36 ALA B N 1
ATOM 3145 C CA . ALA B 1 36 ? -3.834 16.391 7.152 1 98.06 36 ALA B CA 1
ATOM 3146 C C . ALA B 1 36 ? -4.492 17.422 8.062 1 98.06 36 ALA B C 1
ATOM 3148 O O . ALA B 1 36 ? -4.441 18.625 7.785 1 98.06 36 ALA B O 1
ATOM 3149 N N . ILE B 1 37 ? -5.09 16.953 9.125 1 98.06 37 ILE B N 1
ATOM 3150 C CA . ILE B 1 37 ? -5.73 17.859 10.086 1 98.06 37 ILE B CA 1
ATOM 3151 C C . ILE B 1 37 ? -4.68 18.734 10.758 1 98.06 37 ILE B C 1
ATOM 3153 O O . ILE B 1 37 ? -4.812 19.953 10.789 1 98.06 37 ILE B O 1
ATOM 3157 N N . ASN B 1 38 ? -3.637 18.109 11.258 1 98.44 38 ASN B N 1
ATOM 3158 C CA . ASN B 1 38 ? -2.545 18.875 11.852 1 98.44 38 ASN B CA 1
ATOM 3159 C C . ASN B 1 38 ? -1.953 19.859 10.859 1 98.44 38 ASN B C 1
ATOM 3161 O O . ASN B 1 38 ? -1.685 21.016 11.211 1 98.44 38 ASN B O 1
ATOM 3165 N N . ALA B 1 39 ? -1.791 19.406 9.656 1 98.31 39 ALA B N 1
ATOM 3166 C CA . ALA B 1 39 ? -1.211 20.25 8.625 1 98.31 39 ALA B CA 1
ATOM 3167 C C . ALA B 1 39 ? -2.094 21.469 8.352 1 98.31 39 ALA B C 1
ATOM 3169 O O . ALA B 1 39 ? -1.595 22.578 8.188 1 98.31 39 ALA B O 1
ATOM 3170 N N . ALA B 1 40 ? -3.359 21.234 8.289 1 98.62 40 ALA B N 1
ATOM 3171 C CA . ALA B 1 40 ? -4.297 22.328 8.055 1 98.62 40 ALA B CA 1
ATOM 3172 C C . ALA B 1 40 ? -4.273 23.328 9.203 1 98.62 40 ALA B C 1
ATOM 3174 O O . ALA B 1 40 ? -4.344 24.547 8.984 1 98.62 40 ALA B O 1
ATOM 3175 N N . LEU B 1 41 ? -4.219 22.828 10.422 1 98.5 41 LEU B N 1
ATOM 3176 C CA . LEU B 1 41 ? -4.133 23.688 11.594 1 98.5 41 LEU B CA 1
ATOM 3177 C C . LEU B 1 41 ? -2.863 24.531 11.555 1 98.5 41 LEU B C 1
ATOM 3179 O O . LEU B 1 41 ? -2.887 25.719 11.891 1 98.5 41 LEU B O 1
ATOM 3183 N N . ILE B 1 42 ? -1.804 23.969 11.102 1 98.06 42 ILE B N 1
ATOM 3184 C CA . ILE B 1 42 ? -0.524 24.656 11.023 1 98.06 42 ILE B CA 1
ATOM 3185 C C . ILE B 1 42 ? -0.576 25.703 9.906 1 98.06 42 ILE B C 1
ATOM 3187 O O . ILE B 1 42 ? -0.289 26.891 10.141 1 98.06 42 ILE B O 1
ATOM 3191 N N . ALA B 1 43 ? -1.041 25.328 8.758 1 97.94 43 ALA B N 1
ATOM 3192 C CA . ALA B 1 43 ? -1.03 26.203 7.586 1 97.94 43 ALA B CA 1
ATOM 3193 C C . ALA B 1 43 ? -2.092 27.297 7.707 1 97.94 43 ALA B C 1
ATOM 3195 O O . ALA B 1 43 ? -1.92 28.406 7.184 1 97.94 43 ALA B O 1
ATOM 3196 N N . GLY B 1 44 ? -3.131 27 8.383 1 98.12 44 GLY B N 1
ATOM 3197 C CA . GLY B 1 44 ? -4.277 27.906 8.43 1 98.12 44 GLY B CA 1
ATOM 3198 C C . GLY B 1 44 ? -4.195 28.922 9.547 1 98.12 44 GLY B C 1
ATOM 3199 O O . GLY B 1 44 ? -5.141 29.688 9.766 1 98.12 44 GLY B O 1
ATOM 3200 N N . ASN B 1 45 ? -3.125 28.938 10.266 1 97.75 45 ASN B N 1
ATOM 3201 C CA . ASN B 1 45 ? -2.982 29.875 11.367 1 97.75 45 ASN B CA 1
ATOM 3202 C C . ASN B 1 45 ? -1.638 30.609 11.312 1 97.75 45 ASN B C 1
ATOM 3204 O O . ASN B 1 45 ? -0.649 30.047 10.836 1 97.75 45 ASN B O 1
ATOM 3208 N N . PRO B 1 46 ? -1.636 31.859 11.75 1 95.81 46 PRO B N 1
ATOM 3209 C CA . PRO B 1 46 ? -0.358 32.562 11.789 1 95.81 46 PRO B CA 1
ATOM 3210 C C . PRO B 1 46 ? 0.62 31.969 12.805 1 95.81 46 PRO B C 1
ATOM 3212 O O . PRO B 1 46 ? 0.204 31.281 13.734 1 95.81 46 PRO B O 1
ATOM 3215 N N . PRO B 1 47 ? 1.824 32.219 12.641 1 94.31 47 PRO B N 1
ATOM 3216 C CA . PRO B 1 47 ? 2.865 31.578 13.453 1 94.31 47 PRO B CA 1
ATOM 3217 C C . PRO B 1 47 ? 2.6 31.703 14.953 1 94.31 47 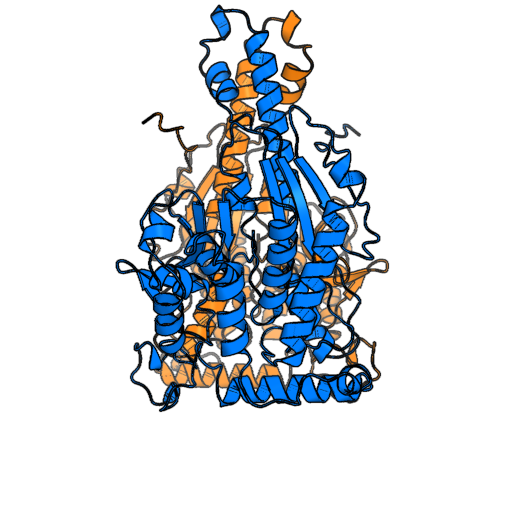PRO B C 1
ATOM 3219 O O . PRO B 1 47 ? 2.838 30.75 15.703 1 94.31 47 PRO B O 1
ATOM 3222 N N . ASP B 1 48 ? 2.043 32.75 15.398 1 94.19 48 ASP B N 1
ATOM 3223 C CA . ASP B 1 48 ? 1.888 33 16.828 1 94.19 48 ASP B CA 1
ATOM 3224 C C . ASP B 1 48 ? 0.659 32.281 17.391 1 94.19 48 ASP B C 1
ATOM 3226 O O . ASP B 1 48 ? 0.495 32.188 18.594 1 94.19 48 ASP B O 1
ATOM 3230 N N . ARG B 1 49 ? -0.15 31.703 16.531 1 96.44 49 ARG B N 1
ATOM 3231 C CA . ARG B 1 49 ? -1.378 31.062 16.984 1 96.44 49 ARG B CA 1
ATOM 3232 C C . ARG B 1 49 ? -1.368 29.578 16.688 1 96.44 49 ARG B C 1
ATOM 3234 O O . ARG B 1 49 ? -2.236 28.828 17.156 1 96.44 49 ARG B O 1
ATOM 3241 N N . ARG B 1 50 ? -0.476 29.109 15.945 1 96.5 50 ARG B N 1
ATOM 3242 C CA . ARG B 1 50 ? -0.468 27.734 15.453 1 96.5 50 ARG B CA 1
ATOM 3243 C C . ARG B 1 50 ? -0.478 26.734 16.609 1 96.5 50 ARG B C 1
ATOM 3245 O O . ARG B 1 50 ? -1.319 25.828 16.641 1 96.5 50 ARG B O 1
ATOM 3252 N N . LEU B 1 51 ? 0.436 26.922 17.531 1 96.69 51 LEU B N 1
ATOM 3253 C CA . LEU B 1 51 ? 0.559 25.969 18.625 1 96.69 51 LEU B CA 1
ATOM 3254 C C . LEU B 1 51 ? -0.694 25.984 19.5 1 96.69 51 LEU B C 1
ATOM 3256 O O . LEU B 1 51 ? -1.165 24.922 19.922 1 96.69 51 LEU B O 1
ATOM 3260 N N . ALA B 1 52 ? -1.178 27.125 19.734 1 97.12 52 ALA B N 1
ATOM 3261 C CA . ALA B 1 52 ? -2.389 27.25 20.531 1 97.12 52 ALA B CA 1
ATOM 3262 C C . ALA B 1 52 ? -3.562 26.531 19.875 1 97.12 52 ALA B C 1
ATOM 3264 O O . ALA B 1 52 ? -4.371 25.891 20.547 1 97.12 52 ALA B O 1
ATOM 3265 N N . ARG B 1 53 ? -3.707 26.703 18.609 1 97.75 53 ARG B N 1
ATOM 3266 C CA . ARG B 1 53 ? -4.797 26.062 17.875 1 97.75 53 ARG B CA 1
ATOM 3267 C C . ARG B 1 53 ? -4.625 24.547 17.875 1 97.75 53 ARG B C 1
ATOM 3269 O O . ARG B 1 53 ? -5.605 23.797 17.969 1 97.75 53 ARG B O 1
ATOM 3276 N N . LEU B 1 54 ? -3.383 24.078 17.703 1 97.88 54 LEU B N 1
ATOM 3277 C CA . LEU B 1 54 ? -3.111 22.656 17.812 1 97.88 54 LEU B CA 1
ATOM 3278 C C . LEU B 1 54 ? -3.52 22.125 19.188 1 97.88 54 LEU B C 1
ATOM 3280 O O . LEU B 1 54 ? -4.18 21.094 19.281 1 97.88 54 LEU B O 1
ATOM 3284 N N . ARG B 1 55 ? -3.141 22.859 20.203 1 96.81 55 ARG B N 1
ATOM 3285 C CA . ARG B 1 55 ? -3.477 22.438 21.547 1 96.81 55 ARG B CA 1
ATOM 3286 C C . ARG B 1 55 ? -4.988 22.422 21.766 1 96.81 55 ARG B C 1
ATOM 3288 O O . ARG B 1 55 ? -5.52 21.516 22.406 1 96.81 55 ARG B O 1
ATOM 3295 N N . GLU B 1 56 ? -5.625 23.391 21.25 1 96.75 56 GLU B N 1
ATOM 3296 C CA . GLU B 1 56 ? -7.082 23.453 21.359 1 96.75 56 GLU B CA 1
ATOM 3297 C C . GLU B 1 56 ? -7.738 22.25 20.703 1 96.75 56 GLU B C 1
ATOM 3299 O O . GLU B 1 56 ? -8.641 21.625 21.281 1 96.75 56 GLU B O 1
ATOM 3304 N N . PHE B 1 57 ? -7.355 21.938 19.547 1 96.75 57 PHE B N 1
ATOM 3305 C CA . PHE B 1 57 ? -7.895 20.781 18.844 1 96.75 57 PHE B CA 1
ATOM 3306 C C . PHE B 1 57 ? -7.68 19.5 19.641 1 96.75 57 PHE B C 1
ATOM 3308 O O . PHE B 1 57 ? -8.625 18.75 19.891 1 96.75 57 PHE B O 1
ATOM 3315 N N . TRP B 1 58 ? -6.434 19.281 20.078 1 95.81 58 TRP B N 1
ATOM 3316 C CA . TRP B 1 58 ? -6.09 18.016 20.719 1 95.81 58 TRP B CA 1
ATOM 3317 C C . TRP B 1 58 ? -6.715 17.938 22.109 1 95.81 58 TRP B C 1
ATOM 3319 O O . TRP B 1 58 ? -7.043 16.844 22.578 1 95.81 58 TRP B O 1
ATOM 3329 N N . THR B 1 59 ? -6.918 19.078 22.75 1 94.06 59 THR B N 1
ATOM 3330 C CA . THR B 1 59 ? -7.648 19.094 24.016 1 94.06 59 THR B CA 1
ATOM 3331 C C . THR B 1 59 ? -9.117 18.734 23.797 1 94.06 59 THR B C 1
ATOM 3333 O O . THR B 1 59 ? -9.695 17.984 24.578 1 94.06 59 THR B O 1
ATOM 3336 N N . LEU B 1 60 ? -9.633 19.234 22.75 1 92.94 60 LEU B N 1
ATOM 3337 C CA . LEU B 1 60 ? -11.031 18.969 22.438 1 92.94 60 LEU B CA 1
ATOM 3338 C C . LEU B 1 60 ? -11.258 17.484 22.125 1 92.94 60 LEU B C 1
ATOM 3340 O O . LEU B 1 60 ? -12.148 16.859 22.703 1 92.94 60 LEU B O 1
ATOM 3344 N N . VAL B 1 61 ? -10.438 16.906 21.328 1 91.5 61 VAL B N 1
ATOM 3345 C CA . VAL B 1 61 ? -10.68 15.547 20.828 1 91.5 61 VAL B CA 1
ATOM 3346 C C . VAL B 1 61 ? -10.305 14.531 21.906 1 91.5 61 VAL B C 1
ATOM 3348 O O . VAL B 1 61 ? -10.648 13.352 21.797 1 91.5 61 VAL B O 1
ATOM 3351 N N . SER B 1 62 ? -9.602 14.961 22.922 1 87.94 62 SER B N 1
ATOM 3352 C CA . SER B 1 62 ? -9.258 14.07 24.031 1 87.94 62 SER B CA 1
ATOM 3353 C C . SER B 1 62 ? -10.109 14.359 25.266 1 87.94 62 SER B C 1
ATOM 3355 O O . SER B 1 62 ? -9.727 14.008 26.375 1 87.94 62 SER B O 1
ATOM 3357 N N . GLY B 1 63 ? -11.148 15.047 25.125 1 79.81 63 GLY B N 1
ATOM 3358 C CA . GLY B 1 63 ? -11.914 15.586 26.234 1 79.81 63 GLY B CA 1
ATOM 3359 C C . GLY B 1 63 ? -12.82 14.562 26.891 1 79.81 63 GLY B C 1
ATOM 3360 O O . GLY B 1 63 ? -13.445 14.844 27.906 1 79.81 63 GLY B O 1
ATOM 3361 N N . ARG B 1 64 ? -13.031 13.422 26.328 1 70 64 ARG B N 1
ATOM 3362 C CA . ARG B 1 64 ? -13.906 12.469 27 1 70 64 ARG B CA 1
ATOM 3363 C C . ARG B 1 64 ? -13.289 12 28.312 1 70 64 ARG B C 1
ATOM 3365 O O . ARG B 1 64 ? -12.07 11.906 28.438 1 70 64 ARG B O 1
ATOM 3372 N N . PRO B 1 65 ? -14.344 11.875 29.281 1 57.5 65 PRO B N 1
ATOM 3373 C CA . PRO B 1 65 ? -13.883 11.492 30.609 1 57.5 65 PRO B CA 1
ATOM 3374 C C . PRO B 1 65 ? -13.094 10.18 30.609 1 57.5 65 PRO B C 1
ATOM 3376 O O . PRO B 1 65 ? -13.492 9.227 29.922 1 57.5 65 PRO B O 1
ATOM 3379 N N . GLY B 1 66 ? -11.93 10.086 30.703 1 57.66 66 GLY B N 1
ATOM 3380 C CA . GLY B 1 66 ? -11.086 8.93 30.969 1 57.66 66 GLY B CA 1
ATOM 3381 C C . GLY B 1 66 ? -10.203 9.102 32.188 1 57.66 66 GLY B C 1
ATOM 3382 O O . GLY B 1 66 ? -10.305 10.109 32.875 1 57.66 66 GLY B O 1
ATOM 3383 N N . PRO B 1 67 ? -9.617 7.957 32.594 1 53.5 67 PRO B N 1
ATOM 3384 C CA . PRO B 1 67 ? -8.797 8.133 33.812 1 53.5 67 PRO B CA 1
ATOM 3385 C C . PRO B 1 67 ? -7.828 9.305 33.688 1 53.5 67 PRO B C 1
ATOM 3387 O O . PRO B 1 67 ? -7.324 9.586 32.594 1 53.5 67 PRO B O 1
ATOM 3390 N N . PRO B 1 68 ? -7.977 10.25 34.625 1 48.81 68 PRO B N 1
ATOM 3391 C CA . PRO B 1 68 ? -7.141 11.453 34.625 1 48.81 68 PRO B CA 1
ATOM 3392 C C . PRO B 1 68 ? -5.66 11.141 34.406 1 48.81 68 PRO B C 1
ATOM 3394 O O . PRO B 1 68 ? -5.188 10.07 34.812 1 48.81 68 PRO B O 1
ATOM 3397 N N . ALA B 1 69 ? -5.16 11.891 33.375 1 50.06 69 ALA B N 1
ATOM 3398 C CA . ALA B 1 69 ? -3.707 11.914 33.25 1 50.06 69 ALA B CA 1
ATOM 3399 C C . ALA B 1 69 ? -3.033 12.367 34.531 1 50.06 69 ALA B C 1
ATOM 3401 O O . ALA B 1 69 ? -3.477 13.328 35.156 1 50.06 69 ALA B O 1
ATOM 3402 N N . GLY B 1 70 ? -2.408 11.383 35.438 1 47.56 70 GLY B N 1
ATOM 3403 C CA . GLY B 1 70 ? -1.627 11.727 36.625 1 47.56 70 GLY B CA 1
ATOM 3404 C C . GLY B 1 70 ? -0.452 10.797 36.844 1 47.56 70 GLY B C 1
ATOM 3405 O O . GLY B 1 70 ? -0.355 9.742 36.219 1 47.56 70 GLY B O 1
ATOM 3406 N N . PRO B 1 71 ? 0.504 11.359 37.531 1 48.53 71 PRO B N 1
ATOM 3407 C CA . PRO B 1 71 ? 1.739 10.633 37.844 1 48.53 71 PRO B CA 1
ATOM 3408 C C . PRO B 1 71 ? 1.487 9.18 38.25 1 48.53 71 PRO B C 1
ATOM 3410 O O . PRO B 1 71 ? 2.34 8.32 38 1 48.53 71 PRO B O 1
ATOM 3413 N N . TRP B 1 72 ? 0.432 8.93 38.688 1 46.97 72 TRP B N 1
ATOM 3414 C CA . TRP B 1 72 ? 0.188 7.586 39.219 1 46.97 72 TRP B CA 1
ATOM 3415 C C . TRP B 1 72 ? -0.109 6.609 38.094 1 46.97 72 TRP B C 1
ATOM 3417 O O . TRP B 1 72 ? 0.152 5.41 38.219 1 46.97 72 TRP B O 1
ATOM 3427 N N . VAL B 1 73 ? -0.59 7.102 37 1 52.69 73 VAL B N 1
ATOM 3428 C CA . VAL B 1 73 ? -0.96 6.207 35.906 1 52.69 73 VAL B CA 1
ATOM 3429 C C . VAL B 1 73 ? 0.296 5.723 35.188 1 52.69 73 VAL B C 1
ATOM 3431 O O . VAL B 1 73 ? 0.343 4.59 34.688 1 52.69 73 VAL B O 1
ATOM 3434 N N . ASP B 1 74 ? 1.294 6.605 35.188 1 53.44 74 ASP B N 1
ATOM 3435 C CA . ASP B 1 74 ? 2.58 6.219 34.625 1 53.44 74 ASP B CA 1
ATOM 3436 C C . ASP B 1 74 ? 3.168 5.02 35.344 1 53.44 74 ASP B C 1
ATOM 3438 O O . ASP B 1 74 ? 3.971 4.27 34.781 1 53.44 74 ASP B O 1
ATOM 3442 N N . ALA B 1 75 ? 2.635 4.902 36.688 1 53.78 75 ALA B N 1
ATOM 3443 C CA . ALA B 1 75 ? 3.158 3.861 37.562 1 53.78 75 ALA B CA 1
ATOM 3444 C C . ALA B 1 75 ? 2.346 2.576 37.438 1 53.78 75 ALA B C 1
ATOM 3446 O O . ALA B 1 75 ? 2.686 1.556 38.031 1 53.78 75 ALA B O 1
ATOM 3447 N N . LEU B 1 76 ? 1.423 2.654 36.594 1 59.12 76 LEU B N 1
ATOM 3448 C CA . LEU B 1 76 ? 0.596 1.456 36.531 1 59.12 76 LEU B CA 1
ATOM 3449 C C . LEU B 1 76 ? 1.296 0.359 35.719 1 59.12 76 LEU B C 1
ATOM 3451 O O . LEU B 1 76 ? 1.947 0.638 34.719 1 59.12 76 LEU B O 1
ATOM 3455 N N . PRO B 1 77 ? 1.19 -0.817 36.281 1 62.47 77 PRO B N 1
ATOM 3456 C CA . PRO B 1 77 ? 1.723 -1.957 35.531 1 62.47 77 PRO B CA 1
ATOM 3457 C C . PRO B 1 77 ? 1.134 -2.066 34.125 1 62.47 77 PRO B C 1
ATOM 3459 O O . PRO B 1 77 ? 0.007 -1.623 33.875 1 62.47 77 PRO B O 1
ATOM 3462 N N . HIS B 1 78 ? 1.917 -2.617 33.281 1 63.97 78 HIS B N 1
ATOM 3463 C CA . HIS B 1 78 ? 1.643 -2.721 31.859 1 63.97 78 HIS B CA 1
ATOM 3464 C C . HIS B 1 78 ? 0.254 -3.297 31.609 1 63.97 78 HIS B C 1
ATOM 3466 O O . HIS B 1 78 ? -0.518 -2.744 30.812 1 63.97 78 HIS B O 1
ATOM 3472 N N . PRO B 1 79 ? -0.109 -4.23 32.375 1 61 79 PRO B N 1
ATOM 3473 C CA . PRO B 1 79 ? -1.427 -4.801 32.094 1 61 79 PRO B CA 1
ATOM 3474 C C . PRO B 1 79 ? -2.568 -3.84 32.406 1 61 79 PRO B C 1
ATOM 3476 O O . PRO B 1 79 ? -3.582 -3.824 31.719 1 61 79 PRO B O 1
ATOM 3479 N N . GLN B 1 80 ? -2.371 -3.035 33.469 1 63.38 80 GLN B N 1
ATOM 3480 C CA . GLN B 1 80 ? -3.412 -2.084 33.844 1 63.38 80 GLN B CA 1
ATOM 3481 C C . GLN B 1 80 ? -3.516 -0.954 32.844 1 63.38 80 GLN B C 1
ATOM 3483 O O . GLN B 1 80 ? -4.617 -0.524 32.469 1 63.38 80 GLN B O 1
ATOM 3488 N N . ARG B 1 81 ? -2.441 -0.581 32.406 1 66.25 81 ARG B N 1
ATOM 3489 C CA . ARG B 1 81 ? -2.416 0.455 31.359 1 66.25 81 ARG B CA 1
ATOM 3490 C C . ARG B 1 81 ? -3.066 -0.036 30.078 1 66.25 81 ARG B C 1
ATOM 3492 O O . ARG B 1 81 ? -3.793 0.711 29.422 1 66.25 81 ARG B O 1
ATOM 3499 N N . GLU B 1 82 ? -2.816 -1.227 29.781 1 66.5 82 GLU B N 1
ATOM 3500 C CA . GLU B 1 82 ? -3.436 -1.83 28.594 1 66.5 82 GLU B CA 1
ATOM 3501 C C . GLU B 1 82 ? -4.957 -1.857 28.734 1 66.5 82 GLU B C 1
ATOM 3503 O O . GLU B 1 82 ? -5.672 -1.572 27.766 1 66.5 82 GLU B O 1
ATOM 3508 N N . ALA B 1 83 ? -5.328 -2.209 29.906 1 67.94 83 ALA B N 1
ATOM 3509 C CA . ALA B 1 83 ? -6.766 -2.273 30.156 1 67.94 83 ALA B CA 1
ATOM 3510 C C . ALA B 1 83 ? -7.406 -0.892 30.047 1 67.94 83 ALA B C 1
ATOM 3512 O O . ALA B 1 83 ? -8.508 -0.751 29.516 1 67.94 83 ALA B O 1
ATOM 3513 N N . LEU B 1 84 ? -6.691 0.037 30.547 1 64.62 84 LEU B N 1
ATOM 3514 C CA . LEU B 1 84 ? -7.191 1.406 30.484 1 64.62 84 LEU B CA 1
ATOM 3515 C C . LEU B 1 84 ? -7.27 1.884 29.031 1 64.62 84 LEU B C 1
ATOM 3517 O O . LEU B 1 84 ? -8.242 2.521 28.641 1 64.62 84 LEU B O 1
ATOM 3521 N N . ASN B 1 85 ? -6.289 1.568 28.281 1 66.38 85 ASN B N 1
ATOM 3522 C CA . ASN B 1 85 ? -6.262 1.946 26.875 1 66.38 85 ASN B CA 1
ATOM 3523 C C . ASN B 1 85 ? -7.391 1.279 26.094 1 66.38 85 ASN B C 1
ATOM 3525 O O . ASN B 1 85 ? -8.031 1.917 25.25 1 66.38 85 ASN B O 1
ATOM 3529 N N . GLU B 1 86 ? -7.629 0.089 26.375 1 68.94 86 GLU B N 1
ATOM 3530 C CA . GLU B 1 86 ? -8.695 -0.642 25.688 1 68.94 86 GLU B CA 1
ATOM 3531 C C . GLU B 1 86 ? -10.07 -0.079 26.062 1 68.94 86 GLU B C 1
ATOM 3533 O O . GLU B 1 86 ? -10.953 0.011 25.203 1 68.94 86 GLU B O 1
ATOM 3538 N N . ALA B 1 87 ? -10.133 0.265 27.312 1 67.38 87 ALA B N 1
ATOM 3539 C CA . ALA B 1 87 ? -11.391 0.864 27.75 1 67.38 87 ALA B CA 1
ATOM 3540 C C . ALA B 1 87 ? -11.648 2.188 27.031 1 67.38 87 ALA B C 1
ATOM 3542 O O . ALA B 1 87 ? -12.773 2.473 26.625 1 67.38 87 ALA B O 1
ATOM 3543 N N . SER B 1 88 ? -10.672 2.906 26.906 1 67.75 88 SER B N 1
ATOM 3544 C CA . SER B 1 88 ? -10.781 4.172 26.188 1 67.75 88 SER B CA 1
ATOM 3545 C C . SER B 1 88 ? -11.125 3.943 24.719 1 67.75 88 SER B C 1
ATOM 3547 O O . SER B 1 88 ? -11.961 4.652 24.156 1 67.75 88 SER B O 1
ATOM 3549 N N . ALA B 1 89 ? -10.5 3.006 24.188 1 69.62 89 ALA B N 1
ATOM 3550 C CA . ALA B 1 89 ? -10.781 2.662 22.797 1 69.62 89 ALA B CA 1
ATOM 3551 C C . ALA B 1 89 ? -12.242 2.248 22.625 1 69.62 89 ALA B C 1
ATOM 3553 O O . ALA B 1 89 ? -12.883 2.625 21.641 1 69.62 89 ALA B O 1
ATOM 3554 N N . TRP B 1 90 ? -12.672 1.578 23.547 1 69.62 90 TRP B N 1
ATOM 3555 C CA . TRP B 1 90 ? -14.07 1.143 23.516 1 69.62 90 TRP B CA 1
ATOM 3556 C C . TRP B 1 90 ? -15.016 2.332 23.641 1 69.62 90 TRP B C 1
ATOM 3558 O O . TRP B 1 90 ? -16.062 2.377 22.984 1 69.62 90 TRP B O 1
ATOM 3568 N N . GLN B 1 91 ? -14.648 3.25 24.469 1 69.38 91 GLN B N 1
ATOM 3569 C CA . GLN B 1 91 ? -15.453 4.461 24.625 1 69.38 91 GLN B CA 1
ATOM 3570 C C . GLN B 1 91 ? -15.516 5.254 23.328 1 69.38 91 GLN B C 1
ATOM 3572 O O . GLN B 1 91 ? -16.578 5.762 22.953 1 69.38 91 GLN B O 1
ATOM 3577 N N . VAL B 1 92 ? -14.453 5.309 22.719 1 73.44 92 VAL B N 1
ATOM 3578 C CA . VAL B 1 92 ? -14.383 6.02 21.453 1 73.44 92 VAL B CA 1
ATOM 3579 C C . VAL B 1 92 ? -15.273 5.328 20.406 1 73.44 92 VAL B C 1
ATOM 3581 O O . VAL B 1 92 ? -15.984 5.992 19.656 1 73.44 92 VAL B O 1
ATOM 3584 N N . MET B 1 93 ? -15.281 4.098 20.469 1 73 93 MET B N 1
ATOM 3585 C CA . MET B 1 93 ? -16.094 3.324 19.531 1 73 93 MET B CA 1
ATOM 3586 C C . MET B 1 93 ? -17.578 3.545 19.781 1 73 93 MET B C 1
ATOM 3588 O O . MET B 1 93 ? -18.359 3.65 18.844 1 73 93 MET B O 1
ATOM 3592 N N . LEU B 1 94 ? -17.891 3.715 21.031 1 73.25 94 LEU B N 1
ATOM 3593 C CA . LEU B 1 94 ? -19.297 3.779 21.406 1 73.25 94 LEU B CA 1
ATOM 3594 C C . LEU B 1 94 ? -19.812 5.215 21.359 1 73.25 94 LEU B C 1
ATOM 3596 O O . LEU B 1 94 ? -20.953 5.457 20.969 1 73.25 94 LEU B O 1
ATOM 3600 N N . LEU B 1 95 ? -18.891 6.164 21.75 1 79.06 95 LEU B N 1
ATOM 3601 C CA . LEU B 1 95 ? -19.391 7.516 21.984 1 79.06 95 LEU B CA 1
ATOM 3602 C C . LEU B 1 95 ? -18.812 8.492 20.953 1 79.06 95 LEU B C 1
ATOM 3604 O O . LEU B 1 95 ? -19.312 9.609 20.812 1 79.06 95 LEU B O 1
ATOM 3608 N N . GLY B 1 96 ? -17.906 8.039 20.281 1 85.56 96 GLY B N 1
ATOM 3609 C CA . GLY B 1 96 ? -17.234 8.93 19.359 1 85.56 96 GLY B CA 1
ATOM 3610 C C . GLY B 1 96 ? -16.172 9.797 20.016 1 85.56 96 GLY B C 1
ATOM 3611 O O . GLY B 1 96 ? -15.688 9.469 21.109 1 85.56 96 GLY B O 1
ATOM 3612 N N . VAL B 1 97 ? -15.695 10.766 19.344 1 86.12 97 VAL B N 1
ATOM 3613 C CA . VAL B 1 97 ? -14.672 11.703 19.797 1 86.12 97 VAL B CA 1
ATOM 3614 C C . VAL B 1 97 ? -15.188 13.133 19.672 1 86.12 97 VAL B C 1
ATOM 3616 O O . VAL B 1 97 ? -15.547 13.578 18.578 1 86.12 97 VAL B O 1
ATOM 3619 N N . PRO B 1 98 ? -15.188 13.891 20.797 1 87.75 98 PRO B N 1
ATOM 3620 C CA . PRO B 1 98 ? -15.688 15.266 20.75 1 87.75 98 PRO B CA 1
ATOM 3621 C C . PRO B 1 98 ? -14.984 16.109 19.688 1 87.75 98 PRO B C 1
ATOM 3623 O O . PRO B 1 98 ? -13.758 16.062 19.578 1 87.75 98 PRO B O 1
ATOM 3626 N N . GLY B 1 99 ? -15.836 16.844 18.906 1 90.12 99 GLY B N 1
ATOM 3627 C CA . GLY B 1 99 ? -15.289 17.734 17.906 1 90.12 99 GLY B CA 1
ATOM 3628 C C . GLY B 1 99 ? -14.758 17 16.688 1 90.12 99 GLY B C 1
ATOM 3629 O O . GLY B 1 99 ? -14.203 17.625 15.773 1 90.12 99 GLY B O 1
ATOM 3630 N N . PHE B 1 100 ? -14.945 15.68 16.688 1 90.69 100 PHE B N 1
ATOM 3631 C CA . PHE B 1 100 ? -14.383 14.875 15.617 1 90.69 100 PHE B CA 1
ATOM 3632 C C . PHE B 1 100 ? -15.453 14.023 14.953 1 90.69 100 PHE B C 1
ATOM 3634 O O . PHE B 1 100 ? -15.859 14.305 13.82 1 90.69 100 PHE B O 1
ATOM 3641 N N . PHE B 1 101 ? -15.977 13.102 15.648 1 90.5 101 PHE B N 1
ATOM 3642 C CA . PHE B 1 101 ? -17.031 12.281 15.047 1 90.5 101 PHE B CA 1
ATOM 3643 C C . PHE B 1 101 ? -17.953 11.734 16.125 1 90.5 101 PHE B C 1
ATOM 3645 O O . PHE B 1 101 ? -17.578 11.633 17.281 1 90.5 101 PHE B O 1
ATOM 3652 N N . THR B 1 102 ? -19.203 11.391 15.766 1 92.44 102 THR B N 1
ATOM 3653 C CA . THR B 1 102 ? -20.219 10.82 16.625 1 92.44 102 THR B CA 1
ATOM 3654 C C . THR B 1 102 ? -20.875 9.609 15.945 1 92.44 102 THR B C 1
ATOM 3656 O O . THR B 1 102 ? -21.016 9.578 14.719 1 92.44 102 THR B O 1
ATOM 3659 N N . PRO B 1 103 ? -21.219 8.633 16.75 1 90.88 103 PRO B N 1
ATOM 3660 C CA . PRO B 1 103 ? -21.891 7.488 16.141 1 90.88 103 PRO B CA 1
ATOM 3661 C C . PRO B 1 103 ? -23.188 7.871 15.453 1 90.88 103 PRO B C 1
ATOM 3663 O O . PRO B 1 103 ? -23.922 8.742 15.938 1 90.88 103 PRO B O 1
ATOM 3666 N N . ARG B 1 104 ? -23.406 7.195 14.352 1 90.44 104 ARG B N 1
ATOM 3667 C CA . ARG B 1 104 ? -24.641 7.465 13.633 1 90.44 104 ARG B CA 1
ATOM 3668 C C . ARG B 1 104 ? -25.844 6.855 14.352 1 90.44 104 ARG B C 1
ATOM 3670 O O . ARG B 1 104 ? -25.781 5.707 14.797 1 90.44 104 ARG B O 1
ATOM 3677 N N . VAL B 1 105 ? -26.891 7.652 14.43 1 87.19 105 VAL B N 1
ATOM 3678 C CA . VAL B 1 105 ? -28.188 7.219 14.953 1 87.19 105 VAL B CA 1
ATOM 3679 C C . VAL B 1 105 ? -29.297 7.637 14 1 87.19 105 VAL B C 1
ATOM 3681 O O . VAL B 1 105 ? -29.5 8.828 13.758 1 87.19 105 VAL B O 1
ATOM 3684 N N . PRO B 1 106 ? -30.047 6.562 13.445 1 88.69 106 PRO B N 1
ATOM 3685 C CA . PRO B 1 106 ? -29.938 5.109 13.602 1 88.69 106 PRO B CA 1
ATOM 3686 C C . PRO B 1 106 ? -28.688 4.531 12.945 1 88.69 106 PRO B C 1
ATOM 3688 O O . PRO B 1 106 ? -28.031 5.207 12.148 1 88.69 106 PRO B O 1
ATOM 3691 N N . PRO B 1 107 ? -28.422 3.293 13.383 1 87.81 107 PRO B N 1
ATOM 3692 C CA . PRO B 1 107 ? -27.25 2.643 12.789 1 87.81 107 PRO B CA 1
ATOM 3693 C C . PRO B 1 107 ? -27.344 2.508 11.273 1 87.81 107 PRO B C 1
ATOM 3695 O O . PRO B 1 107 ? -28.453 2.533 10.719 1 87.81 107 PRO B O 1
ATOM 3698 N N . PRO B 1 108 ? -26.203 2.402 10.672 1 84.56 108 PRO B N 1
ATOM 3699 C CA . PRO B 1 108 ? -26.156 2.393 9.211 1 84.56 108 PRO B CA 1
ATOM 3700 C C . PRO B 1 108 ? -27.078 1.347 8.594 1 84.56 108 PRO B C 1
ATOM 3702 O O . PRO B 1 108 ? -27.688 1.598 7.555 1 84.56 108 PRO B O 1
ATOM 3705 N N . ALA B 1 109 ? -27.203 0.219 9.188 1 83.5 109 ALA B N 1
ATOM 3706 C CA . ALA B 1 109 ? -28.031 -0.861 8.656 1 83.5 109 ALA B CA 1
ATOM 3707 C C . ALA B 1 109 ? -29.484 -0.43 8.531 1 83.5 109 ALA B C 1
ATOM 3709 O O . ALA B 1 109 ? -30.25 -1.027 7.773 1 83.5 109 ALA B O 1
ATOM 3710 N N . TRP B 1 110 ? -29.875 0.646 9.25 1 86.75 110 TRP B N 1
ATOM 3711 C CA . TRP B 1 110 ? -31.25 1.101 9.266 1 86.75 110 TRP B CA 1
ATOM 3712 C C . TRP B 1 110 ? -31.422 2.373 8.445 1 86.75 110 TRP B C 1
ATOM 3714 O O . TRP B 1 110 ? -32.5 2.982 8.438 1 86.75 110 TRP B O 1
ATOM 3724 N N . GLN B 1 111 ? -30.359 2.732 7.824 1 88 111 GLN B N 1
ATOM 3725 C CA . GLN B 1 111 ? -30.375 3.938 7 1 88 111 GLN B CA 1
ATOM 3726 C C . GLN B 1 111 ? -30.641 3.598 5.539 1 88 111 GLN B C 1
ATOM 3728 O O . GLN B 1 111 ? -30.359 2.486 5.09 1 88 111 GLN B O 1
ATOM 3733 N N . PRO B 1 112 ? -31.25 4.531 4.762 1 87.69 112 PRO B N 1
ATOM 3734 C CA . PRO B 1 112 ? -31.484 4.277 3.336 1 87.69 112 PRO B CA 1
ATOM 3735 C C . PRO B 1 112 ? -30.188 4.047 2.557 1 87.69 112 PRO B C 1
ATOM 3737 O O . PRO B 1 112 ? -29.25 4.84 2.664 1 87.69 112 PRO B O 1
ATOM 3740 N N . SER B 1 113 ? -30.25 2.998 1.792 1 87.25 113 SER B N 1
ATOM 3741 C CA . SER B 1 113 ? -29.062 2.607 1.017 1 87.25 113 SER B CA 1
ATOM 3742 C C . SER B 1 113 ? -28.594 3.744 0.116 1 87.25 113 SER B C 1
ATOM 3744 O O . SER B 1 113 ? -29.406 4.445 -0.486 1 87.25 113 SER B O 1
ATOM 3746 N N . GLY B 1 114 ? -27.297 3.924 0.086 1 87.56 114 GLY B N 1
ATOM 3747 C CA . GLY B 1 114 ? -26.734 4.906 -0.825 1 87.56 114 GLY B CA 1
ATOM 3748 C C . GLY B 1 114 ? -26.453 6.242 -0.163 1 87.56 114 GLY B C 1
ATOM 3749 O O . GLY B 1 114 ? -25.797 7.105 -0.749 1 87.56 114 GLY B O 1
ATOM 3750 N N . THR B 1 115 ? -26.969 6.43 1.033 1 88 115 THR B N 1
ATOM 3751 C CA . THR B 1 115 ? -26.703 7.668 1.753 1 88 115 THR B CA 1
ATOM 3752 C C . THR B 1 115 ? -25.391 7.578 2.523 1 88 115 THR B C 1
ATOM 3754 O O . THR B 1 115 ? -24.922 6.477 2.822 1 88 115 THR B O 1
ATOM 3757 N N . PRO B 1 116 ? -24.828 8.75 2.822 1 86.94 116 PRO B N 1
ATOM 3758 C CA . PRO B 1 116 ? -23.625 8.719 3.654 1 86.94 116 PRO B CA 1
ATOM 3759 C C . PRO B 1 116 ? -23.844 8.008 4.988 1 86.94 116 PRO B C 1
ATOM 3761 O O . PRO B 1 116 ? -22.938 7.355 5.5 1 86.94 116 PRO B O 1
ATOM 3764 N N . ALA B 1 117 ? -25.047 8.07 5.488 1 88.5 117 ALA B N 1
ATOM 3765 C CA . ALA B 1 117 ? -25.375 7.457 6.773 1 88.5 117 ALA B CA 1
ATOM 3766 C C . ALA B 1 117 ? -25.438 5.938 6.66 1 88.5 117 ALA B C 1
ATOM 3768 O O . ALA B 1 117 ? -25.234 5.227 7.645 1 88.5 117 ALA B O 1
ATOM 3769 N N . ALA B 1 118 ? -25.672 5.477 5.484 1 89.69 118 ALA B N 1
ATOM 3770 C CA . ALA B 1 118 ? -25.781 4.035 5.27 1 89.69 118 ALA B CA 1
ATOM 3771 C C . ALA B 1 118 ? -24.406 3.404 5.043 1 89.69 118 ALA B C 1
ATOM 3773 O O . ALA B 1 118 ? -24.266 2.182 5.098 1 89.69 118 ALA B O 1
ATOM 3774 N N . ILE B 1 119 ? -23.406 4.312 4.82 1 91.81 119 ILE B N 1
ATOM 3775 C CA . ILE B 1 119 ? -22.156 3.725 4.363 1 91.81 119 ILE B CA 1
ATOM 3776 C C . ILE B 1 119 ? -21.016 4.121 5.312 1 91.81 119 ILE B C 1
ATOM 3778 O O . ILE B 1 119 ? -19.844 4.129 4.926 1 91.81 119 ILE B O 1
ATOM 3782 N N . SER B 1 120 ? -21.391 4.531 6.516 1 93.69 120 SER B N 1
ATOM 3783 C CA . SER B 1 120 ? -20.375 4.844 7.523 1 93.69 120 SER B CA 1
ATOM 3784 C C . SER B 1 120 ? -20.922 4.641 8.93 1 93.69 120 SER B C 1
ATOM 3786 O O . SER B 1 120 ? -22.125 4.746 9.156 1 93.69 120 SER B O 1
ATOM 3788 N N . VAL B 1 121 ? -20.031 4.402 9.82 1 91.44 121 VAL B N 1
ATOM 3789 C CA . VAL B 1 121 ? -20.391 4.133 11.203 1 91.44 121 VAL B CA 1
ATOM 3790 C C . VAL B 1 121 ? -20.562 5.445 11.961 1 91.44 121 VAL B C 1
ATOM 3792 O O . VAL B 1 121 ? -21.406 5.551 12.859 1 91.44 121 VAL B O 1
ATOM 3795 N N . TYR B 1 122 ? -19.766 6.445 11.586 1 92.75 122 TYR B N 1
ATOM 3796 C CA . TYR B 1 122 ? -19.75 7.688 12.352 1 92.75 122 TYR B CA 1
ATOM 3797 C C . TYR B 1 122 ? -20.078 8.875 11.469 1 92.75 122 TYR B C 1
ATOM 3799 O O . TYR B 1 122 ? -19.938 8.812 10.242 1 92.75 122 TYR B O 1
ATOM 3807 N N . ASP B 1 123 ? -20.594 9.844 12.109 1 93.62 123 ASP B N 1
ATOM 3808 C CA . ASP B 1 123 ? -20.844 11.156 11.508 1 93.62 123 ASP B CA 1
ATOM 3809 C C . ASP B 1 123 ? -19.703 12.125 11.828 1 93.62 123 ASP B C 1
ATOM 3811 O O . ASP B 1 123 ? -19.375 12.336 13 1 93.62 123 ASP B O 1
ATOM 3815 N N . THR B 1 124 ? -19.141 12.734 10.789 1 95.06 124 THR B N 1
ATOM 3816 C CA . THR B 1 124 ? -17.984 13.602 11 1 95.06 124 THR B CA 1
ATOM 3817 C C . THR B 1 124 ? -18.391 15.07 10.922 1 95.06 124 THR B C 1
ATOM 3819 O O . THR B 1 124 ? -17.531 15.953 10.781 1 95.06 124 THR B O 1
ATOM 3822 N N . ALA B 1 125 ? -19.625 15.383 11.023 1 94.19 125 ALA B N 1
ATOM 3823 C CA . ALA B 1 125 ? -20.094 16.766 11.039 1 94.19 125 ALA B CA 1
ATOM 3824 C C . ALA B 1 125 ? -19.391 17.578 12.117 1 94.19 125 ALA B C 1
ATOM 3826 O O . ALA B 1 125 ? -19.016 18.734 11.891 1 94.19 125 ALA B O 1
ATOM 3827 N N . PRO B 1 126 ? -19.156 17.047 13.281 1 94.69 126 PRO B N 1
ATOM 3828 C CA . PRO B 1 126 ? -18.406 17.797 14.289 1 94.69 126 PRO B CA 1
ATOM 3829 C C . PRO B 1 126 ? -17.016 18.203 13.828 1 94.69 126 PRO B C 1
ATOM 3831 O O . PRO B 1 126 ? -16.516 19.281 14.172 1 94.69 126 PRO B O 1
ATOM 3834 N N . LEU B 1 127 ? -16.375 17.344 13.07 1 96.31 127 LEU B N 1
ATOM 3835 C CA . LEU B 1 127 ? -15.047 17.672 12.57 1 96.31 127 LEU B CA 1
ATOM 3836 C C . LEU B 1 127 ? -15.102 18.875 11.641 1 96.31 127 LEU B C 1
ATOM 3838 O O . LEU B 1 127 ? -14.219 19.734 11.68 1 96.31 127 LEU B O 1
ATOM 3842 N N . ARG B 1 128 ? -16.109 18.922 10.797 1 97.38 128 ARG B N 1
ATOM 3843 C CA . ARG B 1 128 ? -16.281 20.078 9.922 1 97.38 128 ARG B CA 1
ATOM 3844 C C . ARG B 1 128 ? -16.359 21.375 10.734 1 97.38 128 ARG B C 1
ATOM 3846 O O . ARG B 1 128 ? -15.672 22.359 10.414 1 97.38 128 ARG B O 1
ATOM 3853 N N . ALA B 1 129 ? -17.141 21.344 11.734 1 97.12 129 ALA B N 1
ATOM 3854 C CA . ALA B 1 129 ? -17.312 22.516 12.594 1 97.12 129 ALA B CA 1
ATOM 3855 C C . ALA B 1 129 ? -16 22.891 13.281 1 97.12 129 ALA B C 1
ATOM 3857 O O . ALA B 1 129 ? -15.648 24.062 13.367 1 97.12 129 ALA B O 1
ATOM 3858 N N . THR B 1 130 ? -15.328 21.906 13.727 1 97.62 130 THR B N 1
ATOM 3859 C CA . THR B 1 130 ? -14.055 22.109 14.398 1 97.62 130 THR B CA 1
ATOM 3860 C C . THR B 1 130 ? -13.031 22.734 13.453 1 97.62 130 THR B C 1
ATOM 3862 O O . THR B 1 130 ? -12.359 23.703 13.805 1 97.62 130 THR B O 1
ATOM 3865 N N . LEU B 1 131 ? -12.945 22.219 12.242 1 98.31 131 LEU B N 1
ATOM 3866 C CA . LEU B 1 131 ? -12 22.719 11.258 1 98.31 131 LEU B CA 1
ATOM 3867 C C . LEU B 1 131 ? -12.352 24.156 10.859 1 98.31 131 LEU B C 1
ATOM 3869 O O . LEU B 1 131 ? -11.461 25 10.766 1 98.31 131 LEU B O 1
ATOM 3873 N N . GLU B 1 132 ? -13.602 24.422 10.672 1 97.81 132 GLU B N 1
ATOM 3874 C CA . GLU B 1 132 ? -14.047 25.766 10.281 1 97.81 132 GLU B CA 1
ATOM 3875 C C . GLU B 1 132 ? -13.781 26.781 11.383 1 97.81 132 GLU B C 1
ATOM 3877 O O . GLU B 1 132 ? -13.57 27.969 11.109 1 97.81 132 GLU B O 1
ATOM 3882 N N . ARG B 1 133 ? -13.758 26.297 12.594 1 97.75 133 ARG B N 1
ATOM 3883 C CA . ARG B 1 133 ? -13.508 27.172 13.734 1 97.75 133 ARG B CA 1
ATOM 3884 C C . ARG B 1 133 ? -12.016 27.406 13.93 1 97.75 133 ARG B C 1
ATOM 3886 O O . ARG B 1 133 ? -11.594 28.531 14.25 1 97.75 133 ARG B O 1
ATOM 3893 N N . LEU B 1 134 ? -11.227 26.422 13.68 1 98.31 134 LEU B N 1
ATOM 3894 C CA . LEU B 1 134 ? -9.844 26.469 14.125 1 98.31 134 LEU B CA 1
ATOM 3895 C C . LEU B 1 134 ? -8.906 26.781 12.961 1 98.31 134 LEU B C 1
ATOM 3897 O O . LEU B 1 134 ? -7.742 27.125 13.164 1 98.31 134 LEU B O 1
ATOM 3901 N N . VAL B 1 135 ? -9.391 26.672 11.734 1 98.5 135 VAL B N 1
ATOM 3902 C CA . VAL B 1 135 ? -8.555 26.875 10.555 1 98.5 135 VAL B CA 1
ATOM 3903 C C . VAL B 1 135 ? -9.07 28.078 9.773 1 98.5 135 VAL B C 1
ATOM 3905 O O . VAL B 1 135 ? -10.25 28.156 9.438 1 98.5 135 VAL B O 1
ATOM 3908 N N . ASP B 1 136 ? -8.195 29.047 9.531 1 98.5 136 ASP B N 1
ATOM 3909 C CA . ASP B 1 136 ? -8.477 30.109 8.586 1 98.5 136 ASP B CA 1
ATOM 3910 C C . ASP B 1 136 ? -8.141 29.688 7.152 1 98.5 136 ASP B C 1
ATOM 3912 O O . ASP B 1 136 ? -6.992 29.797 6.723 1 98.5 136 ASP B O 1
ATOM 3916 N N . PHE B 1 137 ? -9.156 29.359 6.398 1 98.31 137 PHE B N 1
ATOM 3917 C CA . PHE B 1 137 ? -8.938 28.766 5.082 1 98.31 137 PHE B CA 1
ATOM 3918 C C . PHE B 1 137 ? -8.5 29.828 4.078 1 98.31 137 PHE B C 1
ATOM 3920 O O . PHE B 1 137 ? -7.871 29.516 3.068 1 98.31 137 PHE B O 1
ATOM 3927 N N . ASP B 1 138 ? -8.867 31.047 4.312 1 98 138 ASP B N 1
ATOM 3928 C CA . ASP B 1 138 ? -8.328 32.094 3.463 1 98 138 ASP B CA 1
ATOM 3929 C C . ASP B 1 138 ? -6.809 32.219 3.623 1 98 138 ASP B C 1
ATOM 3931 O O . ASP B 1 138 ? -6.078 32.281 2.633 1 98 138 ASP B O 1
ATOM 3935 N N . ARG B 1 139 ? -6.367 32.156 4.801 1 97.31 139 ARG B N 1
ATOM 3936 C CA . ARG B 1 139 ? -4.93 32.188 5.059 1 97.31 139 ARG B CA 1
ATOM 3937 C C . ARG B 1 139 ? -4.258 30.938 4.512 1 97.31 139 ARG B C 1
ATOM 3939 O O . ARG B 1 139 ? -3.176 31.016 3.926 1 97.31 139 ARG B O 1
ATOM 3946 N N . LEU B 1 140 ? -4.887 29.875 4.734 1 98.06 140 LEU B N 1
ATOM 3947 C CA . LEU B 1 140 ? -4.367 28.578 4.277 1 98.06 140 LEU B CA 1
ATOM 3948 C C . LEU B 1 140 ? -4.137 28.594 2.77 1 98.06 140 LEU B C 1
ATOM 3950 O O . LEU B 1 140 ? -3.127 28.078 2.287 1 98.06 140 LEU B O 1
ATOM 3954 N N . ASN B 1 141 ? -5.051 29.172 2.059 1 98.38 141 ASN B N 1
ATOM 3955 C CA . ASN B 1 141 ? -4.996 29.156 0.6 1 98.38 141 ASN B CA 1
ATOM 3956 C C . ASN B 1 141 ? -4.109 30.281 0.062 1 98.38 141 ASN B C 1
ATOM 3958 O O . ASN B 1 141 ? -3.457 30.125 -0.971 1 98.38 141 ASN B O 1
ATOM 3962 N N . ASP B 1 142 ? -4.039 31.359 0.762 1 96.31 142 ASP B N 1
ATOM 3963 C CA . ASP B 1 142 ? -3.387 32.562 0.219 1 96.31 142 ASP B CA 1
ATOM 3964 C C . ASP B 1 142 ? -2.082 32.844 0.954 1 96.31 142 ASP B C 1
ATOM 3966 O O . ASP B 1 142 ? -1.331 33.75 0.561 1 96.31 142 ASP B O 1
ATOM 3970 N N . GLY B 1 143 ? -1.816 32.125 2.016 1 92 143 GLY B N 1
ATOM 3971 C CA . GLY B 1 143 ? -0.639 32.406 2.83 1 92 143 GLY B CA 1
ATOM 3972 C C . GLY B 1 143 ? 0.632 31.812 2.238 1 92 143 GLY B C 1
ATOM 3973 O O . GLY B 1 143 ? 0.618 31.266 1.132 1 92 143 GLY B O 1
ATOM 3974 N N . PRO B 1 144 ? 1.691 31.969 2.988 1 92.81 144 PRO B N 1
ATOM 3975 C CA . PRO B 1 144 ? 3.021 31.625 2.482 1 92.81 144 PRO B CA 1
ATOM 3976 C C . PRO B 1 144 ? 3.305 30.125 2.547 1 92.81 144 PRO B C 1
ATOM 3978 O O . PRO B 1 144 ? 4.215 29.641 1.87 1 92.81 144 PRO B O 1
ATOM 3981 N N . MET B 1 145 ? 2.594 29.453 3.309 1 96 145 MET B N 1
ATOM 3982 C CA . MET B 1 145 ? 2.871 28.031 3.49 1 96 145 MET B CA 1
ATOM 3983 C C . MET B 1 145 ? 2.002 27.188 2.562 1 96 145 MET B C 1
ATOM 3985 O O . MET B 1 145 ? 0.777 27.312 2.568 1 96 145 MET B O 1
ATOM 3989 N N . ARG B 1 146 ? 2.641 26.328 1.826 1 96.5 146 ARG B N 1
ATOM 3990 C CA . ARG B 1 146 ? 1.94 25.406 0.938 1 96.5 146 ARG B CA 1
ATOM 3991 C C . ARG B 1 146 ? 1.386 24.203 1.71 1 96.5 146 ARG B C 1
ATOM 3993 O O . ARG B 1 146 ? 2.039 23.688 2.619 1 96.5 146 ARG B O 1
ATOM 4000 N N . LEU B 1 147 ? 0.142 23.828 1.342 1 98.06 147 LEU B N 1
ATOM 4001 C CA . LEU B 1 147 ? -0.48 22.656 1.976 1 98.06 147 LEU B CA 1
ATOM 4002 C C . LEU B 1 147 ? -0.858 21.609 0.937 1 98.06 147 LEU B C 1
ATOM 4004 O O . LEU B 1 147 ? -1.432 21.938 -0.105 1 98.06 147 LEU B O 1
ATOM 4008 N N . SER B 1 148 ? -0.473 20.375 1.221 1 97.88 148 SER B N 1
ATOM 4009 C CA . SER B 1 148 ? -0.915 19.234 0.436 1 97.88 148 SER B CA 1
ATOM 4010 C C . SER B 1 148 ? -1.555 18.172 1.323 1 97.88 148 SER B C 1
ATOM 4012 O O . SER B 1 148 ? -0.98 17.781 2.34 1 97.88 148 SER B O 1
ATOM 4014 N N . VAL B 1 149 ? -2.764 17.734 0.939 1 98.19 149 VAL B N 1
ATOM 4015 C CA . VAL B 1 149 ? -3.422 16.672 1.695 1 98.19 149 VAL B CA 1
ATOM 4016 C C . VAL B 1 149 ? -3.812 15.531 0.756 1 98.19 149 VAL B C 1
ATOM 4018 O O . VAL B 1 149 ? -4.293 15.773 -0.354 1 98.19 149 VAL B O 1
ATOM 4021 N N . GLY B 1 150 ? -3.559 14.312 1.149 1 96.88 150 GLY B N 1
ATOM 4022 C CA . GLY B 1 150 ? -3.75 13.164 0.286 1 96.88 150 GLY B CA 1
ATOM 4023 C C . GLY B 1 150 ? -5.066 12.445 0.527 1 96.88 150 GLY B C 1
ATOM 4024 O O . GLY B 1 150 ? -5.516 12.328 1.669 1 96.88 150 GLY B O 1
ATOM 4025 N N . ALA B 1 151 ? -5.711 12.016 -0.528 1 97.38 151 ALA B N 1
ATOM 4026 C CA . ALA B 1 151 ? -6.961 11.266 -0.506 1 97.38 151 ALA B CA 1
ATOM 4027 C C . ALA B 1 151 ? -7.043 10.305 -1.688 1 97.38 151 ALA B C 1
ATOM 4029 O O . ALA B 1 151 ? -6.215 10.352 -2.598 1 97.38 151 ALA B O 1
ATOM 4030 N N . VAL B 1 152 ? -7.992 9.383 -1.585 1 95.81 152 VAL B N 1
ATOM 4031 C CA . VAL B 1 152 ? -8.172 8.422 -2.666 1 95.81 152 VAL B CA 1
ATOM 4032 C C . VAL B 1 152 ? -9.594 8.516 -3.207 1 95.81 152 VAL B C 1
ATOM 4034 O O . VAL B 1 152 ? -10.555 8.586 -2.438 1 95.81 152 VAL B O 1
ATOM 4037 N N . ASN B 1 153 ? -9.688 8.562 -4.562 1 96.12 153 ASN B N 1
ATOM 4038 C CA . ASN B 1 153 ? -11 8.57 -5.203 1 96.12 153 ASN B CA 1
ATOM 4039 C C . ASN B 1 153 ? -11.688 7.215 -5.086 1 96.12 153 ASN B C 1
ATOM 4041 O O . ASN B 1 153 ? -11.117 6.188 -5.461 1 96.12 153 ASN B O 1
ATOM 4045 N N . VAL B 1 154 ? -12.922 7.207 -4.645 1 95.88 154 VAL B N 1
ATOM 4046 C CA . VAL B 1 154 ? -13.617 5.965 -4.328 1 95.88 154 VAL B CA 1
ATOM 4047 C C . VAL B 1 154 ? -13.898 5.188 -5.613 1 95.88 154 VAL B C 1
ATOM 4049 O O . VAL B 1 154 ? -13.75 3.963 -5.648 1 95.88 154 VAL B O 1
ATOM 4052 N N . ARG B 1 155 ? -14.219 5.84 -6.641 1 93.44 155 ARG B N 1
ATOM 4053 C CA . ARG B 1 155 ? -14.625 5.18 -7.875 1 93.44 155 ARG B CA 1
ATOM 4054 C C . ARG B 1 155 ? -13.414 4.715 -8.672 1 93.44 155 ARG B C 1
ATOM 4056 O O . ARG B 1 155 ? -13.367 3.566 -9.125 1 93.44 155 ARG B O 1
ATOM 4063 N N . SER B 1 156 ? -12.398 5.512 -8.789 1 89.12 156 SER B N 1
ATOM 4064 C CA . SER B 1 156 ? -11.258 5.188 -9.648 1 89.12 156 SER B CA 1
ATOM 4065 C C . SER B 1 156 ? -10.172 4.453 -8.867 1 89.12 156 SER B C 1
ATOM 4067 O O . SER B 1 156 ? -9.328 3.781 -9.461 1 89.12 156 SER B O 1
ATOM 4069 N N . GLY B 1 157 ? -10.188 4.699 -7.578 1 89.81 157 GLY B N 1
ATOM 4070 C CA . GLY B 1 157 ? -9.117 4.125 -6.777 1 89.81 157 GLY B CA 1
ATOM 4071 C C . GLY B 1 157 ? -7.812 4.895 -6.883 1 89.81 157 GLY B C 1
ATOM 4072 O O . GLY B 1 157 ? -6.789 4.465 -6.352 1 89.81 157 GLY B O 1
ATOM 4073 N N . ASN B 1 158 ? -7.855 5.988 -7.512 1 88.75 158 ASN B N 1
ATOM 4074 C CA . ASN B 1 158 ? -6.637 6.77 -7.707 1 88.75 158 ASN B CA 1
ATOM 4075 C C . ASN B 1 158 ? -6.312 7.617 -6.48 1 88.75 158 ASN B C 1
ATOM 4077 O O . ASN B 1 158 ? -7.195 8.25 -5.902 1 88.75 158 ASN B O 1
ATOM 4081 N N . PHE B 1 159 ? -5.074 7.504 -6.117 1 89.75 159 PHE B N 1
ATOM 4082 C CA . PHE B 1 159 ? -4.527 8.344 -5.062 1 89.75 159 PHE B CA 1
ATOM 4083 C C . PHE B 1 159 ? -4.176 9.727 -5.598 1 89.75 159 PHE B C 1
ATOM 4085 O O . PHE B 1 159 ? -3.584 9.852 -6.672 1 89.75 159 PHE B O 1
ATOM 4092 N N . ALA B 1 160 ? -4.555 10.836 -4.863 1 91.75 160 ALA B N 1
ATOM 4093 C CA . ALA B 1 160 ? -4.273 12.195 -5.301 1 91.75 160 ALA B CA 1
ATOM 4094 C C . ALA B 1 160 ? -4.016 13.117 -4.109 1 91.75 160 ALA B C 1
ATOM 4096 O O . ALA B 1 160 ? -4.422 12.812 -2.984 1 91.75 160 ALA B O 1
ATOM 4097 N N . TYR B 1 161 ? -3.318 14.227 -4.43 1 95.12 161 TYR B N 1
ATOM 4098 C CA . TYR B 1 161 ? -3.113 15.266 -3.432 1 95.12 161 TYR B CA 1
ATOM 4099 C C . TYR B 1 161 ? -3.879 16.531 -3.801 1 95.12 161 TYR B C 1
ATOM 4101 O O . TYR B 1 161 ? -3.785 17.016 -4.934 1 95.12 161 TYR B O 1
ATOM 4109 N N . PHE B 1 162 ? -4.676 17.016 -2.85 1 97.56 162 PHE B N 1
ATOM 4110 C CA . PHE B 1 162 ? -5.148 18.391 -2.918 1 97.56 162 PHE B CA 1
ATOM 4111 C C . PHE B 1 162 ? -4.066 19.359 -2.447 1 97.56 162 PHE B C 1
ATOM 4113 O O . PHE B 1 162 ? -3.52 19.203 -1.355 1 97.56 162 PHE B O 1
ATOM 4120 N N . ASP B 1 163 ? -3.805 20.281 -3.264 1 96.94 163 ASP B N 1
ATOM 4121 C CA . ASP B 1 163 ? -2.613 21.109 -3.076 1 96.94 163 ASP B CA 1
ATOM 4122 C C . ASP B 1 163 ? -2.92 22.594 -3.316 1 96.94 163 ASP B C 1
ATOM 4124 O O . ASP B 1 163 ? -3.412 22.953 -4.383 1 96.94 163 ASP B O 1
ATOM 4128 N N . THR B 1 164 ? -2.561 23.406 -2.357 1 97.62 164 THR B N 1
ATOM 4129 C CA . THR B 1 164 ? -2.895 24.812 -2.434 1 97.62 164 THR B CA 1
ATOM 4130 C C . THR B 1 164 ? -2.146 25.484 -3.584 1 97.62 164 THR B C 1
ATOM 4132 O O . THR B 1 164 ? -2.518 26.578 -4.023 1 97.62 164 THR B O 1
ATOM 4135 N N . ALA B 1 165 ? -1.066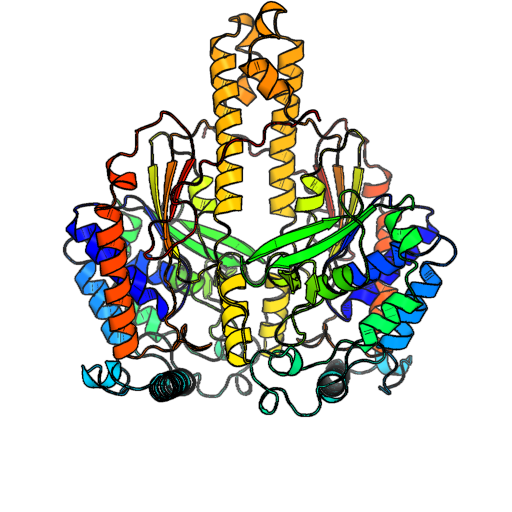 24.844 -4.051 1 94.12 165 ALA B N 1
ATOM 4136 C CA . ALA B 1 165 ? -0.356 25.375 -5.211 1 94.12 165 ALA B CA 1
ATOM 4137 C C . ALA B 1 165 ? -1.176 25.188 -6.484 1 94.12 165 ALA B C 1
ATOM 4139 O O . ALA B 1 165 ? -0.902 25.828 -7.504 1 94.12 165 ALA B O 1
ATOM 4140 N N . ARG B 1 166 ? -2.166 24.391 -6.418 1 94.5 166 ARG B N 1
ATOM 4141 C CA . ARG B 1 166 ? -2.881 24.047 -7.641 1 94.5 166 ARG B CA 1
ATOM 4142 C C . ARG B 1 166 ? -4.359 24.406 -7.531 1 94.5 166 ARG B C 1
ATOM 4144 O O . ARG B 1 166 ? -5.035 24.594 -8.547 1 94.5 166 ARG B O 1
ATOM 4151 N N . GLN B 1 167 ? -4.914 24.469 -6.305 1 97.06 167 GLN B N 1
ATOM 4152 C CA . GLN B 1 167 ? -6.336 24.719 -6.094 1 97.06 167 GLN B CA 1
ATOM 4153 C C . GLN B 1 167 ? -6.594 25.266 -4.695 1 97.06 167 GLN B C 1
ATOM 4155 O O . GLN B 1 167 ? -5.723 25.219 -3.828 1 97.06 167 GLN B O 1
ATOM 4160 N N . ARG B 1 168 ? -7.805 25.781 -4.551 1 98.12 168 ARG B N 1
ATOM 4161 C CA . ARG B 1 168 ? -8.203 26.234 -3.223 1 98.12 168 ARG B CA 1
ATOM 4162 C C . ARG B 1 168 ? -8.766 25.078 -2.398 1 98.12 168 ARG B C 1
ATOM 4164 O O . ARG B 1 168 ? -9.516 24.25 -2.914 1 98.12 168 ARG B O 1
ATOM 4171 N N . LEU B 1 169 ? -8.359 25.062 -1.219 1 98.56 169 LEU B N 1
ATOM 4172 C CA . LEU B 1 169 ? -8.797 24 -0.326 1 98.56 169 LEU B CA 1
ATOM 4173 C C . LEU B 1 169 ? -9.789 24.516 0.708 1 98.56 169 LEU B C 1
ATOM 4175 O O . LEU B 1 169 ? -9.75 25.703 1.066 1 98.56 169 LEU B O 1
ATOM 4179 N N . ASP B 1 170 ? -10.695 23.656 1.102 1 98.31 170 ASP B N 1
ATOM 4180 C CA . ASP B 1 170 ? -11.602 23.922 2.219 1 98.31 170 ASP B CA 1
ATOM 4181 C C . ASP B 1 170 ? -11.695 22.703 3.139 1 98.31 170 ASP B C 1
ATOM 4183 O O . ASP B 1 170 ? -10.867 21.797 3.064 1 98.31 170 ASP B O 1
ATOM 4187 N N . ALA B 1 171 ? -12.602 22.797 4.086 1 98.56 171 ALA B N 1
ATOM 4188 C CA . ALA B 1 171 ? -12.703 21.75 5.098 1 98.56 171 ALA B CA 1
ATOM 4189 C C . ALA B 1 171 ? -12.93 20.391 4.457 1 98.56 171 ALA B C 1
ATOM 4191 O O . ALA B 1 171 ? -12.477 19.359 4.98 1 98.56 171 ALA B O 1
ATOM 4192 N N . ARG B 1 172 ? -13.617 20.375 3.334 1 98.38 172 ARG B N 1
ATOM 4193 C CA . ARG B 1 172 ? -13.93 19.125 2.666 1 98.38 172 ARG B CA 1
ATOM 4194 C C . ARG B 1 172 ? -12.656 18.375 2.266 1 98.38 172 ARG B C 1
ATOM 4196 O O . ARG B 1 172 ? -12.594 17.156 2.355 1 98.38 172 ARG B O 1
ATOM 4203 N N . HIS B 1 173 ? -11.648 19.078 1.866 1 98.75 173 HIS B N 1
ATOM 4204 C CA . HIS B 1 173 ? -10.406 18.453 1.425 1 98.75 173 HIS B CA 1
ATOM 4205 C C . HIS B 1 173 ? -9.68 17.797 2.586 1 98.75 173 HIS B C 1
ATOM 4207 O O . HIS B 1 173 ? -9.156 16.688 2.443 1 98.75 173 HIS B O 1
ATOM 4213 N N . VAL B 1 174 ? -9.656 18.469 3.684 1 98.69 174 VAL B N 1
ATOM 4214 C CA . VAL B 1 174 ? -9.031 17.922 4.879 1 98.69 174 VAL B CA 1
ATOM 4215 C C . VAL B 1 174 ? -9.828 16.703 5.371 1 98.69 174 VAL B C 1
ATOM 4217 O O . VAL B 1 174 ? -9.25 15.672 5.703 1 98.69 174 VAL B O 1
ATOM 4220 N N . MET B 1 175 ? -11.141 16.844 5.348 1 98.5 175 MET B N 1
ATOM 4221 C CA . MET B 1 175 ? -12.023 15.766 5.789 1 98.5 175 MET B CA 1
ATOM 4222 C C . MET B 1 175 ? -11.906 14.547 4.875 1 98.5 175 MET B C 1
ATOM 4224 O O . MET B 1 175 ? -11.945 13.406 5.34 1 98.5 175 MET B O 1
ATOM 4228 N N . ALA B 1 176 ? -11.781 14.812 3.596 1 98.38 176 ALA B N 1
ATOM 4229 C CA . ALA B 1 176 ? -11.602 13.719 2.643 1 98.38 176 ALA B CA 1
ATOM 4230 C C . ALA B 1 176 ? -10.352 12.914 2.959 1 98.38 176 ALA B C 1
ATOM 4232 O O . ALA B 1 176 ? -10.375 11.68 2.963 1 98.38 176 ALA B O 1
ATOM 4233 N N . SER B 1 177 ? -9.312 13.578 3.289 1 98 177 SER B N 1
ATOM 4234 C CA . SER B 1 177 ? -8.047 12.945 3.619 1 98 177 SER B CA 1
ATOM 4235 C C . SER B 1 177 ? -8.164 12.086 4.875 1 98 177 SER B C 1
ATOM 4237 O O . SER B 1 177 ? -7.398 11.141 5.062 1 98 177 SER B O 1
ATOM 4239 N N . GLY B 1 178 ? -9.133 12.352 5.668 1 95.75 178 GLY B N 1
ATOM 4240 C CA . GLY B 1 178 ? -9.305 11.625 6.914 1 95.75 178 GLY B CA 1
ATOM 4241 C C . GLY B 1 178 ? -10.484 10.664 6.891 1 95.75 178 GLY B C 1
ATOM 4242 O O . GLY B 1 178 ? -10.836 10.078 7.914 1 95.75 178 GLY B O 1
ATOM 4243 N N . ALA B 1 179 ? -11.117 10.516 5.781 1 97.12 179 ALA B N 1
ATOM 4244 C CA . ALA B 1 179 ? -12.328 9.703 5.676 1 97.12 179 ALA B CA 1
ATOM 4245 C C . ALA B 1 179 ? -11.984 8.227 5.516 1 97.12 179 ALA B C 1
ATOM 4247 O O . ALA B 1 179 ? -12.195 7.645 4.449 1 97.12 179 ALA B O 1
ATOM 4248 N N . LEU B 1 180 ? -11.555 7.605 6.609 1 93.88 180 LEU B N 1
ATOM 4249 C CA . LEU B 1 180 ? -11.148 6.203 6.59 1 93.88 180 LEU B CA 1
ATOM 4250 C C . LEU B 1 180 ? -12.367 5.289 6.68 1 93.88 180 LEU B C 1
ATOM 4252 O O . LEU B 1 180 ? -13.078 5.297 7.684 1 93.88 180 LEU B O 1
ATOM 4256 N N . PRO B 1 181 ? -12.625 4.539 5.637 1 93.88 181 PRO B N 1
ATOM 4257 C CA . PRO B 1 181 ? -13.719 3.564 5.711 1 93.88 181 PRO B CA 1
ATOM 4258 C C . PRO B 1 181 ? -13.367 2.354 6.574 1 93.88 181 PRO B C 1
ATOM 4260 O O . PRO B 1 181 ? -12.195 2.012 6.715 1 93.88 181 PRO B O 1
ATOM 4263 N N . PRO B 1 182 ? -14.422 1.65 7.203 1 91.25 182 PRO B N 1
ATOM 4264 C CA . PRO B 1 182 ? -15.844 1.995 7.121 1 91.25 182 PRO B CA 1
ATOM 4265 C C . PRO B 1 182 ? -16.266 3.01 8.18 1 91.25 182 PRO B C 1
ATOM 4267 O O . PRO B 1 182 ? -17.453 3.273 8.352 1 91.25 182 PRO B O 1
ATOM 4270 N N . GLY B 1 183 ? -15.312 3.584 8.883 1 92.19 183 GLY B N 1
ATOM 4271 C CA . GLY B 1 183 ? -15.633 4.523 9.945 1 92.19 183 GLY B CA 1
ATOM 4272 C C . GLY B 1 183 ? -16.312 5.785 9.445 1 92.19 183 GLY B C 1
ATOM 4273 O O . GLY B 1 183 ? -17.312 6.23 10.016 1 92.19 183 GLY B O 1
ATOM 4274 N N . PHE B 1 184 ? -15.805 6.289 8.391 1 94.88 184 PHE B N 1
ATOM 4275 C CA . PHE B 1 184 ? -16.297 7.57 7.895 1 94.88 184 PHE B CA 1
ATOM 4276 C C . PHE B 1 184 ? -16.734 7.453 6.438 1 94.88 184 PHE B C 1
ATOM 4278 O O . PHE B 1 184 ? -16.125 6.711 5.66 1 94.88 184 PHE B O 1
ATOM 4285 N N . ALA B 1 185 ? -17.766 8.195 6.102 1 96.06 185 ALA B N 1
ATOM 4286 C CA . ALA B 1 185 ? -18.25 8.266 4.723 1 96.06 185 ALA B CA 1
ATOM 4287 C C . ALA B 1 185 ? -17.266 9.039 3.842 1 96.06 185 ALA B C 1
ATOM 4289 O O . ALA B 1 185 ? -16.547 9.914 4.328 1 96.06 185 ALA B O 1
ATOM 4290 N N . PRO B 1 186 ? -17.266 8.633 2.541 1 97.5 186 PRO B N 1
ATOM 4291 C CA . PRO B 1 186 ? -16.469 9.477 1.644 1 97.5 186 PRO B CA 1
ATOM 4292 C C . PRO B 1 186 ? -16.969 10.914 1.572 1 97.5 186 PRO B C 1
ATOM 4294 O O . PRO B 1 186 ? -18.141 11.172 1.857 1 97.5 186 PRO B O 1
ATOM 4297 N N . VAL B 1 187 ? -16.094 11.82 1.284 1 98.06 187 VAL B N 1
ATOM 4298 C CA . VAL B 1 187 ? -16.438 13.234 1.161 1 98.06 187 VAL B CA 1
ATOM 4299 C C . VAL B 1 187 ? -16.562 13.609 -0.314 1 98.06 187 VAL B C 1
ATOM 4301 O O . VAL B 1 187 ? -15.695 13.281 -1.12 1 98.06 187 VAL B O 1
ATOM 4304 N N . GLU B 1 188 ? -17.656 14.203 -0.662 1 97.56 188 GLU B N 1
ATOM 4305 C CA . GLU B 1 188 ? -17.859 14.633 -2.043 1 97.56 188 GLU B CA 1
ATOM 4306 C C . GLU B 1 188 ? -17.172 15.977 -2.311 1 97.56 188 GLU B C 1
ATOM 4308 O O . GLU B 1 188 ? -17.391 16.938 -1.584 1 97.56 188 GLU B O 1
ATOM 4313 N N . ILE B 1 189 ? -16.297 16.031 -3.266 1 97.56 189 ILE B N 1
ATOM 4314 C CA . ILE B 1 189 ? -15.625 17.234 -3.744 1 97.56 189 ILE B CA 1
ATOM 4315 C C . ILE B 1 189 ? -15.75 17.328 -5.266 1 97.56 189 ILE B C 1
ATOM 4317 O O . ILE B 1 189 ? -15.203 16.484 -5.984 1 97.56 189 ILE B O 1
ATOM 4321 N N . ASP B 1 190 ? -16.438 18.297 -5.777 1 95.25 190 ASP B N 1
ATOM 4322 C CA . ASP B 1 190 ? -16.594 18.562 -7.203 1 95.25 190 ASP B CA 1
ATOM 4323 C C . ASP B 1 190 ? -17.156 17.328 -7.926 1 95.25 190 ASP B C 1
ATOM 4325 O O . ASP B 1 190 ? -16.609 16.922 -8.953 1 95.25 190 ASP B O 1
ATOM 4329 N N . GLY B 1 191 ? -18 16.688 -7.332 1 94.88 191 GLY B N 1
ATOM 4330 C CA . GLY B 1 191 ? -18.719 15.602 -7.973 1 94.88 191 GLY B CA 1
ATOM 4331 C C . GLY B 1 191 ? -18.062 14.25 -7.777 1 94.88 191 GLY B C 1
ATOM 4332 O O . GLY B 1 191 ? -18.594 13.227 -8.211 1 94.88 191 GLY B O 1
ATOM 4333 N N . GLU B 1 192 ? -16.938 14.242 -7.125 1 96.5 192 GLU B N 1
ATOM 4334 C CA . GLU B 1 192 ? -16.234 12.992 -6.852 1 96.5 192 GLU B CA 1
ATOM 4335 C C . GLU B 1 192 ? -16.203 12.695 -5.355 1 96.5 192 GLU B C 1
ATOM 4337 O O . GLU B 1 192 ? -16.266 13.609 -4.531 1 96.5 192 GLU B O 1
ATOM 4342 N N . HIS B 1 193 ? -16.141 11.422 -5.031 1 97.88 193 HIS B N 1
ATOM 4343 C CA . HIS B 1 193 ? -16.109 11 -3.637 1 97.88 193 HIS B CA 1
ATOM 4344 C C . HIS B 1 193 ? -14.711 10.516 -3.248 1 97.88 193 HIS B C 1
ATOM 4346 O O . HIS B 1 193 ? -14.07 9.781 -4.008 1 97.88 193 HIS B O 1
ATOM 4352 N N . TRP B 1 194 ? -14.305 10.961 -2.096 1 98.12 194 TRP B N 1
ATOM 4353 C CA . TRP B 1 194 ? -12.93 10.711 -1.692 1 98.12 194 TRP B CA 1
ATOM 4354 C C . TRP B 1 194 ? -12.875 10.062 -0.315 1 98.12 194 TRP B C 1
ATOM 4356 O O . TRP B 1 194 ? -13.633 10.43 0.584 1 98.12 194 TRP B O 1
ATOM 4366 N N . TRP B 1 195 ? -11.992 9.055 -0.172 1 97.94 195 TRP B N 1
ATOM 4367 C CA . TRP B 1 195 ? -11.664 8.406 1.093 1 97.94 195 TRP B CA 1
ATOM 4368 C C . TRP B 1 195 ? -10.25 8.766 1.538 1 97.94 195 TRP B C 1
ATOM 4370 O O . TRP B 1 195 ? -9.531 9.469 0.83 1 97.94 195 TRP B O 1
ATOM 4380 N N . ASP B 1 196 ? -9.93 8.398 2.674 1 97.19 196 ASP B N 1
ATOM 4381 C CA . ASP B 1 196 ? -8.625 8.633 3.295 1 97.19 196 ASP B CA 1
ATOM 4382 C C . ASP B 1 196 ? -7.496 8.117 2.404 1 97.19 196 ASP B C 1
ATOM 4384 O O . ASP B 1 196 ? -7.527 6.98 1.94 1 97.19 196 ASP B O 1
ATOM 4388 N N . GLY B 1 197 ? -6.477 8.945 2.238 1 94.31 197 GLY B N 1
ATOM 4389 C CA . GLY B 1 197 ? -5.324 8.57 1.433 1 94.31 197 GLY B CA 1
ATOM 4390 C C . GLY B 1 197 ? -4.531 7.422 2.021 1 94.31 197 GLY B C 1
ATOM 4391 O O . GLY B 1 197 ? -3.807 6.727 1.306 1 94.31 197 GLY B O 1
ATOM 4392 N N . GLY B 1 198 ? -4.672 7.203 3.258 1 91.69 198 GLY B N 1
ATOM 4393 C CA . GLY B 1 198 ? -3.949 6.141 3.941 1 91.69 198 GLY B CA 1
ATOM 4394 C C . GLY B 1 198 ? -4.312 4.758 3.441 1 91.69 198 GLY B C 1
ATOM 4395 O O . GLY B 1 198 ? -3.598 3.787 3.709 1 91.69 198 GLY B O 1
ATOM 4396 N N . LEU B 1 199 ? -5.402 4.691 2.684 1 90 199 LEU B N 1
ATOM 4397 C CA . LEU B 1 199 ? -5.785 3.426 2.07 1 90 199 LEU B CA 1
ATOM 4398 C C . LEU B 1 199 ? -4.738 2.971 1.061 1 90 199 LEU B C 1
ATOM 4400 O O . LEU B 1 199 ? -4.566 1.771 0.836 1 90 199 LEU B O 1
ATOM 4404 N N . VAL B 1 200 ? -4.055 3.941 0.533 1 87.5 200 VAL B N 1
ATOM 4405 C CA . VAL B 1 200 ? -3.125 3.645 -0.552 1 87.5 200 VAL B CA 1
ATOM 4406 C C . VAL B 1 200 ? -1.702 3.99 -0.122 1 87.5 200 VAL B C 1
ATOM 4408 O O . VAL B 1 200 ? -0.779 3.193 -0.307 1 87.5 200 VAL B O 1
ATOM 4411 N N . SER B 1 201 ? -1.58 5.117 0.43 1 87.69 201 SER B N 1
ATOM 4412 C CA . SER B 1 201 ? -0.286 5.578 0.923 1 87.69 201 SER B CA 1
ATOM 4413 C C . SER B 1 201 ? -0.447 6.461 2.158 1 87.69 201 SER B C 1
ATOM 4415 O O . SER B 1 201 ? -1.164 7.461 2.123 1 87.69 201 SER B O 1
ATOM 4417 N N . ASN B 1 202 ? 0.412 6.121 3.166 1 89.38 202 ASN B N 1
ATOM 4418 C CA . ASN B 1 202 ? 0.229 6.824 4.434 1 89.38 202 ASN B CA 1
ATOM 4419 C C . ASN B 1 202 ? 1.311 7.879 4.652 1 89.38 202 ASN B C 1
ATOM 4421 O O . ASN B 1 202 ? 1.416 8.445 5.738 1 89.38 202 ASN B O 1
ATOM 4425 N N . THR B 1 203 ? 2.18 8.055 3.646 1 84.62 203 THR B N 1
ATOM 4426 C CA . THR B 1 203 ? 3.242 9.047 3.744 1 84.62 203 THR B CA 1
ATOM 4427 C C . THR B 1 203 ? 3.344 9.859 2.457 1 84.62 203 THR B C 1
ATOM 4429 O O . THR B 1 203 ? 3.449 9.297 1.366 1 84.62 203 THR B O 1
ATOM 4432 N N . PRO B 1 204 ? 3.387 11.07 2.574 1 86.75 204 PRO B N 1
ATOM 4433 C CA . PRO B 1 204 ? 3.402 11.922 1.385 1 86.75 204 PRO B CA 1
ATOM 4434 C C . PRO B 1 204 ? 4.797 12.062 0.775 1 86.75 204 PRO B C 1
ATOM 4436 O O . PRO B 1 204 ? 5.012 12.906 -0.093 1 86.75 204 PRO B O 1
ATOM 4439 N N . LEU B 1 205 ? 5.77 11.305 1.126 1 82.12 205 LEU B N 1
ATOM 4440 C CA . LEU B 1 205 ? 7.164 11.523 0.762 1 82.12 205 LEU B CA 1
ATOM 4441 C C . LEU B 1 205 ? 7.344 11.492 -0.753 1 82.12 205 LEU B C 1
ATOM 4443 O O . LEU B 1 205 ? 8 12.367 -1.321 1 82.12 205 LEU B O 1
ATOM 4447 N N . GLN B 1 206 ? 6.727 10.57 -1.378 1 77.75 206 GLN B N 1
ATOM 4448 C CA . GLN 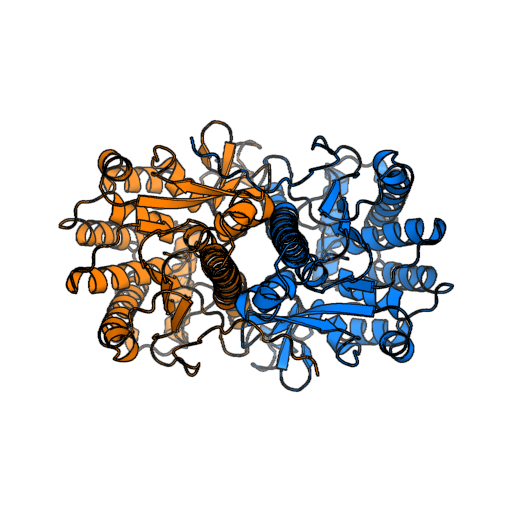B 1 206 ? 6.883 10.469 -2.826 1 77.75 206 GLN B CA 1
ATOM 4449 C C . GLN B 1 206 ? 6.359 11.727 -3.523 1 77.75 206 GLN B C 1
ATOM 4451 O O . GLN B 1 206 ? 6.973 12.211 -4.477 1 77.75 206 GLN B O 1
ATOM 4456 N N . HIS B 1 207 ? 5.285 12.211 -3.014 1 81.31 207 HIS B N 1
ATOM 4457 C CA . HIS B 1 207 ? 4.707 13.422 -3.58 1 81.31 207 HIS B CA 1
ATOM 4458 C C . HIS B 1 207 ? 5.664 14.602 -3.445 1 81.31 207 HIS B C 1
ATOM 4460 O O . HIS B 1 207 ? 5.82 15.391 -4.379 1 81.31 207 HIS B O 1
ATOM 4466 N N . VAL B 1 208 ? 6.277 14.672 -2.369 1 83.62 208 VAL B N 1
ATOM 4467 C CA . VAL B 1 208 ? 7.188 15.781 -2.088 1 83.62 208 VAL B CA 1
ATOM 4468 C C . VAL B 1 208 ? 8.453 15.641 -2.938 1 83.62 208 VAL B C 1
ATOM 4470 O O . VAL B 1 208 ? 8.898 16.609 -3.555 1 83.62 208 VAL B O 1
ATOM 4473 N N . LEU B 1 209 ? 8.922 14.43 -3.086 1 80.19 209 LEU B N 1
ATOM 4474 C CA . LEU B 1 209 ? 10.156 14.188 -3.822 1 80.19 209 LEU B CA 1
ATOM 4475 C C . LEU B 1 209 ? 9.938 14.344 -5.324 1 80.19 209 LEU B C 1
ATOM 4477 O O . LEU B 1 209 ? 10.852 14.727 -6.055 1 80.19 209 LEU B O 1
ATOM 4481 N N . ASP B 1 210 ? 8.766 14.117 -5.73 1 75.69 210 ASP B N 1
ATOM 4482 C CA . ASP B 1 210 ? 8.445 14.18 -7.152 1 75.69 210 ASP B CA 1
ATOM 4483 C C . ASP B 1 210 ? 8.344 15.625 -7.633 1 75.69 210 ASP B C 1
ATOM 4485 O O . ASP B 1 210 ? 8.336 15.891 -8.836 1 75.69 210 ASP B O 1
ATOM 4489 N N . GLN B 1 211 ? 8.289 16.453 -6.703 1 77.31 211 GLN B N 1
ATOM 4490 C CA . GLN B 1 211 ? 8.164 17.859 -7.098 1 77.31 211 GLN B CA 1
ATOM 4491 C C . GLN B 1 211 ? 9.523 18.547 -7.117 1 77.31 211 GLN B C 1
ATOM 4493 O O . GLN B 1 211 ? 10.25 18.516 -6.125 1 77.31 211 GLN B O 1
ATOM 4498 N N . PRO B 1 212 ? 9.883 18.938 -8.312 1 64.06 212 PRO B N 1
ATOM 4499 C CA . PRO B 1 212 ? 11.195 19.531 -8.523 1 64.06 212 PRO B CA 1
ATOM 4500 C C . PRO B 1 212 ? 11.445 20.75 -7.645 1 64.06 212 PRO B C 1
ATOM 4502 O O . PRO B 1 212 ? 10.508 21.5 -7.34 1 64.06 212 PRO B O 1
ATOM 4505 N N . GLY B 1 213 ? 12.539 20.719 -6.984 1 69.81 213 GLY B N 1
ATOM 4506 C CA . GLY B 1 213 ? 12.969 21.906 -6.258 1 69.81 213 GLY B CA 1
ATOM 4507 C C . GLY B 1 213 ? 14.312 22.422 -6.723 1 69.81 213 GLY B C 1
ATOM 4508 O O . GLY B 1 213 ? 15.188 21.656 -7.117 1 69.81 213 GLY B O 1
ATOM 4509 N N . GLN B 1 214 ? 14.312 23.703 -6.957 1 66.81 214 GLN B N 1
ATOM 4510 C CA . GLN B 1 214 ? 15.539 24.344 -7.406 1 66.81 214 GLN B CA 1
ATOM 4511 C C . GLN B 1 214 ? 16.484 24.625 -6.234 1 66.81 214 GLN B C 1
ATOM 4513 O O . GLN B 1 214 ? 17.672 24.844 -6.43 1 66.81 214 GLN B O 1
ATOM 4518 N N . ARG B 1 215 ? 15.906 24.5 -5.051 1 75.69 215 ARG B N 1
ATOM 4519 C CA . ARG B 1 215 ? 16.703 24.766 -3.854 1 75.69 215 ARG B CA 1
ATOM 4520 C C . ARG B 1 215 ? 16.766 23.516 -2.969 1 75.69 215 ARG B C 1
ATOM 4522 O O . ARG B 1 215 ? 15.867 22.688 -2.982 1 75.69 215 ARG B O 1
ATOM 4529 N N . PRO B 1 216 ? 17.984 23.5 -2.318 1 80.88 216 PRO B N 1
ATOM 4530 C CA . PRO B 1 216 ? 18.062 22.391 -1.356 1 80.88 216 PRO B CA 1
ATOM 4531 C C . PRO B 1 216 ? 16.906 22.406 -0.354 1 80.88 216 PRO B C 1
ATOM 4533 O O . PRO B 1 216 ? 16.469 23.469 0.077 1 80.88 216 PRO B O 1
ATOM 4536 N N . ARG B 1 217 ? 16.484 21.234 -0.105 1 83.81 217 ARG B N 1
ATOM 4537 C CA . ARG B 1 217 ? 15.336 21.125 0.794 1 83.81 217 ARG B CA 1
ATOM 4538 C C . ARG B 1 217 ? 15.641 20.156 1.942 1 83.81 217 ARG B C 1
ATOM 4540 O O . ARG B 1 217 ? 16.344 19.156 1.759 1 83.81 217 ARG B O 1
ATOM 4547 N N . ALA B 1 218 ? 15.164 20.609 3.076 1 86.62 218 ALA B N 1
ATOM 4548 C CA . ALA B 1 218 ? 15.117 19.719 4.227 1 86.62 218 ALA B CA 1
ATOM 4549 C C . ALA B 1 218 ? 13.695 19.234 4.484 1 86.62 218 ALA B C 1
ATOM 4551 O O . ALA B 1 218 ? 12.773 20.031 4.641 1 86.62 218 ALA B O 1
ATOM 4552 N N . VAL B 1 219 ? 13.555 17.938 4.441 1 89.25 219 VAL B N 1
ATOM 4553 C CA . VAL B 1 219 ? 12.227 17.344 4.617 1 89.25 219 VAL B CA 1
ATOM 4554 C C . VAL B 1 219 ? 12.156 16.625 5.965 1 89.25 219 VAL B C 1
ATOM 4556 O O . VAL B 1 219 ? 12.938 15.703 6.227 1 89.25 219 VAL B O 1
ATOM 4559 N N . PHE B 1 220 ? 11.289 17.094 6.824 1 91.44 220 PHE B N 1
ATOM 4560 C CA . PHE B 1 220 ? 11.023 16.422 8.086 1 91.44 220 PHE B CA 1
ATOM 4561 C C . PHE B 1 220 ? 9.844 15.469 7.949 1 91.44 220 PHE B C 1
ATOM 4563 O O . PHE B 1 220 ? 8.695 15.906 7.828 1 91.44 220 PHE B O 1
ATOM 4570 N N . GLN B 1 221 ? 10.156 14.242 7.934 1 91.19 221 GLN B N 1
ATOM 4571 C CA . GLN B 1 221 ? 9.133 13.203 7.844 1 91.19 221 GLN B CA 1
ATOM 4572 C C . GLN B 1 221 ? 8.766 12.672 9.227 1 91.19 221 GLN B C 1
ATOM 4574 O O . GLN B 1 221 ? 9.609 12.086 9.914 1 91.19 221 GLN B O 1
ATOM 4579 N N . VAL B 1 222 ? 7.531 12.859 9.625 1 92.88 222 VAL B N 1
ATOM 4580 C CA . VAL B 1 222 ? 7.074 12.422 10.945 1 92.88 222 VAL B CA 1
ATOM 4581 C C . VAL B 1 222 ? 6.172 11.203 10.797 1 92.88 222 VAL B C 1
ATOM 4583 O O . VAL B 1 222 ? 4.992 11.328 10.469 1 92.88 222 VAL B O 1
ATOM 4586 N N . ASP B 1 223 ? 6.719 10.07 11.117 1 90.06 223 ASP B N 1
ATOM 4587 C CA . ASP B 1 223 ? 6.008 8.805 10.984 1 90.06 223 ASP B CA 1
ATOM 4588 C C . ASP B 1 223 ? 5.418 8.359 12.328 1 90.06 223 ASP B C 1
ATOM 4590 O O . ASP B 1 223 ? 6.055 8.516 13.375 1 90.06 223 ASP B O 1
ATOM 4594 N N . LEU B 1 224 ? 4.262 7.828 12.211 1 90.75 224 LEU B N 1
ATOM 4595 C CA . LEU B 1 224 ? 3.574 7.406 13.43 1 90.75 224 LEU B CA 1
ATOM 4596 C C . LEU B 1 224 ? 3.586 5.887 13.562 1 90.75 224 LEU B C 1
ATOM 4598 O O . LEU B 1 224 ? 3.291 5.352 14.633 1 90.75 224 LEU B O 1
ATOM 4602 N N . PHE B 1 225 ? 3.918 5.234 12.469 1 88.38 225 PHE B N 1
ATOM 4603 C CA . PHE B 1 225 ? 4.004 3.779 12.469 1 88.38 225 PHE B CA 1
ATOM 4604 C C . PHE B 1 225 ? 5.418 3.32 12.125 1 88.38 225 PHE B C 1
ATOM 4606 O O . PHE B 1 225 ? 5.906 3.568 11.023 1 88.38 225 PHE B O 1
ATOM 4613 N N . PRO B 1 226 ? 6.004 2.627 13.031 1 84.06 226 PRO B N 1
ATOM 4614 C CA . PRO B 1 226 ? 7.359 2.145 12.758 1 84.06 226 PRO B CA 1
ATOM 4615 C C . PRO B 1 226 ? 7.375 0.92 11.844 1 84.06 226 PRO B C 1
ATOM 4617 O O . PRO B 1 226 ? 6.598 -0.016 12.047 1 84.06 226 PRO B O 1
ATOM 4620 N N . ALA B 1 227 ? 8.289 0.92 10.914 1 81.5 227 ALA B N 1
ATOM 4621 C CA . ALA B 1 227 ? 8.445 -0.248 10.055 1 81.5 227 ALA B CA 1
ATOM 4622 C C . ALA B 1 227 ? 9.094 -1.404 10.812 1 81.5 227 ALA B C 1
ATOM 4624 O O . ALA B 1 227 ? 8.719 -2.564 10.625 1 81.5 227 ALA B O 1
ATOM 4625 N N . VAL B 1 228 ? 10.016 -1.104 11.664 1 85.38 228 VAL B N 1
ATOM 4626 C CA . VAL B 1 228 ? 10.734 -2.119 12.422 1 85.38 228 VAL B CA 1
ATOM 4627 C C . VAL B 1 228 ? 10 -2.414 13.727 1 85.38 228 VAL B C 1
ATOM 4629 O O . VAL B 1 228 ? 9.484 -1.502 14.375 1 85.38 228 VAL B O 1
ATOM 4632 N N . GLY B 1 229 ? 9.953 -3.637 14.07 1 86.88 229 GLY B N 1
ATOM 4633 C CA . GLY B 1 229 ? 9.305 -4.051 15.305 1 86.88 229 GLY B CA 1
ATOM 4634 C C . GLY B 1 229 ? 9.617 -5.48 15.695 1 86.88 229 GLY B C 1
ATOM 4635 O O . GLY B 1 229 ? 10.164 -6.246 14.891 1 86.88 229 GLY B O 1
ATOM 4636 N N . ALA B 1 230 ? 9.25 -5.812 16.891 1 88.94 230 ALA B N 1
ATOM 4637 C CA . ALA B 1 230 ? 9.5 -7.156 17.422 1 88.94 230 ALA B CA 1
ATOM 4638 C C . ALA B 1 230 ? 8.5 -8.156 16.859 1 88.94 230 ALA B C 1
ATOM 4640 O O . ALA B 1 230 ? 7.426 -7.773 16.375 1 88.94 230 ALA B O 1
ATOM 4641 N N . LEU B 1 231 ? 8.938 -9.43 16.891 1 93.12 231 LEU B N 1
ATOM 4642 C CA . LEU B 1 231 ? 7.996 -10.492 16.562 1 93.12 231 LEU B CA 1
ATOM 4643 C C . LEU B 1 231 ? 6.848 -10.531 17.562 1 93.12 231 LEU B C 1
ATOM 4645 O O . LEU B 1 231 ? 7.074 -10.539 18.766 1 93.12 231 LEU B O 1
ATOM 4649 N N . PRO B 1 232 ? 5.668 -10.516 17.047 1 91.75 232 PRO B N 1
ATOM 4650 C CA . PRO B 1 232 ? 4.543 -10.57 17.984 1 91.75 232 PRO B CA 1
ATOM 4651 C C . PRO B 1 232 ? 4.461 -11.898 18.734 1 91.75 232 PRO B C 1
ATOM 4653 O O . PRO B 1 232 ? 4.887 -12.93 18.219 1 91.75 232 PRO B O 1
ATOM 4656 N N . ARG B 1 233 ? 3.836 -11.789 19.938 1 91.44 233 ARG B N 1
ATOM 4657 C CA . ARG B 1 233 ? 3.754 -12.977 20.781 1 91.44 233 ARG B CA 1
ATOM 4658 C C . ARG B 1 233 ? 2.301 -13.344 21.078 1 91.44 233 ARG B C 1
ATOM 4660 O O . ARG B 1 233 ? 2.025 -14.398 21.656 1 91.44 233 ARG B O 1
ATOM 4667 N N . THR B 1 234 ? 1.407 -12.445 20.797 1 88 234 THR B N 1
ATOM 4668 C CA . THR B 1 234 ? -0.024 -12.641 21 1 88 234 THR B CA 1
ATOM 4669 C C . THR B 1 234 ? -0.814 -12.102 19.812 1 88 234 THR B C 1
ATOM 4671 O O . THR B 1 234 ? -0.265 -11.398 18.969 1 88 234 THR B O 1
ATOM 4674 N N . LEU B 1 235 ? -2.088 -12.453 19.719 1 87.81 235 LEU B N 1
ATOM 4675 C CA . LEU B 1 235 ? -2.924 -12.023 18.609 1 87.81 235 LEU B CA 1
ATOM 4676 C C . LEU B 1 235 ? -3.072 -10.5 18.609 1 87.81 235 LEU B C 1
ATOM 4678 O O . LEU B 1 235 ? -3.006 -9.875 17.547 1 87.81 235 LEU B O 1
ATOM 4682 N N . PRO B 1 236 ? -3.252 -9.883 19.812 1 82.38 236 PRO B N 1
ATOM 4683 C CA . PRO B 1 236 ? -3.291 -8.414 19.797 1 82.38 236 PRO B CA 1
ATOM 4684 C C . PRO B 1 236 ? -1.995 -7.801 19.266 1 82.38 236 PRO B C 1
ATOM 4686 O O . PRO B 1 236 ? -2.033 -6.824 18.516 1 82.38 236 PRO B O 1
ATOM 4689 N N . GLU B 1 237 ? -0.927 -8.414 19.625 1 86.94 237 GLU B N 1
ATOM 4690 C CA . GLU B 1 237 ? 0.357 -7.93 19.125 1 86.94 237 GLU B CA 1
ATOM 4691 C C . GLU B 1 237 ? 0.474 -8.141 17.609 1 86.94 237 GLU B C 1
ATOM 4693 O O . GLU B 1 237 ? 1.091 -7.328 16.922 1 86.94 237 GLU B O 1
ATOM 4698 N N . VAL B 1 238 ? -0.109 -9.258 17.109 1 91.56 238 VAL B N 1
ATOM 4699 C CA . VAL B 1 238 ? -0.124 -9.523 15.68 1 91.56 238 VAL B CA 1
ATOM 4700 C C . VAL B 1 238 ? -0.875 -8.406 14.961 1 91.56 238 VAL B C 1
ATOM 4702 O O . VAL B 1 238 ? -0.388 -7.867 13.961 1 91.56 238 VAL B O 1
ATOM 4705 N N . SER B 1 239 ? -1.951 -8.07 15.508 1 87.44 239 SER B N 1
ATOM 4706 C CA . SER B 1 239 ? -2.762 -7.016 14.898 1 87.44 239 SER B CA 1
ATOM 4707 C C . SER B 1 239 ? -2.029 -5.68 14.898 1 87.44 239 SER B C 1
ATOM 4709 O O . SER B 1 239 ? -2.078 -4.938 13.922 1 87.44 239 SER B O 1
ATOM 4711 N N . ALA B 1 240 ? -1.376 -5.383 15.969 1 86 240 ALA B N 1
ATOM 4712 C CA . ALA B 1 240 ? -0.602 -4.148 16.062 1 86 240 ALA B CA 1
ATOM 4713 C C . ALA B 1 240 ? 0.546 -4.133 15.062 1 86 240 ALA B C 1
ATOM 4715 O O . ALA B 1 240 ? 0.768 -3.135 14.375 1 86 240 ALA B O 1
ATOM 4716 N N . ARG B 1 241 ? 1.222 -5.25 14.953 1 91.12 241 ARG B N 1
ATOM 4717 C CA . ARG B 1 241 ? 2.365 -5.352 14.047 1 91.12 241 ARG B CA 1
ATOM 4718 C C . ARG B 1 241 ? 1.925 -5.277 12.594 1 91.12 241 ARG B C 1
ATOM 4720 O O . ARG B 1 241 ? 2.58 -4.629 11.773 1 91.12 241 ARG B O 1
ATOM 4727 N N . GLU B 1 242 ? 0.873 -5.949 12.328 1 91.38 242 GLU B N 1
ATOM 4728 C CA . GLU B 1 242 ? 0.303 -5.879 10.992 1 91.38 242 GLU B CA 1
ATOM 4729 C C . GLU B 1 242 ? 0.009 -4.434 10.594 1 91.38 242 GLU B C 1
ATOM 4731 O O . GLU B 1 242 ? 0.344 -4.012 9.484 1 91.38 242 GLU B O 1
ATOM 4736 N N . LYS B 1 243 ? -0.567 -3.746 11.461 1 87.81 243 LYS B N 1
ATOM 4737 C CA . LYS B 1 243 ? -0.895 -2.344 11.219 1 87.81 243 LYS B CA 1
ATOM 4738 C C . LYS B 1 243 ? 0.367 -1.514 11.008 1 87.81 243 LYS B C 1
ATOM 4740 O O . LYS B 1 243 ? 0.426 -0.69 10.086 1 87.81 243 LYS B O 1
ATOM 4745 N N . ASP B 1 244 ? 1.349 -1.745 11.844 1 89.06 244 ASP B N 1
ATOM 4746 C CA . ASP B 1 244 ? 2.619 -1.037 11.727 1 89.06 244 ASP B CA 1
ATOM 4747 C C . ASP B 1 244 ? 3.223 -1.225 10.336 1 89.06 244 ASP B C 1
ATOM 4749 O O . ASP B 1 244 ? 3.627 -0.254 9.688 1 89.06 244 ASP B O 1
ATOM 4753 N N . ILE B 1 245 ? 3.211 -2.406 9.898 1 89.5 245 ILE B N 1
ATOM 4754 C CA . ILE B 1 245 ? 3.82 -2.719 8.609 1 89.5 245 ILE B CA 1
ATOM 4755 C C . ILE B 1 245 ? 2.994 -2.102 7.484 1 89.5 245 ILE B C 1
ATOM 4757 O O . ILE B 1 245 ? 3.543 -1.478 6.57 1 89.5 245 ILE B O 1
ATOM 4761 N N . ARG B 1 246 ? 1.756 -2.176 7.574 1 88.06 246 ARG B N 1
ATOM 4762 C CA . ARG B 1 246 ? 0.851 -1.72 6.527 1 88.06 246 ARG B CA 1
ATOM 4763 C C . ARG B 1 246 ? 0.919 -0.205 6.367 1 88.06 246 ARG B C 1
ATOM 4765 O O . ARG B 1 246 ? 0.884 0.308 5.246 1 88.06 246 ARG B O 1
ATOM 4772 N N . PHE B 1 247 ? 1.049 0.498 7.5 1 87.19 247 PHE B N 1
ATOM 4773 C CA . PHE B 1 247 ? 0.918 1.948 7.438 1 87.19 247 PHE B CA 1
ATOM 4774 C C . PHE B 1 247 ? 2.285 2.619 7.512 1 87.19 247 PHE B C 1
ATOM 4776 O O . PHE B 1 247 ? 2.387 3.844 7.434 1 87.19 247 PHE B O 1
ATOM 4783 N N . SER B 1 248 ? 3.293 1.792 7.586 1 85.81 248 SER B N 1
ATOM 4784 C CA . SER B 1 248 ? 4.633 2.373 7.648 1 85.81 248 SER B CA 1
ATOM 4785 C C . SER B 1 248 ? 5.043 2.951 6.297 1 85.81 248 SER B C 1
ATOM 4787 O O . SER B 1 248 ? 4.449 2.621 5.266 1 85.81 248 SER B O 1
ATOM 4789 N N . SER B 1 249 ? 5.98 3.783 6.434 1 76.31 249 SER B N 1
ATOM 4790 C CA . SER B 1 249 ? 6.492 4.438 5.23 1 76.31 249 SER B CA 1
ATOM 4791 C C . SER B 1 249 ? 7.504 3.553 4.508 1 76.31 249 SER B C 1
ATOM 4793 O O . SER B 1 249 ? 8.148 2.705 5.129 1 76.31 249 SER B O 1
ATOM 4795 N N . ARG B 1 250 ? 7.422 3.715 3.209 1 75.25 250 ARG B N 1
ATOM 4796 C CA . ARG B 1 250 ? 8.438 3.08 2.381 1 75.25 250 ARG B CA 1
ATOM 4797 C C . ARG B 1 250 ? 9.555 4.062 2.037 1 75.25 250 ARG B C 1
ATOM 4799 O O . ARG B 1 250 ? 9.836 4.305 0.86 1 75.25 250 ARG B O 1
ATOM 4806 N N . THR B 1 251 ? 10.203 4.5 3.109 1 68.31 251 THR B N 1
ATOM 4807 C CA . THR B 1 251 ? 11.148 5.605 2.984 1 68.31 251 THR B CA 1
ATOM 4808 C C . THR B 1 251 ? 12.367 5.18 2.18 1 68.31 251 THR B C 1
ATOM 4810 O O . THR B 1 251 ? 12.805 5.898 1.277 1 68.31 251 THR B O 1
ATOM 4813 N N . ARG B 1 252 ? 12.82 4.012 2.457 1 66.5 252 ARG B N 1
ATOM 4814 C CA . ARG B 1 252 ? 14.031 3.547 1.782 1 66.5 252 ARG B CA 1
ATOM 4815 C C . ARG B 1 252 ? 13.797 3.402 0.282 1 66.5 252 ARG B C 1
ATOM 4817 O O . ARG B 1 252 ? 14.633 3.814 -0.525 1 66.5 252 ARG B O 1
ATOM 4824 N N . LEU B 1 253 ? 12.711 2.889 -0.021 1 67.56 253 LEU B N 1
ATOM 4825 C CA . LEU B 1 253 ? 12.383 2.717 -1.433 1 67.56 253 LEU B CA 1
ATOM 4826 C C . LEU B 1 253 ? 12.258 4.066 -2.131 1 67.56 253 LEU B C 1
ATOM 4828 O O . LEU B 1 253 ? 12.844 4.277 -3.195 1 67.56 253 LEU B O 1
ATOM 4832 N N . ASN B 1 254 ? 11.562 4.945 -1.474 1 71.94 254 ASN B N 1
ATOM 4833 C CA . ASN B 1 254 ? 11.328 6.254 -2.072 1 71.94 254 ASN B CA 1
ATOM 4834 C C . ASN B 1 254 ? 12.625 7.047 -2.215 1 71.94 254 ASN B C 1
ATOM 4836 O O . ASN B 1 254 ? 12.852 7.703 -3.234 1 71.94 254 ASN B O 1
ATOM 4840 N N . THR B 1 255 ? 13.422 6.949 -1.229 1 71.81 255 THR B N 1
ATOM 4841 C CA . THR B 1 255 ? 14.656 7.719 -1.248 1 71.81 255 THR B CA 1
ATOM 4842 C C . THR B 1 255 ? 15.656 7.109 -2.23 1 71.81 255 THR B C 1
ATOM 4844 O O . THR B 1 255 ? 16.391 7.836 -2.912 1 71.81 255 THR B O 1
ATOM 4847 N N . ARG B 1 256 ? 15.609 5.805 -2.352 1 70.06 256 ARG B N 1
ATOM 4848 C CA . ARG B 1 256 ? 16.469 5.156 -3.334 1 70.06 256 ARG B CA 1
ATOM 4849 C C . ARG B 1 256 ? 16.094 5.559 -4.754 1 70.06 256 ARG B C 1
ATOM 4851 O O . ARG B 1 256 ? 16.953 5.855 -5.578 1 70.06 256 ARG B O 1
ATOM 4858 N N . HIS B 1 257 ? 14.875 5.613 -4.945 1 72.44 257 HIS B N 1
ATOM 4859 C CA . HIS B 1 257 ? 14.383 6.02 -6.258 1 72.44 257 HIS B CA 1
ATOM 4860 C C . HIS B 1 257 ? 14.766 7.461 -6.57 1 72.44 257 HIS B C 1
ATOM 4862 O O . HIS B 1 257 ? 15.172 7.773 -7.691 1 72.44 257 HIS B O 1
ATOM 4868 N N . GLU B 1 258 ? 14.633 8.242 -5.613 1 73.81 258 GLU B N 1
ATOM 4869 C CA . GLU B 1 258 ? 14.961 9.648 -5.805 1 73.81 258 GLU B CA 1
ATOM 4870 C C . GLU B 1 258 ? 16.453 9.844 -6.051 1 73.81 258 GLU B C 1
ATOM 4872 O O . GLU B 1 258 ? 16.859 10.641 -6.898 1 73.81 258 GLU B O 1
ATOM 4877 N N . LEU B 1 259 ? 17.203 9.102 -5.371 1 72.44 259 LEU B N 1
ATOM 4878 C CA . LEU B 1 259 ? 18.656 9.18 -5.539 1 72.44 259 LEU B CA 1
ATOM 4879 C C . LEU B 1 259 ? 19.062 8.758 -6.945 1 72.44 259 LEU B C 1
ATOM 4881 O O . LEU B 1 259 ? 19.922 9.398 -7.566 1 72.44 259 LEU B O 1
ATOM 4885 N N . GLN B 1 260 ? 18.453 7.734 -7.355 1 74.94 260 GLN B N 1
ATOM 4886 C CA . GLN B 1 260 ? 18.75 7.262 -8.703 1 74.94 260 GLN B CA 1
ATOM 4887 C C . GLN B 1 260 ? 18.359 8.297 -9.75 1 74.94 260 GLN B C 1
ATOM 4889 O O . GLN B 1 260 ? 19.109 8.562 -10.688 1 74.94 260 GLN B O 1
ATOM 4894 N N . ARG B 1 261 ? 17.312 8.859 -9.5 1 76.25 261 ARG B N 1
ATOM 4895 C CA . ARG B 1 261 ? 16.828 9.883 -10.422 1 76.25 261 ARG B CA 1
ATOM 4896 C C . ARG B 1 261 ? 17.75 11.094 -10.438 1 76.25 261 ARG B C 1
ATOM 4898 O O . ARG B 1 261 ? 18.078 11.625 -11.5 1 76.25 261 ARG B O 1
ATOM 4905 N N . GLN B 1 262 ? 18.141 11.492 -9.305 1 75.56 262 GLN B N 1
ATOM 4906 C CA . GLN B 1 262 ? 19.031 12.648 -9.195 1 75.56 262 GLN B CA 1
ATOM 4907 C C . GLN B 1 262 ? 20.391 12.359 -9.828 1 75.56 262 GLN B C 1
ATOM 4909 O O . GLN B 1 262 ? 20.969 13.227 -10.484 1 75.56 262 GLN B O 1
ATOM 4914 N N . ALA B 1 263 ? 20.812 11.164 -9.609 1 76 263 ALA B N 1
ATOM 4915 C CA . ALA B 1 263 ? 22.094 10.781 -10.18 1 76 263 ALA B CA 1
ATOM 4916 C C . ALA B 1 263 ? 22.062 10.82 -11.703 1 76 263 ALA B C 1
ATOM 4918 O O . ALA B 1 263 ? 23 11.305 -12.336 1 76 263 ALA B O 1
ATOM 4919 N N . ILE B 1 264 ? 21.031 10.406 -12.164 1 80 264 ILE B N 1
ATOM 4920 C CA . ILE B 1 264 ? 20.875 10.391 -13.609 1 80 264 ILE B CA 1
ATOM 4921 C C . ILE B 1 264 ? 20.797 11.82 -14.141 1 80 264 ILE B C 1
ATOM 4923 O O . ILE B 1 264 ? 21.469 12.172 -15.109 1 80 264 ILE B O 1
ATOM 4927 N N . ALA B 1 265 ? 20.047 12.555 -13.469 1 79.88 265 ALA B N 1
ATOM 4928 C CA . ALA B 1 265 ? 19.859 13.945 -13.883 1 79.88 265 ALA B CA 1
ATOM 4929 C C . ALA B 1 265 ? 21.172 14.711 -13.805 1 79.88 265 ALA B C 1
ATOM 4931 O O . ALA B 1 265 ? 21.5 15.5 -14.703 1 79.88 265 ALA B O 1
ATOM 4932 N N . GLN B 1 266 ? 21.906 14.5 -12.82 1 80 266 GLN B N 1
ATOM 4933 C CA . GLN B 1 266 ? 23.172 15.188 -12.648 1 80 266 GLN B CA 1
ATOM 4934 C C . GLN B 1 266 ? 24.188 14.75 -13.711 1 80 266 GLN B C 1
ATOM 4936 O 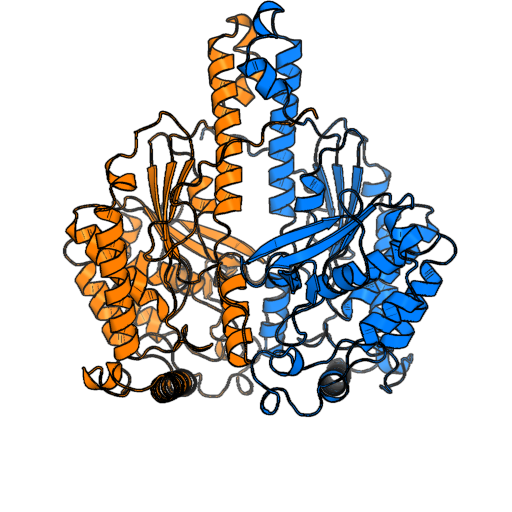O . GLN B 1 266 ? 24.906 15.578 -14.258 1 80 266 GLN B O 1
ATOM 4941 N N . ALA B 1 267 ? 24.188 13.492 -13.891 1 82.5 267 ALA B N 1
ATOM 4942 C CA . ALA B 1 267 ? 25.078 12.977 -14.93 1 82.5 267 ALA B CA 1
ATOM 4943 C C . ALA B 1 267 ? 24.734 13.562 -16.297 1 82.5 267 ALA B C 1
ATOM 4945 O O . ALA B 1 267 ? 25.625 13.914 -17.078 1 82.5 267 ALA B O 1
ATOM 4946 N N . ALA B 1 268 ? 23.516 13.648 -16.5 1 84.44 268 ALA B N 1
ATOM 4947 C CA . ALA B 1 268 ? 23.047 14.195 -17.766 1 84.44 268 ALA B CA 1
ATOM 4948 C C . ALA B 1 268 ? 23.422 15.664 -17.906 1 84.44 268 ALA B C 1
ATOM 4950 O O . ALA B 1 268 ? 23.844 16.109 -18.984 1 84.44 268 ALA B O 1
ATOM 4951 N N . GLN B 1 269 ? 23.281 16.328 -16.844 1 83.62 269 GLN B N 1
ATOM 4952 C CA . GLN B 1 269 ? 23.625 17.75 -16.859 1 83.62 269 GLN B CA 1
ATOM 4953 C C . GLN B 1 269 ? 25.125 17.953 -17.062 1 83.62 269 GLN B C 1
ATOM 4955 O O . GLN B 1 269 ? 25.547 18.812 -17.844 1 83.62 269 GLN B O 1
ATOM 4960 N N . ARG B 1 270 ? 25.875 17.219 -16.359 1 85 270 ARG B N 1
ATOM 4961 C CA . ARG B 1 270 ? 27.328 17.312 -16.5 1 85 270 ARG B CA 1
ATOM 4962 C C . ARG B 1 270 ? 27.766 16.953 -17.922 1 85 270 ARG B C 1
ATOM 4964 O O . ARG B 1 270 ? 28.641 17.609 -18.484 1 85 270 ARG B O 1
ATOM 4971 N N . LEU B 1 271 ? 27.172 16.016 -18.438 1 87.38 271 LEU B N 1
ATOM 4972 C CA . LEU B 1 271 ? 27.5 15.609 -19.797 1 87.38 271 LEU B CA 1
ATOM 4973 C C . LEU B 1 271 ? 27.109 16.703 -20.797 1 87.38 271 LEU B C 1
ATOM 4975 O O . LEU B 1 271 ? 27.859 16.969 -21.734 1 87.38 271 LEU B O 1
ATOM 4979 N N . TRP B 1 272 ? 25.984 17.281 -20.547 1 88 272 TRP B N 1
ATOM 4980 C CA . TRP B 1 272 ? 25.5 18.328 -21.438 1 88 272 TRP B CA 1
ATOM 4981 C C . TRP B 1 272 ? 26.5 19.469 -21.531 1 88 272 TRP B C 1
ATOM 4983 O O . TRP B 1 272 ? 26.734 20.016 -22.625 1 88 272 TRP B O 1
ATOM 4993 N N . HIS B 1 273 ? 27.125 19.812 -20.438 1 88.12 273 HIS B N 1
ATOM 4994 C CA . HIS B 1 273 ? 28.078 20.906 -20.406 1 88.12 273 HIS B CA 1
ATOM 4995 C C . HIS B 1 273 ? 29.375 20.547 -21.141 1 88.12 273 HIS B C 1
ATOM 4997 O O . HIS B 1 273 ? 30.109 21.438 -21.562 1 88.12 273 HIS B O 1
ATOM 5003 N N . LYS B 1 274 ? 29.531 19.281 -21.281 1 90 274 LYS B N 1
ATOM 5004 C CA . LYS B 1 274 ? 30.766 18.812 -21.938 1 90 274 LYS B CA 1
ATOM 5005 C C . LYS B 1 274 ? 30.547 18.609 -23.438 1 90 274 LYS B C 1
ATOM 5007 O O . LYS B 1 274 ? 31.5 18.422 -24.188 1 90 274 LYS B O 1
ATOM 5012 N N . LEU B 1 275 ? 29.312 18.719 -23.844 1 90.94 275 LEU B N 1
ATOM 5013 C CA . LEU B 1 275 ? 28.984 18.406 -25.234 1 90.94 275 LEU B CA 1
ATOM 5014 C C . LEU B 1 275 ? 29.453 19.531 -26.156 1 90.94 275 LEU B C 1
ATOM 5016 O O . LEU B 1 275 ? 29.406 20.703 -25.797 1 90.94 275 LEU B O 1
ATOM 5020 N N . PRO B 1 276 ? 29.875 19.188 -27.359 1 90.19 276 PRO B N 1
ATOM 5021 C CA . PRO B 1 276 ? 30.078 20.219 -28.375 1 90.19 276 PRO B CA 1
ATOM 5022 C C . PRO B 1 276 ? 28.797 20.969 -28.719 1 90.19 276 PRO B C 1
ATOM 5024 O O . PRO B 1 276 ? 27.703 20.422 -28.609 1 90.19 276 PRO B O 1
ATOM 5027 N N . PRO B 1 277 ? 28.891 22.219 -29.094 1 88.31 277 PRO B N 1
ATOM 5028 C CA . PRO B 1 277 ? 27.719 23.062 -29.359 1 88.31 277 PRO B CA 1
ATOM 5029 C C . PRO B 1 277 ? 26.734 22.422 -30.328 1 88.31 277 PRO B C 1
ATOM 5031 O O . PRO B 1 277 ? 25.516 22.562 -30.172 1 88.31 277 PRO B O 1
ATOM 5034 N N . ALA B 1 278 ? 27.266 21.656 -31.281 1 87.12 278 ALA B N 1
ATOM 5035 C CA . ALA B 1 278 ? 26.406 21.031 -32.281 1 87.12 278 ALA B CA 1
ATOM 5036 C C . ALA B 1 278 ? 25.484 19.984 -31.656 1 87.12 278 ALA B C 1
ATOM 5038 O O . ALA B 1 278 ? 24.375 19.766 -32.125 1 87.12 278 ALA B O 1
ATOM 5039 N N . LEU B 1 279 ? 25.938 19.406 -30.562 1 90.19 279 LEU B N 1
ATOM 5040 C CA . LEU B 1 279 ? 25.188 18.312 -29.953 1 90.19 279 LEU B CA 1
ATOM 5041 C C . LEU B 1 279 ? 24.312 18.844 -28.812 1 90.19 279 LEU B C 1
ATOM 5043 O O . LEU B 1 279 ? 23.422 18.125 -28.344 1 90.19 279 LEU B O 1
ATOM 5047 N N . ARG B 1 280 ? 24.469 20.047 -28.375 1 87.62 280 ARG B N 1
ATOM 5048 C CA . ARG B 1 280 ? 23.656 20.609 -27.297 1 87.62 280 ARG B CA 1
ATOM 5049 C C . ARG B 1 280 ? 22.219 20.797 -27.734 1 87.62 280 ARG B C 1
ATOM 5051 O O . ARG B 1 280 ? 21.297 20.781 -26.906 1 87.62 280 ARG B O 1
ATOM 5058 N N . ASP B 1 281 ? 22.078 20.891 -29.094 1 87.19 281 ASP B N 1
ATOM 5059 C CA . ASP B 1 281 ? 20.719 21.094 -29.625 1 87.19 281 ASP B CA 1
ATOM 5060 C C . ASP B 1 281 ? 20.094 19.766 -30.031 1 87.19 281 ASP B C 1
ATOM 5062 O O . ASP B 1 281 ? 18.953 19.734 -30.484 1 87.19 281 ASP B O 1
ATOM 5066 N N . ASP B 1 282 ? 20.906 18.766 -29.859 1 89.81 282 ASP B N 1
ATOM 5067 C CA . ASP B 1 282 ? 20.375 17.438 -30.141 1 89.81 282 ASP B CA 1
ATOM 5068 C C . ASP B 1 282 ? 19.172 17.125 -29.234 1 89.81 282 ASP B C 1
ATOM 5070 O O . ASP B 1 282 ? 19.188 17.422 -28.047 1 89.81 282 ASP B O 1
ATOM 5074 N N . PRO B 1 283 ? 18.125 16.594 -29.797 1 87.62 283 PRO B N 1
ATOM 5075 C CA . PRO B 1 283 ? 16.906 16.328 -29.031 1 87.62 283 PRO B CA 1
ATOM 5076 C C . PRO B 1 283 ? 17.156 15.43 -27.828 1 87.62 283 PRO B C 1
ATOM 5078 O O . PRO B 1 283 ? 16.562 15.633 -26.766 1 87.62 283 PRO B O 1
ATOM 5081 N N . ASP B 1 284 ? 17.984 14.5 -28 1 88.12 284 ASP B N 1
ATOM 5082 C CA . ASP B 1 284 ? 18.281 13.602 -26.875 1 88.12 284 ASP B CA 1
ATOM 5083 C C . ASP B 1 284 ? 19.078 14.328 -25.797 1 88.12 284 ASP B C 1
ATOM 5085 O O . ASP B 1 284 ? 18.844 14.125 -24.609 1 88.12 284 ASP B O 1
ATOM 5089 N N . ALA B 1 285 ? 19.984 15.07 -26.219 1 87.56 285 ALA B N 1
ATOM 5090 C CA . ALA B 1 285 ? 20.766 15.859 -25.266 1 87.56 285 ALA B CA 1
ATOM 5091 C C . ALA B 1 285 ? 19.859 16.828 -24.5 1 87.56 285 ALA B C 1
ATOM 5093 O O . ALA B 1 285 ? 20 16.969 -23.281 1 87.56 285 ALA B O 1
ATOM 5094 N N . GLN B 1 286 ? 18.953 17.359 -25.219 1 86 286 GLN B N 1
ATOM 5095 C CA . GLN B 1 286 ? 18.031 18.312 -24.594 1 86 286 GLN B CA 1
ATOM 5096 C C . GLN B 1 286 ? 17.094 17.594 -23.625 1 86 286 GLN B C 1
ATOM 5098 O O . GLN B 1 286 ? 16.781 18.125 -22.547 1 86 286 GLN B O 1
ATOM 5103 N N . ALA B 1 287 ? 16.625 16.516 -24 1 83.56 287 ALA B N 1
ATOM 5104 C CA . ALA B 1 287 ? 15.734 15.727 -23.141 1 83.56 287 ALA B CA 1
ATOM 5105 C C . ALA B 1 287 ? 16.422 15.344 -21.844 1 83.56 287 ALA B C 1
ATOM 5107 O O . ALA B 1 287 ? 15.82 15.422 -20.766 1 83.56 287 ALA B O 1
ATOM 5108 N N . LEU B 1 288 ? 17.625 14.93 -21.984 1 83.94 288 LEU B N 1
ATOM 5109 C CA . LEU B 1 288 ? 18.375 14.516 -20.812 1 83.94 288 LEU B CA 1
ATOM 5110 C C . LEU B 1 288 ? 18.734 15.711 -19.938 1 83.94 288 LEU B C 1
ATOM 5112 O O . LEU B 1 288 ? 18.672 15.633 -18.719 1 83.94 288 LEU B O 1
ATOM 5116 N N . ALA B 1 289 ? 19.094 16.719 -20.656 1 79.69 289 ALA B N 1
ATOM 5117 C CA . ALA B 1 289 ? 19.438 17.938 -19.938 1 79.69 289 ALA B CA 1
ATOM 5118 C C . ALA B 1 289 ? 18.203 18.5 -19.219 1 79.69 289 ALA B C 1
ATOM 5120 O O . ALA B 1 289 ? 18.344 19.219 -18.219 1 79.69 289 ALA B O 1
ATOM 5121 N N . GLY B 1 290 ? 17.078 18.141 -19.688 1 75.62 290 GLY B N 1
ATOM 5122 C CA . GLY B 1 290 ? 15.836 18.625 -19.125 1 75.62 290 GLY B CA 1
ATOM 5123 C C . GLY B 1 290 ? 15.406 17.859 -17.891 1 75.62 290 GLY B C 1
ATOM 5124 O O . GLY B 1 290 ? 14.461 18.266 -17.203 1 75.62 290 GLY B O 1
ATOM 5125 N N . LEU B 1 291 ? 16.156 16.766 -17.75 1 75 291 LEU B N 1
ATOM 5126 C CA . LEU B 1 291 ? 15.844 16.047 -16.516 1 75 291 LEU B CA 1
ATOM 5127 C C . LEU B 1 291 ? 16.078 16.906 -15.297 1 75 291 LEU B C 1
ATOM 5129 O O . LEU B 1 291 ? 17.047 17.672 -15.242 1 75 291 LEU B O 1
ATOM 5133 N N . ARG B 1 292 ? 15.055 16.922 -14.562 1 60.09 292 ARG B N 1
ATOM 5134 C CA . ARG B 1 292 ? 15.078 17.812 -13.406 1 60.09 292 ARG B CA 1
ATOM 5135 C C . ARG B 1 292 ? 16.172 17.406 -12.422 1 60.09 292 ARG B C 1
ATOM 5137 O O . ARG B 1 292 ? 16.25 16.25 -12.008 1 60.09 292 ARG B O 1
ATOM 5144 N N . CYS B 1 293 ? 17.234 18.125 -12.414 1 59.69 293 CYS B N 1
ATOM 5145 C CA . CYS B 1 293 ? 18.281 17.984 -11.422 1 59.69 293 CYS B CA 1
ATOM 5146 C C . CYS B 1 293 ? 17.875 18.641 -10.102 1 59.69 293 CYS B C 1
ATOM 5148 O O . CYS B 1 293 ? 17.906 19.875 -9.984 1 59.69 293 CYS B O 1
ATOM 5150 N N . ASP B 1 294 ? 17.266 17.859 -9.242 1 62.81 294 ASP B N 1
ATOM 5151 C CA . ASP B 1 294 ? 16.766 18.438 -7.996 1 62.81 294 ASP B CA 1
ATOM 5152 C C . ASP B 1 294 ? 17.922 18.75 -7.043 1 62.81 294 ASP B C 1
ATOM 5154 O O . ASP B 1 294 ? 18.984 18.156 -7.125 1 62.81 294 ASP B O 1
ATOM 5158 N N . ALA B 1 295 ? 17.797 19.938 -6.504 1 71.06 295 ALA B N 1
ATOM 5159 C CA . ALA B 1 295 ? 18.703 20.266 -5.406 1 71.06 295 ALA B CA 1
ATOM 5160 C C . ALA B 1 295 ? 18.703 19.172 -4.348 1 71.06 295 ALA B C 1
ATOM 5162 O O . ALA B 1 295 ? 17.891 18.25 -4.402 1 71.06 295 ALA B O 1
ATOM 5163 N N . ALA B 1 296 ? 19.734 19.219 -3.615 1 75.69 296 ALA B N 1
ATOM 5164 C CA . ALA B 1 296 ? 19.891 18.25 -2.541 1 75.69 296 ALA B CA 1
ATOM 5165 C C . ALA B 1 296 ? 18.672 18.219 -1.635 1 75.69 296 ALA B C 1
ATOM 5167 O O . ALA B 1 296 ? 18.031 19.25 -1.397 1 75.69 296 ALA B O 1
ATOM 5168 N N . VAL B 1 297 ? 18.375 17.047 -1.26 1 79.44 297 VAL B N 1
ATOM 5169 C CA . VAL B 1 297 ? 17.266 16.875 -0.331 1 79.44 297 VAL B CA 1
ATOM 5170 C C . VAL B 1 297 ? 17.734 16.109 0.898 1 79.44 297 VAL B C 1
ATOM 5172 O O . VAL B 1 297 ? 18.297 15.016 0.773 1 79.44 297 VAL B O 1
ATOM 5175 N N . ASP B 1 298 ? 17.594 16.719 2.033 1 82.88 298 ASP B N 1
ATOM 5176 C CA . ASP B 1 298 ? 17.812 16.031 3.301 1 82.88 298 ASP B CA 1
ATOM 5177 C C . ASP B 1 298 ? 16.5 15.594 3.936 1 82.88 298 ASP B C 1
ATOM 5179 O O . ASP B 1 298 ? 15.641 16.438 4.227 1 82.88 298 ASP B O 1
ATOM 5183 N N . VAL B 1 299 ? 16.422 14.289 4.125 1 83.12 299 VAL B N 1
ATOM 5184 C CA . VAL B 1 299 ? 15.219 13.758 4.754 1 83.12 299 VAL B CA 1
ATOM 5185 C C . VAL B 1 299 ? 15.523 13.359 6.199 1 83.12 299 VAL B C 1
ATOM 5187 O O . VAL B 1 299 ? 16.391 12.523 6.449 1 83.12 299 VAL B O 1
ATOM 5190 N N . VAL B 1 300 ? 14.836 14.031 7.066 1 85.62 300 VAL B N 1
ATOM 5191 C CA . VAL B 1 300 ? 14.922 13.672 8.477 1 85.62 300 VAL B CA 1
ATOM 5192 C C . VAL B 1 300 ? 13.695 12.844 8.867 1 85.62 300 VAL B C 1
ATOM 5194 O O . VAL B 1 300 ? 12.562 13.305 8.758 1 85.62 300 VAL B O 1
ATOM 5197 N N . HIS B 1 301 ? 14.023 11.719 9.312 1 84.12 301 HIS B N 1
ATOM 5198 C CA . HIS B 1 301 ? 12.961 10.781 9.648 1 84.12 301 HIS B CA 1
ATOM 5199 C C . HIS B 1 301 ? 12.734 10.727 11.156 1 84.12 301 HIS B C 1
ATOM 5201 O O . HIS B 1 301 ? 13.625 10.32 11.906 1 84.12 301 HIS B O 1
ATOM 5207 N N . LEU B 1 302 ? 11.586 11.227 11.57 1 84.19 302 LEU B N 1
ATOM 5208 C CA . LEU B 1 302 ? 11.141 11.062 12.945 1 84.19 302 LEU B CA 1
ATOM 5209 C C . LEU B 1 302 ? 10.07 9.984 13.047 1 84.19 302 LEU B C 1
ATOM 5211 O O . LEU B 1 302 ? 9.016 10.094 12.422 1 84.19 302 LEU B O 1
ATOM 5215 N N . ILE B 1 303 ? 10.422 8.969 13.781 1 77.75 303 ILE B N 1
ATOM 5216 C CA . ILE B 1 303 ? 9.492 7.852 13.883 1 77.75 303 ILE B CA 1
ATOM 5217 C C . ILE B 1 303 ? 9.016 7.699 15.328 1 77.75 303 ILE B C 1
ATOM 5219 O O . ILE B 1 303 ? 9.836 7.598 16.25 1 77.75 303 ILE B O 1
ATOM 5223 N N . TYR B 1 304 ? 7.727 7.707 15.422 1 78.81 304 TYR B N 1
ATOM 5224 C CA . TYR B 1 304 ? 7.16 7.402 16.734 1 78.81 304 TYR B CA 1
ATOM 5225 C C . TYR B 1 304 ? 7.445 5.961 17.125 1 78.81 304 TYR B C 1
ATOM 5227 O O . TYR B 1 304 ? 7.273 5.043 16.312 1 78.81 304 TYR B O 1
ATOM 5235 N N . ARG B 1 305 ? 7.914 5.801 18.219 1 70.5 305 ARG B N 1
ATOM 5236 C CA . ARG B 1 305 ? 8.156 4.457 18.734 1 70.5 305 ARG B CA 1
ATOM 5237 C C . ARG B 1 305 ? 7.184 4.109 19.859 1 70.5 305 ARG B C 1
ATOM 5239 O O . ARG B 1 305 ? 7.145 4.789 20.875 1 70.5 305 ARG B O 1
ATOM 5246 N N . SER B 1 306 ? 6.445 3.111 19.484 1 63.22 306 SER B N 1
ATOM 5247 C CA . SER B 1 306 ? 5.387 2.67 20.391 1 63.22 306 SER B CA 1
ATOM 5248 C C . SER B 1 306 ? 5.953 2.178 21.719 1 63.22 306 SER B C 1
ATOM 5250 O O . SER B 1 306 ? 7.059 1.632 21.766 1 63.22 306 SER B O 1
ATOM 5252 N N . GLN B 1 307 ? 5.223 2.459 22.672 1 61.31 307 GLN B N 1
ATOM 5253 C CA . GLN B 1 307 ? 5.531 1.917 23.984 1 61.31 307 GLN B CA 1
ATOM 5254 C C . GLN B 1 307 ? 4.969 0.508 24.156 1 61.31 307 GLN B C 1
ATOM 5256 O O . GLN B 1 307 ? 3.988 0.146 23.5 1 61.31 307 GLN B O 1
ATOM 5261 N N . PRO B 1 308 ? 5.695 -0.228 24.891 1 53.62 308 PRO B N 1
ATOM 5262 C CA . PRO B 1 308 ? 5.312 -1.633 25.062 1 53.62 308 PRO B CA 1
ATOM 5263 C C . PRO B 1 308 ? 3.848 -1.804 25.453 1 53.62 308 PRO B C 1
ATOM 5265 O O . PRO B 1 308 ? 3.258 -2.857 25.203 1 53.62 308 PRO B O 1
ATOM 5268 N N . TYR B 1 309 ? 3.279 -0.815 26.047 1 51.62 309 TYR B N 1
ATOM 5269 C CA . TYR B 1 309 ? 1.919 -0.974 26.562 1 51.62 309 TYR B CA 1
ATOM 5270 C C . TYR B 1 309 ? 0.895 -0.598 25.484 1 51.62 309 TYR B C 1
ATOM 5272 O O . TYR B 1 309 ? -0.312 -0.739 25.703 1 51.62 309 TYR B O 1
ATOM 5280 N N . GLU B 1 310 ? 1.416 -0.198 24.5 1 62.25 310 GLU B N 1
ATOM 5281 C CA . GLU B 1 310 ? 0.499 0.191 23.422 1 62.25 310 GLU B CA 1
ATOM 5282 C C . GLU B 1 310 ? 0.124 -1.007 22.562 1 62.25 310 GLU B C 1
ATOM 5284 O O . GLU B 1 310 ? 0.994 -1.777 22.141 1 62.25 310 GLU B O 1
ATOM 5289 N N . THR B 1 311 ? -1.215 -1.254 22.562 1 62.25 311 THR B N 1
ATOM 5290 C CA . THR B 1 311 ? -1.744 -2.389 21.812 1 62.25 311 THR B CA 1
ATOM 5291 C C . THR B 1 311 ? -2.318 -1.935 20.469 1 62.25 311 THR B C 1
ATOM 5293 O O . THR B 1 311 ? -1.927 -0.89 19.938 1 62.25 311 THR B O 1
ATOM 5296 N N . GLN B 1 312 ? -3.211 -2.777 19.875 1 59.84 312 GLN B N 1
ATOM 5297 C CA . GLN B 1 312 ? -3.818 -2.555 18.562 1 59.84 312 GLN B CA 1
ATOM 5298 C C . GLN B 1 312 ? -4.688 -1.3 18.578 1 59.84 312 GLN B C 1
ATOM 5300 O O . GLN B 1 312 ? -4.984 -0.738 17.516 1 59.84 312 GLN B O 1
ATOM 5305 N N . SER B 1 313 ? -4.992 -0.757 19.766 1 66.69 313 SER B N 1
ATOM 5306 C CA . SER B 1 313 ? -5.934 0.352 19.859 1 66.69 313 SER B CA 1
ATOM 5307 C C . SER B 1 313 ? -5.207 1.692 19.922 1 66.69 313 SER B C 1
ATOM 5309 O O . SER B 1 313 ? -5.84 2.742 20.047 1 66.69 313 SER B O 1
ATOM 5311 N N . LYS B 1 314 ? -3.938 1.709 19.688 1 67.81 314 LYS B N 1
ATOM 5312 C CA . LYS B 1 314 ? -3.107 2.893 19.891 1 67.81 314 LYS B CA 1
ATOM 5313 C C . LYS B 1 314 ? -3.551 4.043 19 1 67.81 314 LYS B C 1
ATOM 5315 O O . LYS B 1 314 ? -3.477 5.207 19.391 1 67.81 314 LYS B O 1
ATOM 5320 N N . ASP B 1 315 ? -4.152 3.668 17.859 1 71.06 315 ASP B N 1
ATOM 5321 C CA . ASP B 1 315 ? -4.477 4.73 16.906 1 71.06 315 ASP B CA 1
ATOM 5322 C C . ASP B 1 315 ? -5.898 5.242 17.109 1 71.06 315 ASP B C 1
ATOM 5324 O O . ASP B 1 315 ? -6.312 6.219 16.484 1 71.06 315 ASP B O 1
ATOM 5328 N N . TYR B 1 316 ? -6.645 4.684 18.016 1 72 316 TYR B N 1
ATOM 5329 C CA . TYR B 1 316 ? -7.973 5.246 18.219 1 72 316 TYR B CA 1
ATOM 5330 C C . TYR B 1 316 ? -8.242 5.484 19.703 1 72 316 TYR B C 1
ATOM 5332 O O . TYR B 1 316 ? -9.367 5.777 20.094 1 72 316 TYR B O 1
ATOM 5340 N N . GLU B 1 317 ? -7.215 5.391 20.469 1 70.75 317 GLU B N 1
ATOM 5341 C CA . GLU B 1 317 ? -7.328 5.688 21.891 1 70.75 317 GLU B CA 1
ATOM 5342 C C . GLU B 1 317 ? -7.02 7.152 22.172 1 70.75 317 GLU B C 1
ATOM 5344 O O . GLU B 1 317 ? -5.867 7.516 22.422 1 70.75 317 GLU B O 1
ATOM 5349 N N . PHE B 1 318 ? -8.078 7.992 22.25 1 72.94 318 PHE B N 1
ATOM 5350 C CA . PHE B 1 318 ? -7.945 9.445 22.344 1 72.94 318 PHE B CA 1
ATOM 5351 C C . PHE B 1 318 ? -8.055 9.906 23.797 1 72.94 318 PHE B C 1
ATOM 5353 O O . PHE B 1 318 ? -8.633 10.953 24.078 1 72.94 318 PHE B O 1
ATOM 5360 N N . SER B 1 319 ? -7.473 9.234 24.656 1 77.31 319 SER B N 1
ATOM 5361 C CA . SER B 1 319 ? -7.473 9.703 26.031 1 77.31 319 SER B CA 1
ATOM 5362 C C . SER B 1 319 ? -6.488 10.852 26.234 1 77.31 319 SER B C 1
ATOM 5364 O O . SER B 1 319 ? -5.504 10.961 25.5 1 77.31 319 SER B O 1
ATOM 5366 N N . ARG B 1 320 ? -6.852 11.664 27.266 1 83.62 320 ARG B N 1
ATOM 5367 C CA . ARG B 1 320 ? -5.992 12.805 27.578 1 83.62 320 ARG B CA 1
ATOM 5368 C C . ARG B 1 320 ? -4.59 12.336 27.969 1 83.62 320 ARG B C 1
ATOM 5370 O O . ARG B 1 320 ? -3.596 12.945 27.562 1 83.62 320 ARG B O 1
ATOM 5377 N N . LEU B 1 321 ? -4.531 11.281 28.625 1 79.56 321 LEU B N 1
ATOM 5378 C CA . LEU B 1 321 ? -3.25 10.742 29.062 1 79.56 321 LEU B CA 1
ATOM 5379 C C . LEU B 1 321 ? -2.393 10.336 27.875 1 79.56 321 LEU B C 1
ATOM 5381 O O . LEU B 1 321 ? -1.233 10.742 27.766 1 79.56 321 LEU B O 1
ATOM 5385 N N . SER B 1 322 ? -2.902 9.562 27 1 81.94 322 SER B N 1
ATOM 5386 C CA . SER B 1 322 ? -2.168 9.109 25.828 1 81.94 322 SER B CA 1
ATOM 5387 C C . SER B 1 322 ? -1.786 10.273 24.922 1 81.94 322 SER B C 1
ATOM 5389 O O . SER B 1 322 ? -0.688 10.297 24.375 1 81.94 322 SER B O 1
ATOM 5391 N N . MET B 1 323 ? -2.715 11.219 24.875 1 87.31 323 MET B N 1
ATOM 5392 C CA . MET B 1 323 ? -2.447 12.398 24.062 1 87.31 323 MET B CA 1
ATOM 5393 C C . MET B 1 323 ? -1.219 13.148 24.562 1 87.31 323 MET B C 1
ATOM 5395 O O . MET B 1 323 ? -0.337 13.5 23.781 1 87.31 323 MET B O 1
ATOM 5399 N N . GLN B 1 324 ? -1.161 13.359 25.812 1 88.31 324 GLN B N 1
ATOM 5400 C CA . GLN B 1 324 ? -0.042 14.07 26.406 1 88.31 324 GLN B CA 1
ATOM 5401 C C . GLN B 1 324 ? 1.26 13.289 26.25 1 88.31 324 GLN B C 1
ATOM 5403 O O . GLN B 1 324 ? 2.311 13.875 25.984 1 88.31 324 GLN B O 1
ATOM 5408 N N . GLU B 1 325 ? 1.172 12.039 26.375 1 85.88 325 GLU B N 1
ATOM 5409 C CA . GLU B 1 325 ? 2.352 11.195 26.203 1 85.88 325 GLU B CA 1
ATOM 5410 C C . GLU B 1 325 ? 2.893 11.281 24.781 1 85.88 325 GLU B C 1
ATOM 5412 O O . GLU B 1 325 ? 4.102 11.414 24.578 1 85.88 325 GLU B O 1
ATOM 5417 N N . HIS B 1 326 ? 2.031 11.195 23.844 1 89.69 326 HIS B N 1
ATOM 5418 C CA . HIS B 1 326 ? 2.432 11.305 22.453 1 89.69 326 HIS B CA 1
ATOM 5419 C C . HIS B 1 326 ? 3.027 12.672 22.156 1 89.69 326 HIS B C 1
ATOM 5421 O O . HIS B 1 326 ? 4.074 12.773 21.516 1 89.69 326 HIS B O 1
ATOM 5427 N N . TRP B 1 327 ? 2.342 13.734 22.672 1 93.44 327 TRP B N 1
ATOM 5428 C CA . TRP B 1 327 ? 2.809 15.102 22.484 1 93.44 327 TRP B CA 1
ATOM 5429 C C . TRP B 1 327 ? 4.215 15.281 23.047 1 93.44 327 TRP B C 1
ATOM 5431 O O . TRP B 1 327 ? 5.105 15.789 22.359 1 93.44 327 TRP B O 1
ATOM 5441 N N . ASP B 1 328 ? 4.375 14.742 24.234 1 92.56 328 ASP B N 1
ATOM 5442 C CA . ASP B 1 328 ? 5.664 14.875 24.906 1 92.56 328 ASP B CA 1
ATOM 5443 C C . ASP B 1 328 ? 6.75 14.094 24.172 1 92.56 328 ASP B C 1
ATOM 5445 O O . ASP B 1 328 ? 7.887 14.555 24.047 1 92.56 328 ASP B O 1
ATOM 5449 N N . ALA B 1 329 ? 6.41 12.961 23.703 1 89.12 329 ALA B N 1
ATOM 5450 C CA . ALA B 1 329 ? 7.359 12.156 22.953 1 89.12 329 ALA B CA 1
ATOM 5451 C C . ALA B 1 329 ? 7.809 12.875 21.688 1 89.12 329 ALA B C 1
ATOM 5453 O O . ALA B 1 329 ? 9 12.906 21.375 1 89.12 329 ALA B O 1
ATOM 5454 N N . GLY B 1 330 ? 6.867 13.461 20.984 1 93.06 330 GLY B N 1
ATOM 5455 C CA . GLY B 1 330 ? 7.207 14.219 19.781 1 93.06 330 GLY B CA 1
ATOM 5456 C C . GLY B 1 330 ? 8.125 15.391 20.062 1 93.06 330 GLY B C 1
ATOM 5457 O O . GLY B 1 330 ? 9.086 15.617 19.328 1 93.06 330 GLY B O 1
ATOM 5458 N N . ARG B 1 331 ? 7.777 16.109 21.141 1 93.75 331 ARG B N 1
ATOM 5459 C CA . ARG B 1 331 ? 8.586 17.266 21.531 1 93.75 331 ARG B CA 1
ATOM 5460 C C . ARG B 1 331 ? 10.016 16.844 21.844 1 93.75 331 ARG B C 1
ATOM 5462 O O . ARG B 1 331 ? 10.977 17.469 21.391 1 93.75 331 ARG B O 1
ATOM 5469 N N . ARG B 1 332 ? 10.164 15.75 22.562 1 91.5 332 ARG B N 1
ATOM 5470 C CA . ARG B 1 332 ? 11.477 15.258 22.969 1 91.5 332 ARG B CA 1
ATOM 5471 C C . ARG B 1 332 ? 12.273 14.758 21.766 1 91.5 332 ARG B C 1
ATOM 5473 O O . ARG B 1 332 ? 13.453 15.07 21.609 1 91.5 332 ARG B O 1
ATOM 5480 N N . ASP B 1 333 ? 11.664 13.984 20.938 1 88.88 333 ASP B N 1
ATOM 5481 C CA . ASP B 1 333 ? 12.352 13.406 19.797 1 88.88 333 ASP B CA 1
ATOM 5482 C C . ASP B 1 333 ? 12.836 14.484 18.828 1 88.88 333 ASP B C 1
ATOM 5484 O O . ASP B 1 333 ? 13.961 14.414 18.328 1 88.88 333 ASP B O 1
ATOM 5488 N N . MET B 1 334 ? 12.023 15.461 18.625 1 90.75 334 MET B N 1
ATOM 5489 C CA . MET B 1 334 ? 12.43 16.547 17.719 1 90.75 334 MET B CA 1
ATOM 5490 C C . MET B 1 334 ? 13.539 17.375 18.344 1 90.75 334 MET B C 1
ATOM 5492 O O . MET B 1 334 ? 14.492 17.766 17.656 1 90.75 334 MET B O 1
ATOM 5496 N N . ALA B 1 335 ? 13.406 17.688 19.578 1 90.06 335 ALA B N 1
ATOM 5497 C CA . ALA B 1 335 ? 14.461 18.422 20.266 1 90.06 335 ALA B CA 1
ATOM 5498 C C . ALA B 1 335 ? 15.797 17.703 20.172 1 90.06 335 ALA B C 1
ATOM 5500 O O . ALA B 1 335 ? 16.828 18.312 19.906 1 90.06 335 ALA B O 1
ATOM 5501 N N . GLY B 1 336 ? 15.742 16.422 20.344 1 86.38 336 GLY B N 1
ATOM 5502 C CA . GLY B 1 336 ? 16.938 15.602 20.203 1 86.38 336 GLY B CA 1
ATOM 5503 C C . GLY B 1 336 ? 17.5 15.609 18.797 1 86.38 336 GLY B C 1
ATOM 5504 O O . GLY B 1 336 ? 18.719 15.688 18.609 1 86.38 336 GLY B O 1
ATOM 5505 N N . THR B 1 337 ? 16.672 15.531 17.859 1 84.81 337 THR B N 1
ATOM 5506 C CA . THR B 1 337 ? 17.078 15.539 16.453 1 84.81 337 THR B CA 1
ATOM 5507 C C . THR B 1 337 ? 17.781 16.844 16.109 1 84.81 337 THR B C 1
ATOM 5509 O O . THR B 1 337 ? 18.828 16.844 15.453 1 84.81 337 THR B O 1
ATOM 5512 N N . LEU B 1 338 ? 17.234 18 16.562 1 86.75 338 LEU B N 1
ATOM 5513 C CA . LEU B 1 338 ? 17.766 19.312 16.234 1 86.75 338 LEU B CA 1
ATOM 5514 C C . LEU B 1 338 ? 19.125 19.516 16.906 1 86.75 338 LEU B C 1
ATOM 5516 O O . LEU B 1 338 ? 19.906 20.391 16.484 1 86.75 338 LEU B O 1
ATOM 5520 N N . GLN B 1 339 ? 19.391 18.703 17.859 1 86.06 339 GLN B N 1
ATOM 5521 C CA . GLN B 1 339 ? 20.656 18.828 18.578 1 86.06 339 GLN B CA 1
ATOM 5522 C C . GLN B 1 339 ? 21.656 17.766 18.125 1 86.06 339 GLN B C 1
ATOM 5524 O O . GLN B 1 339 ? 22.812 17.797 18.516 1 86.06 339 GLN B O 1
ATOM 5529 N N . ASP B 1 340 ? 21.156 16.844 17.344 1 83.69 340 ASP B N 1
ATOM 5530 C CA . ASP B 1 340 ? 22.031 15.758 16.891 1 83.69 340 ASP B CA 1
ATOM 5531 C C . ASP B 1 340 ? 23.141 16.297 15.992 1 83.69 340 ASP B C 1
ATOM 5533 O O . ASP B 1 340 ? 22.875 17.016 15.023 1 83.69 340 ASP B O 1
ATOM 5537 N N . PRO B 1 341 ? 24.375 15.945 16.234 1 79.5 341 PRO B N 1
ATOM 5538 C CA . PRO B 1 341 ? 25.516 16.438 15.453 1 79.5 341 PRO B CA 1
ATOM 5539 C C . PRO B 1 341 ? 25.422 16.047 13.977 1 79.5 341 PRO B C 1
ATOM 5541 O O . PRO B 1 341 ? 25.906 16.781 13.109 1 79.5 341 PRO B O 1
ATOM 5544 N N . ARG B 1 342 ? 24.859 15.031 13.719 1 79.62 342 ARG B N 1
ATOM 5545 C CA . ARG B 1 342 ? 24.734 14.594 12.336 1 79.62 342 ARG B CA 1
ATOM 5546 C C . ARG B 1 342 ? 23.875 15.57 11.531 1 79.62 342 ARG B C 1
ATOM 5548 O O . ARG B 1 342 ? 24.109 15.797 10.344 1 79.62 342 ARG B O 1
ATOM 5555 N N . TRP B 1 343 ? 22.891 15.953 12.195 1 77.06 343 TRP B N 1
ATOM 5556 C CA . TRP B 1 343 ? 22.031 16.953 11.57 1 77.06 343 TRP B CA 1
ATOM 5557 C C . TRP B 1 343 ? 22.719 18.312 11.508 1 77.06 343 TRP B C 1
ATOM 5559 O O . TRP B 1 343 ? 22.703 18.969 10.469 1 77.06 343 TRP B O 1
ATOM 5569 N N . LEU B 1 344 ? 23.344 18.656 12.547 1 73.62 344 LEU B N 1
ATOM 5570 C CA . LEU B 1 344 ? 23.969 19.969 12.664 1 73.62 344 LEU B CA 1
ATOM 5571 C C . LEU B 1 344 ? 25.141 20.109 11.703 1 73.62 344 LEU B C 1
ATOM 5573 O O . LEU B 1 344 ? 25.391 21.188 11.172 1 73.62 344 LEU B O 1
ATOM 5577 N N . GLN B 1 345 ? 25.812 19 11.414 1 70.75 345 GLN B N 1
ATOM 5578 C CA . GLN B 1 345 ? 27.047 19.047 10.625 1 70.75 345 GLN B CA 1
ATOM 5579 C C . GLN B 1 345 ? 26.781 18.609 9.188 1 70.75 345 GLN B C 1
ATOM 5581 O O . GLN B 1 345 ? 27.719 18.328 8.438 1 70.75 345 GLN B O 1
ATOM 5586 N N . ARG B 1 346 ? 25.578 18.547 8.875 1 67.25 346 ARG B N 1
ATOM 5587 C CA . ARG B 1 346 ? 25.266 18.062 7.527 1 67.25 346 ARG B CA 1
ATOM 5588 C C . ARG B 1 346 ? 25.797 19.047 6.477 1 67.25 346 ARG B C 1
ATOM 5590 O O . ARG B 1 346 ? 25.734 20.266 6.668 1 67.25 346 ARG B O 1
ATOM 5597 N N . SER B 1 347 ? 26.625 18.438 5.613 1 62.03 347 SER B N 1
ATOM 5598 C CA . SER B 1 347 ? 27.188 19.25 4.539 1 62.03 347 SER B CA 1
ATOM 5599 C C . SER B 1 347 ? 26.156 19.547 3.467 1 62.03 347 SER B C 1
ATOM 5601 O O . SER B 1 347 ? 25.281 18.719 3.188 1 62.03 347 SER B O 1
ATOM 5603 N N . ARG B 1 348 ? 26.094 20.812 3.182 1 60.09 348 ARG B N 1
ATOM 5604 C CA . ARG B 1 348 ? 25.266 21.188 2.037 1 60.09 348 ARG B CA 1
ATOM 5605 C C . ARG B 1 348 ? 25.859 20.641 0.739 1 60.09 348 ARG B C 1
ATOM 5607 O O . ARG B 1 348 ? 26.984 20.984 0.374 1 60.09 348 ARG B O 1
ATOM 5614 N N . ARG B 1 349 ? 25.531 19.391 0.495 1 57.53 349 ARG B N 1
ATOM 5615 C CA . ARG B 1 349 ? 26.078 18.875 -0.755 1 57.53 349 ARG B CA 1
ATOM 5616 C C . ARG B 1 349 ? 25.188 19.25 -1.938 1 57.53 349 ARG B C 1
ATOM 5618 O O . ARG B 1 349 ? 24.016 19.578 -1.762 1 57.53 349 ARG B O 1
ATOM 5625 N N . ASP B 1 350 ? 25.859 19.562 -3.07 1 56.38 350 ASP B N 1
ATOM 5626 C CA . ASP B 1 350 ? 25.25 19.984 -4.328 1 56.38 350 ASP B CA 1
ATOM 5627 C C . ASP B 1 350 ? 24.328 18.891 -4.871 1 56.38 350 ASP B C 1
ATOM 5629 O O . ASP B 1 350 ? 23.781 19.016 -5.973 1 56.38 350 ASP B O 1
ATOM 5633 N N . GLY B 1 351 ? 23.969 17.906 -3.896 1 61.25 351 GLY B N 1
ATOM 5634 C CA . GLY B 1 351 ? 23.078 16.922 -4.477 1 61.25 351 GLY B CA 1
ATOM 5635 C C . GLY B 1 351 ? 22.953 15.672 -3.627 1 61.25 351 GLY B C 1
ATOM 5636 O O . GLY B 1 351 ? 23.625 15.531 -2.605 1 61.25 351 GLY B O 1
ATOM 5637 N N . GLY B 1 352 ? 21.938 15.055 -3.865 1 65.75 352 GLY B N 1
ATOM 5638 C CA . GLY B 1 352 ? 21.75 13.773 -3.207 1 65.75 352 GLY B CA 1
ATOM 5639 C C . GLY B 1 352 ? 20.625 13.781 -2.191 1 65.75 352 GLY B C 1
ATOM 5640 O O . GLY B 1 352 ? 19.906 14.781 -2.061 1 65.75 352 GLY B O 1
ATOM 5641 N N . VAL B 1 353 ? 20.391 12.648 -1.814 1 65.62 353 VAL B N 1
ATOM 5642 C CA . VAL B 1 353 ? 19.359 12.445 -0.795 1 65.62 353 VAL B CA 1
ATOM 5643 C C . VAL B 1 353 ? 19.984 11.797 0.439 1 65.62 353 VAL B C 1
ATOM 5645 O O . VAL B 1 353 ? 20.688 10.781 0.332 1 65.62 353 VAL B O 1
ATOM 5648 N N . ARG B 1 354 ? 19.938 12.5 1.564 1 71.62 354 ARG B N 1
ATOM 5649 C CA . ARG B 1 354 ? 20.391 11.938 2.832 1 71.62 354 ARG B CA 1
ATOM 5650 C C . ARG B 1 354 ? 19.219 11.695 3.773 1 71.62 354 ARG B C 1
ATOM 5652 O O . ARG B 1 354 ? 18.297 12.516 3.846 1 71.62 354 ARG B O 1
ATOM 5659 N N . VAL B 1 355 ? 19.281 10.492 4.328 1 70.75 355 VAL B N 1
ATOM 5660 C CA . VAL B 1 355 ? 18.219 10.148 5.27 1 70.75 355 VAL B CA 1
ATOM 5661 C C . VAL B 1 355 ? 18.797 10.047 6.68 1 70.75 355 VAL B C 1
ATOM 5663 O O . VAL B 1 355 ? 19.797 9.375 6.898 1 70.75 355 VAL B O 1
ATOM 5666 N N . PHE B 1 356 ? 18.172 10.836 7.566 1 72.38 356 PHE B N 1
ATOM 5667 C CA . PHE B 1 356 ? 18.562 10.812 8.977 1 72.38 356 PHE B CA 1
ATOM 5668 C C . PHE B 1 356 ? 17.453 10.195 9.82 1 72.38 356 PHE B C 1
ATOM 5670 O O . PHE B 1 356 ? 16.344 10.719 9.875 1 72.38 356 PHE B O 1
ATOM 5677 N N . ASP B 1 357 ? 17.766 8.961 10.234 1 68.94 357 ASP B N 1
ATOM 5678 C CA . ASP B 1 357 ? 16.875 8.391 11.234 1 68.94 357 ASP B CA 1
ATOM 5679 C C . ASP B 1 357 ? 17.375 8.688 12.648 1 68.94 357 ASP B C 1
ATOM 5681 O O . ASP B 1 357 ? 18.234 7.988 13.164 1 68.94 357 ASP B O 1
ATOM 5685 N N . LEU B 1 358 ? 16.906 9.734 13.273 1 60.66 358 LEU B N 1
ATOM 5686 C CA . LEU B 1 358 ? 17.484 10.242 14.508 1 60.66 358 LEU B CA 1
ATOM 5687 C C . LEU B 1 358 ? 16.594 9.922 15.703 1 60.66 358 LEU B C 1
ATOM 5689 O O . LEU B 1 358 ? 16.75 10.492 16.781 1 60.66 358 LEU B O 1
ATOM 5693 N N . SER B 1 359 ? 15.602 9.016 15.391 1 59.75 359 SER B N 1
ATOM 5694 C CA . SER B 1 359 ? 14.75 8.734 16.547 1 59.75 359 SER B CA 1
ATOM 5695 C C . SER B 1 359 ? 15.523 7.961 17.609 1 59.75 359 SER B C 1
ATOM 5697 O O . SER B 1 359 ? 16.469 7.234 17.312 1 59.75 359 SER B O 1
ATOM 5699 N N . ALA B 1 360 ? 15.234 8.289 18.875 1 51.84 360 ALA B N 1
ATOM 5700 C CA . ALA B 1 360 ? 15.883 7.695 20.031 1 51.84 360 ALA B CA 1
ATOM 5701 C C . ALA B 1 360 ? 15.805 6.172 19.984 1 51.84 360 ALA B C 1
ATOM 5703 O O . ALA B 1 360 ? 14.742 5.609 19.719 1 51.84 360 ALA B O 1
ATOM 5704 N N . GLY B 1 361 ? 16.938 5.418 19.969 1 51.12 361 GLY B N 1
ATOM 5705 C CA . GLY B 1 361 ? 17.062 3.975 20.078 1 51.12 361 GLY B CA 1
ATOM 5706 C C . GLY B 1 361 ? 17.25 3.287 18.734 1 51.12 361 GLY B C 1
ATOM 5707 O O . GLY B 1 361 ? 17.172 2.061 18.656 1 51.12 361 GLY B O 1
ATOM 5708 N N . SER B 1 362 ? 17.203 4.047 17.703 1 51.25 362 SER B N 1
ATOM 5709 C CA . SER B 1 362 ? 17.406 3.422 16.406 1 51.25 362 SER B CA 1
ATOM 5710 C C . SER B 1 362 ? 18.797 2.807 16.297 1 51.25 362 SER B C 1
ATOM 5712 O O . SER B 1 362 ? 19.781 3.453 16.609 1 51.25 362 SER B O 1
ATOM 5714 N N . THR B 1 363 ? 18.797 1.501 16.297 1 44.5 363 THR B N 1
ATOM 5715 C CA . THR B 1 363 ? 20.047 0.794 16.047 1 44.5 363 THR B CA 1
ATOM 5716 C C . THR B 1 363 ? 20.438 0.875 14.578 1 44.5 363 THR B C 1
ATOM 5718 O O . THR B 1 363 ? 21.5 0.383 14.18 1 44.5 363 THR B O 1
ATOM 5721 N N . ALA B 1 364 ? 19.578 1.33 13.82 1 46.81 364 ALA B N 1
ATOM 5722 C CA . ALA B 1 364 ? 19.938 1.356 12.406 1 46.81 364 ALA B CA 1
ATOM 5723 C C . ALA B 1 364 ? 20.922 2.48 12.109 1 46.81 364 ALA B C 1
ATOM 5725 O O . ALA B 1 364 ? 20.938 3.502 12.805 1 46.81 364 ALA B O 1
ATOM 5726 N N . PRO B 1 365 ? 21.844 2.16 11.227 1 43.78 365 PRO B N 1
ATOM 5727 C CA . PRO B 1 365 ? 22.75 3.266 10.891 1 43.78 365 PRO B CA 1
ATOM 5728 C C . PRO B 1 365 ? 22 4.547 10.531 1 43.78 365 PRO B C 1
ATOM 5730 O O . PRO B 1 365 ? 20.953 4.492 9.883 1 43.78 365 PRO B O 1
ATOM 5733 N N . ALA B 1 366 ? 22.281 5.656 11.258 1 44.94 366 ALA B N 1
ATOM 5734 C CA . ALA B 1 366 ? 21.688 6.988 11.359 1 44.94 366 ALA B CA 1
ATOM 5735 C C . ALA B 1 366 ? 21.516 7.621 9.984 1 44.94 366 ALA B C 1
ATOM 5737 O O . ALA B 1 366 ? 20.531 8.32 9.734 1 44.94 366 ALA B O 1
ATOM 5738 N N . VAL B 1 367 ? 22.562 7.488 9.156 1 45.59 367 VAL B N 1
ATOM 5739 C CA . VAL B 1 367 ? 22.562 8.102 7.828 1 45.59 367 VAL B CA 1
ATOM 5740 C C . VAL B 1 367 ? 22.703 7.016 6.758 1 45.59 367 VAL B C 1
ATOM 5742 O O . VAL B 1 367 ? 23.594 6.168 6.828 1 45.59 367 VAL B O 1
ATOM 5745 N N . SER B 1 368 ? 21.609 6.617 6.172 1 47.75 368 SER B N 1
ATOM 5746 C CA . SER B 1 368 ? 21.812 5.754 5.012 1 47.75 368 SER B CA 1
ATOM 5747 C C . SER B 1 368 ? 22 6.57 3.74 1 47.75 368 SER B C 1
ATOM 5749 O O . SER B 1 368 ? 21.125 7.371 3.377 1 47.75 368 SER B O 1
ATOM 5751 N N . GLU B 1 369 ? 23.297 6.719 3.424 1 45.34 369 GLU B N 1
ATOM 5752 C CA . GLU B 1 369 ? 23.547 7.242 2.084 1 45.34 369 GLU B CA 1
ATOM 5753 C C . GLU B 1 369 ? 23.109 6.246 1.012 1 45.34 369 GLU B C 1
ATOM 5755 O O . GLU B 1 369 ? 23.453 5.066 1.078 1 45.34 369 GLU B O 1
ATOM 5760 N N . VAL B 1 370 ? 22.062 6.535 0.532 1 46.16 370 VAL B N 1
ATOM 5761 C CA . VAL B 1 370 ? 21.672 5.645 -0.554 1 46.16 370 VAL B CA 1
ATOM 5762 C C . VAL B 1 370 ? 22.531 5.91 -1.783 1 46.16 370 VAL B C 1
ATOM 5764 O O . VAL B 1 370 ? 22.625 7.047 -2.254 1 46.16 370 VAL B O 1
ATOM 5767 N N . HIS B 1 371 ? 23.562 5.039 -1.879 1 42.22 371 HIS B N 1
ATOM 5768 C CA . HIS B 1 371 ? 24.375 5.129 -3.088 1 42.22 371 HIS B CA 1
ATOM 5769 C C . HIS B 1 371 ? 23.688 4.434 -4.262 1 42.22 371 HIS B C 1
ATOM 5771 O O . HIS B 1 371 ? 22.953 3.465 -4.07 1 42.22 371 HIS B O 1
ATOM 5777 N N . PRO B 1 372 ? 23.688 5.105 -5.383 1 38.94 372 PRO B N 1
ATOM 5778 C CA . PRO B 1 372 ? 23.188 4.398 -6.566 1 38.94 372 PRO B CA 1
ATOM 5779 C C . PRO B 1 372 ? 23.766 2.994 -6.703 1 38.94 372 PRO B C 1
ATOM 5781 O O . PRO B 1 372 ? 24.906 2.75 -6.305 1 38.94 372 PRO B O 1
ATOM 5784 N N . ALA B 1 373 ? 23 1.918 -6.68 1 34.5 373 ALA B N 1
ATOM 5785 C CA . ALA B 1 373 ? 23.469 0.559 -6.918 1 34.5 373 ALA B CA 1
ATOM 5786 C C . ALA B 1 373 ? 24.547 0.538 -7.996 1 34.5 373 ALA B C 1
ATOM 5788 O O . ALA B 1 373 ? 24.328 1.008 -9.117 1 34.5 373 ALA B O 1
ATOM 5789 N N . ARG B 1 374 ? 25.828 0.391 -7.719 1 30.06 374 ARG B N 1
ATOM 5790 C CA . ARG B 1 374 ? 26.828 0.034 -8.727 1 30.06 374 ARG B CA 1
ATOM 5791 C C . ARG B 1 374 ? 26.391 -1.211 -9.5 1 30.06 374 ARG B C 1
ATOM 5793 O O . ARG B 1 374 ? 25.797 -2.125 -8.93 1 30.06 374 ARG B O 1
ATOM 5800 N N . GLY B 1 375 ? 26.031 -1.173 -10.797 1 29.3 375 GLY B N 1
ATOM 5801 C CA . GLY B 1 375 ? 26.062 -2.381 -11.609 1 29.3 375 GLY B CA 1
ATOM 5802 C C . GLY B 1 375 ? 27.156 -3.352 -11.188 1 29.3 375 GLY B C 1
ATOM 5803 O O . GLY B 1 375 ? 28.344 -3.061 -11.336 1 29.3 375 GLY B O 1
ATOM 5804 N N . ASP B 1 376 ? 27.156 -3.961 -10.18 1 23.83 376 ASP B N 1
ATOM 5805 C CA . ASP B 1 376 ? 28.188 -4.992 -10.055 1 23.83 376 ASP B CA 1
ATOM 5806 C C . ASP B 1 376 ? 28.219 -5.891 -11.289 1 23.83 376 ASP B C 1
ATOM 5808 O O . ASP B 1 376 ? 27.234 -6.551 -11.609 1 23.83 376 ASP B O 1
ATOM 5812 N N . ALA B 1 377 ? 29.078 -5.605 -12.328 1 24.41 377 ALA B N 1
ATOM 5813 C CA . ALA B 1 377 ? 29.719 -6.5 -13.289 1 24.41 377 ALA B CA 1
ATOM 5814 C C . ALA B 1 377 ? 30.266 -7.746 -12.594 1 24.41 377 ALA B C 1
ATOM 5816 O O . ALA B 1 377 ? 30.969 -8.539 -13.211 1 24.41 377 ALA B O 1
ATOM 5817 N N . GLY B 1 378 ? 30 -8.219 -11.367 1 20.52 378 GLY B N 1
ATOM 5818 C CA . GLY B 1 378 ? 30.531 -9.562 -11.336 1 20.52 378 GLY B CA 1
ATOM 5819 C C . GLY B 1 378 ? 29.719 -10.547 -12.164 1 2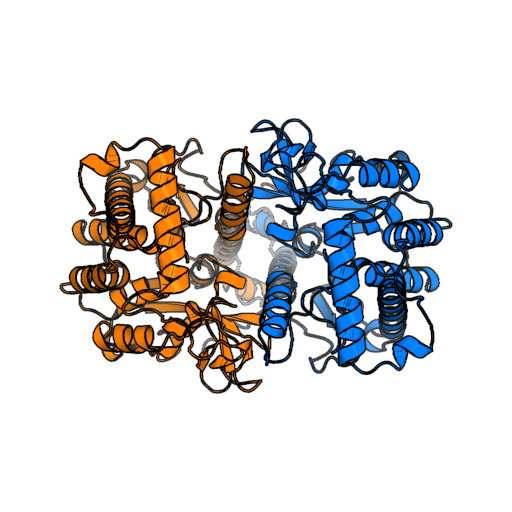0.52 378 GLY B C 1
ATOM 5820 O O . GLY B 1 378 ? 28.547 -10.328 -12.422 1 20.52 378 GLY B O 1
#